Protein AF-A0A257A9Y4-F1 (afdb_monomer)

Sequence (519 aa):
MKVNYHLNQLGEILQVSLAGEITKARTGQHLLKYIKSSSADGNYHNGIIPESCFPYEANDAVPCSWKCEDWEEMLVPIADYGTWIPESSADRDRIKTEIMEEGPLVTYMDATDDFMQWGIYHHDPSDYYPYPGRAGNINHCVVLVGWKDDPSITNGGYWIVKNSWGAGWGYEGFFNIEYGSLHIDDYAITWVDYDPSDFDWPPVADAGGPYYAHVGEEIIFNGESCDAEGSITYTWDFGDGNTSHEKNPSHAYSKKGMYTVKLTVRDEEGKESTDEASVFIDVWNEGEKWTYDMDKIEINMEDDWGSISFDGTLNDLSLEVGGTDGAYTLNFKGTIKGDFTASLTQPPLDISGKFLLTRANGEIKCKKSNFGIENIDVNLRGIAAARIDPIPIPLPIPFTASITLTFDPAFAPIDFPLKVGKEWNIPPSHVSMDASASLLFGIIRKSFQNELSLGAITTACNGRKNVTVEAGTYDAYEISSMDIVDFYYSPEVSNVIELSAEYEDMFSIHGELKSTNYK

Solvent-accessible surface area (backbone atoms only — not comparable to full-atom values): 27047 Å² total; per-residue (Å²): 130,66,70,68,79,88,39,55,67,60,48,47,56,50,51,60,61,45,60,71,30,62,86,68,77,54,59,66,66,59,56,51,52,31,30,50,24,57,42,79,83,20,74,53,38,50,26,46,68,48,53,95,38,44,68,88,75,95,51,93,81,66,58,87,80,69,44,44,95,62,43,84,82,49,34,44,51,52,76,46,71,50,71,50,62,43,90,47,83,76,42,52,63,53,54,56,47,44,41,72,74,59,29,52,28,40,26,35,22,35,75,40,74,67,55,58,55,45,32,41,73,42,56,52,91,84,48,62,48,69,66,86,53,88,61,89,58,78,79,40,75,38,34,39,53,37,55,45,83,34,85,89,39,95,69,39,22,30,39,32,30,44,53,88,76,47,51,45,32,17,33,74,13,24,46,33,35,25,49,72,24,30,38,55,65,56,36,58,42,30,47,55,39,54,59,66,80,76,34,92,68,60,28,46,41,37,37,50,67,75,42,76,46,52,63,64,39,76,44,75,45,74,39,52,69,53,56,91,80,66,64,74,46,39,38,38,37,54,62,81,86,51,72,46,63,52,75,63,42,75,53,55,45,90,57,64,33,61,31,48,30,34,30,37,28,30,39,83,92,66,41,64,26,67,24,68,16,29,36,42,17,69,60,88,42,74,73,38,34,42,26,27,36,23,81,38,38,37,39,40,48,75,58,97,59,29,39,38,37,36,45,29,32,36,42,62,33,32,39,28,32,40,74,71,98,81,46,44,28,37,38,33,38,29,38,36,33,30,42,37,39,35,40,35,59,81,70,75,42,46,35,39,34,33,37,71,58,22,38,40,34,39,39,35,38,23,42,69,91,52,60,15,36,36,34,39,40,42,38,38,43,32,38,29,40,36,27,47,66,88,48,91,60,67,39,82,38,40,38,38,34,40,39,37,40,37,35,50,60,51,52,41,79,60,71,77,54,84,47,71,73,42,72,40,55,34,51,40,25,40,35,42,35,46,35,38,41,28,35,64,86,56,77,44,73,49,73,50,75,50,78,44,78,45,66,68,42,52,23,34,25,78,36,75,45,80,45,78,44,79,56,45,74,42,63,20,38,36,33,40,31,76,89,32,36,41,36,29,39,18,47,89,68,71,40,72,42,34,40,40,36,44,47,88,82,39,31,39,36,35,34,34,27,46,42,63,72,67,122

Mean predicted aligned error: 11.65 Å

Radius of gyration: 28.23 Å; Cα contacts (8 Å, |Δi|>4): 1288; chains: 1; bounding box: 65×51×84 Å

Foldseek 3Di:
DDFDPLCVQVQVVLQLQVVVCLVVPDDSVVVQCLQQDCDVSVVNDHADAHCVQPPDDVDPPDDPVSGHPCRRLRGFGFPDKDKDFDPDPVCVVVVQVCCVVQNKKKFWFDCDPVNQVVQLQAADPPDEAAAPDDDDDTRDMWIFRHWDQDCVHPQRTWTKIAADPALNGHHGRIHIYRPPHGRRRRGMIMGIHGDLQVGFDAKDKFQDDPAEDEAFDKDWGQIDIDGPHADKWKWKDFQPRDIDGDNTDIDGHNDFFKGKIKIWIAGPVGHIDIDIHIYGYPPLDAFWKFWKKWQWKWAWDQDPFWIKIKTWIWGGWMFGWDDDPWKTKTKTKTWIWTKMWIAGVVVGKTKIWIFDTKMKIWIWIAGPVQRFTFKTKIKIWGWIQMDIPPRVGGDTKTKIKIKMKGKRVGHRQDGDDDDAFDKDWTRKIKIKMWMKMAIPNRPDIDIDIDIDIDHTKIKGFHDWDFDQFLAGTAIWTWMDIPVFKTWTAGRQSRGTAWIWGDDDSRITITMGTNHIPRD

pLDDT: mean 83.94, std 12.83, range [31.3, 98.12]

Nearest PDB structures (foldseek):
  4u6t-assembly1_A  TM=9.687E-01  e=7.794E-06  Hathewaya histolytica
  4tn9-assembly1_A  TM=9.311E-01  e=9.019E-06  Hathewaya histolytica
  4aqo-assembly1_A  TM=9.348E-01  e=7.683E-05  Hathewaya histolytica
  2y72-assembly2_B  TM=9.223E-01  e=8.066E-05  Hathewaya histolytica
  6aem-assembly2_B  TM=8.783E-01  e=5.655E-04  Vibrio anguillarum

Secondary structure (DSSP, 8-state):
----GGGHHHHHHHHHHHHHHHTTT--HHHHHHHHH--SGGGTT--SB--TTTS---S-TT--GGGS-TTTTTT-B--SEEEEE---SGGGHHHHHHHHHHT--EEEEE---HHHHHHTTT--STT--B---S------EEEEEEEEEE-TTSTTSEEEEEE-SS-TTTTBTTEEEEETTGGGTTTS-EEEEE--GGGS-PPPEEE----EEE-TTPEEE---EEE-SSSPPEEEEE-SSS-EE-SSS-EEE-SS-EEEEEEEEEE-SS--EEEEEEEEEES-S-TT-EEEEEEEEEEEEEEETTEEEEEEEEEEEEEEEEE-SSS-EEEEEEEEEEEEEEEEEETTEEEEEEEEEEEEEEEEEEE-TTT--EEEEEEEEEEEEEEEETT--S-EEEEEEEEEEEEEEEEE----SS--TT-EEEEPPEEEEEEEEEEEGGGTEEEEEEEEEEE--EEEEEEEEEEEEETTEEEEEEEEEETTTEEEEEETTTTEEEEEEEEETTTEEEEEEEEEE---

Structure (mmCIF, N/CA/C/O backbone):
data_AF-A0A257A9Y4-F1
#
_entry.id   AF-A0A257A9Y4-F1
#
loop_
_atom_site.group_PDB
_atom_site.id
_atom_site.type_symbol
_atom_site.label_atom_id
_atom_site.label_alt_id
_atom_site.label_comp_id
_atom_site.label_asym_id
_atom_site.label_entity_id
_atom_site.label_seq_id
_atom_site.pdbx_PDB_ins_code
_atom_site.Cartn_x
_atom_site.Cartn_y
_atom_site.Cartn_z
_atom_site.occupancy
_atom_site.B_iso_or_equiv
_atom_site.auth_seq_id
_atom_site.auth_comp_id
_atom_site.auth_asym_id
_atom_site.auth_atom_id
_atom_site.pdbx_PDB_model_num
ATOM 1 N N . MET A 1 1 ? 14.114 16.480 -12.584 1.00 31.30 1 MET A N 1
ATOM 2 C CA . MET A 1 1 ? 14.449 15.047 -12.617 1.00 31.30 1 MET A CA 1
ATOM 3 C C . MET A 1 1 ? 14.597 14.673 -14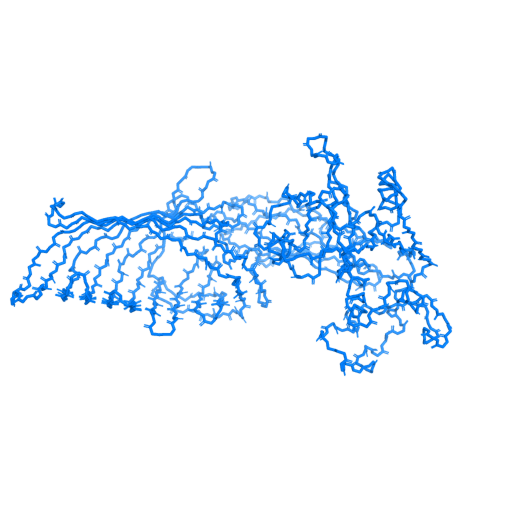.081 1.00 31.30 1 MET A C 1
ATOM 5 O O . MET A 1 1 ? 13.700 14.995 -14.848 1.00 31.30 1 MET A O 1
ATOM 9 N N . LYS A 1 2 ? 15.748 14.147 -14.500 1.00 31.84 2 LYS A N 1
ATOM 10 C CA . LYS A 1 2 ? 15.915 13.542 -15.826 1.00 31.84 2 LYS A CA 1
ATOM 11 C C . LYS A 1 2 ? 16.130 12.057 -15.558 1.00 31.84 2 LYS A C 1
ATOM 13 O O . LYS A 1 2 ? 17.236 11.684 -15.197 1.00 31.84 2 LYS A O 1
ATOM 18 N N . VAL A 1 3 ? 15.059 11.273 -15.599 1.00 32.75 3 VAL A N 1
ATOM 19 C CA . VAL A 1 3 ? 15.114 9.810 -15.495 1.00 32.75 3 VAL A CA 1
ATOM 20 C C . VAL A 1 3 ? 14.735 9.293 -16.874 1.00 32.75 3 VAL A C 1
ATOM 22 O O . VAL A 1 3 ? 13.728 9.729 -17.431 1.00 32.75 3 VAL A O 1
ATOM 25 N N . ASN A 1 4 ? 15.587 8.465 -17.469 1.00 37.06 4 ASN A N 1
ATOM 26 C CA . ASN A 1 4 ? 15.356 7.907 -18.794 1.00 37.06 4 ASN A CA 1
ATOM 27 C C . ASN A 1 4 ? 14.684 6.533 -18.630 1.00 37.06 4 ASN A C 1
ATOM 29 O O . ASN A 1 4 ? 15.316 5.588 -18.164 1.00 37.06 4 ASN A O 1
ATOM 33 N N . TYR A 1 5 ? 13.389 6.451 -18.952 1.00 34.06 5 TYR A N 1
ATOM 34 C CA . TYR A 1 5 ? 12.533 5.282 -18.694 1.00 34.06 5 TYR A CA 1
ATOM 35 C C . TYR A 1 5 ? 12.997 3.994 -19.397 1.00 34.06 5 TYR A C 1
ATOM 37 O O . TYR A 1 5 ? 12.788 2.908 -18.866 1.00 34.06 5 TYR A O 1
ATOM 45 N N . HIS A 1 6 ? 13.678 4.101 -20.545 1.00 35.19 6 HIS A N 1
ATOM 46 C CA . HIS A 1 6 ? 14.100 2.948 -21.356 1.00 35.19 6 HIS A CA 1
ATOM 47 C C . HIS A 1 6 ? 15.153 2.044 -20.697 1.00 35.19 6 HIS A C 1
ATOM 49 O O . HIS A 1 6 ? 15.386 0.935 -21.163 1.00 35.19 6 HIS A O 1
ATOM 55 N N . LEU A 1 7 ? 15.792 2.493 -19.616 1.00 41.44 7 LEU A N 1
ATOM 56 C CA . LEU A 1 7 ? 16.997 1.852 -19.095 1.00 41.44 7 LEU A CA 1
ATOM 57 C C . LEU A 1 7 ? 16.809 1.114 -17.758 1.00 41.44 7 LEU A C 1
ATOM 59 O O . LEU A 1 7 ? 17.758 0.551 -17.208 1.00 41.44 7 LEU A O 1
ATOM 63 N N . ASN A 1 8 ? 15.587 1.105 -17.219 1.00 43.91 8 ASN A N 1
ATOM 64 C CA . ASN A 1 8 ? 15.298 0.504 -15.916 1.00 43.91 8 ASN A CA 1
ATOM 65 C C . ASN A 1 8 ? 15.393 -1.038 -15.954 1.00 43.91 8 ASN A C 1
ATOM 67 O O . ASN A 1 8 ? 15.840 -1.637 -14.981 1.00 43.91 8 ASN A O 1
ATOM 71 N N . GLN A 1 9 ? 15.069 -1.670 -17.091 1.00 45.56 9 GLN A N 1
ATOM 72 C CA . GLN A 1 9 ? 15.031 -3.135 -17.236 1.00 45.56 9 GLN A CA 1
ATOM 73 C C . GLN A 1 9 ? 16.430 -3.779 -17.278 1.00 45.56 9 GLN A C 1
ATOM 75 O O . GLN A 1 9 ? 16.679 -4.779 -16.608 1.00 45.56 9 GLN A O 1
ATOM 80 N N . LEU A 1 10 ? 17.391 -3.184 -17.995 1.00 48.84 10 LEU A N 1
ATOM 81 C CA . LEU A 1 10 ? 18.772 -3.688 -18.025 1.00 48.84 10 LEU A CA 1
ATOM 82 C C . LEU A 1 10 ? 19.537 -3.319 -16.746 1.00 48.84 10 LEU A C 1
ATOM 84 O O . LEU A 1 10 ? 20.347 -4.106 -16.260 1.00 48.84 10 LEU A O 1
ATOM 88 N N . GLY A 1 11 ? 19.210 -2.168 -16.144 1.00 47.53 11 GLY A N 1
ATOM 89 C CA . GLY A 1 11 ? 19.654 -1.805 -14.800 1.00 47.53 11 GLY A CA 1
ATOM 90 C C . GLY A 1 11 ? 19.238 -2.835 -13.745 1.00 47.53 11 GLY A C 1
ATOM 91 O O . GLY A 1 11 ? 20.061 -3.191 -12.908 1.00 47.53 11 GLY A O 1
ATOM 92 N N . GLU A 1 12 ? 18.017 -3.376 -13.821 1.00 47.78 12 GLU A N 1
ATOM 93 C CA . GLU A 1 12 ? 17.548 -4.478 -12.961 1.00 47.78 12 GLU A CA 1
ATOM 94 C C . GLU A 1 12 ? 18.313 -5.779 -13.215 1.00 47.78 12 GLU A C 1
ATOM 96 O O . GLU A 1 12 ? 18.829 -6.376 -12.270 1.00 47.78 12 GLU A O 1
ATOM 101 N N . ILE A 1 13 ? 18.484 -6.174 -14.482 1.00 48.59 13 ILE A N 1
ATOM 102 C CA . ILE A 1 13 ? 19.242 -7.379 -14.862 1.00 48.59 13 ILE A CA 1
ATOM 103 C C . ILE A 1 13 ? 20.698 -7.300 -14.371 1.00 48.59 13 ILE A C 1
ATOM 105 O O . ILE A 1 13 ? 21.241 -8.274 -13.835 1.00 48.59 13 ILE A O 1
ATOM 109 N N . LEU A 1 14 ? 21.339 -6.136 -14.509 1.00 49.34 14 LEU A N 1
ATOM 110 C CA . LEU A 1 14 ? 22.696 -5.895 -14.019 1.00 49.34 14 LEU A CA 1
ATOM 111 C C . LEU A 1 14 ? 22.743 -5.890 -12.489 1.00 49.34 14 LEU A C 1
ATOM 113 O O . LEU A 1 14 ? 23.639 -6.499 -11.908 1.00 49.34 14 LEU A O 1
ATOM 117 N N . GLN A 1 15 ? 21.776 -5.265 -11.820 1.00 46.38 15 GLN A N 1
ATOM 118 C CA . GLN A 1 15 ? 21.733 -5.163 -10.362 1.00 46.38 15 GLN A CA 1
ATOM 119 C C . GLN A 1 15 ? 21.550 -6.529 -9.677 1.00 46.38 15 GLN A C 1
ATOM 121 O O . GLN A 1 15 ? 22.257 -6.826 -8.710 1.00 46.38 15 GLN A O 1
ATOM 126 N N . VAL A 1 16 ? 20.674 -7.388 -10.207 1.00 43.75 16 VAL A N 1
ATOM 127 C CA . VAL A 1 16 ? 20.430 -8.754 -9.702 1.00 43.75 16 VAL A CA 1
ATOM 128 C C . VAL A 1 16 ? 21.661 -9.641 -9.904 1.00 43.75 16 VAL A C 1
ATOM 130 O O . VAL A 1 16 ? 22.079 -10.373 -9.004 1.00 43.75 16 VAL A O 1
ATOM 133 N N . SER A 1 17 ? 22.313 -9.519 -11.059 1.00 44.78 17 SER A N 1
ATOM 134 C CA . SER A 1 17 ? 23.489 -10.324 -11.402 1.00 44.78 17 SER A CA 1
ATOM 135 C C . SER A 1 17 ? 24.744 -9.915 -10.622 1.00 44.78 17 SER A C 1
ATOM 137 O O . SER A 1 17 ? 25.596 -10.753 -10.323 1.00 44.78 17 SER A O 1
ATOM 139 N N . LEU A 1 18 ? 24.854 -8.637 -10.243 1.00 46.28 18 LEU A N 1
ATOM 140 C CA . LEU A 1 18 ? 25.957 -8.104 -9.438 1.00 46.28 18 LEU A CA 1
ATOM 141 C C . LEU A 1 18 ? 25.810 -8.411 -7.940 1.00 46.28 18 LEU A C 1
ATOM 143 O O . LEU A 1 18 ? 26.822 -8.574 -7.253 1.00 46.28 18 LEU A O 1
ATOM 147 N N . ALA A 1 19 ? 24.581 -8.565 -7.433 1.00 38.94 19 ALA A N 1
ATOM 148 C CA . ALA A 1 19 ? 24.324 -8.946 -6.042 1.00 38.94 19 ALA A CA 1
ATOM 149 C C . ALA A 1 19 ? 24.898 -10.338 -5.696 1.00 38.94 19 ALA A C 1
ATOM 151 O O . ALA A 1 19 ? 25.416 -10.542 -4.595 1.00 38.94 19 ALA A O 1
ATOM 152 N N . GLY A 1 20 ? 24.904 -11.271 -6.657 1.00 37.38 20 GLY A N 1
ATOM 153 C CA . GLY A 1 20 ? 25.511 -12.602 -6.511 1.00 37.38 20 GLY A CA 1
ATOM 154 C C . GLY A 1 20 ? 27.050 -12.625 -6.497 1.00 37.38 20 GLY A C 1
ATOM 155 O O . GLY A 1 20 ? 27.644 -13.622 -6.086 1.00 37.38 20 GLY A O 1
ATOM 156 N N . GLU A 1 21 ? 27.729 -11.548 -6.913 1.00 43.69 21 GLU A N 1
ATOM 157 C CA . GLU A 1 21 ? 29.201 -11.487 -6.960 1.00 43.69 21 GLU A CA 1
ATOM 158 C C . GLU A 1 21 ? 29.842 -10.854 -5.707 1.00 43.69 21 GLU A C 1
ATOM 160 O O . GLU A 1 21 ? 31.029 -11.092 -5.437 1.00 43.69 21 GLU A O 1
ATOM 165 N N . ILE A 1 22 ? 29.070 -10.136 -4.878 1.00 42.03 22 ILE A N 1
ATOM 166 C CA . ILE A 1 22 ? 29.561 -9.530 -3.623 1.00 42.03 22 ILE A CA 1
ATOM 167 C C . ILE A 1 22 ? 29.879 -10.606 -2.572 1.00 42.03 22 ILE A C 1
ATOM 169 O O . ILE A 1 22 ? 30.863 -10.480 -1.841 1.00 42.03 22 ILE A O 1
ATOM 173 N N . THR A 1 23 ? 29.163 -11.736 -2.562 1.00 38.19 23 THR A N 1
ATOM 174 C CA . THR A 1 23 ? 29.485 -12.889 -1.695 1.00 38.19 23 THR A CA 1
ATOM 175 C C . THR A 1 23 ? 30.830 -13.546 -2.040 1.00 38.19 23 THR A C 1
ATOM 177 O O . THR A 1 23 ? 31.374 -14.294 -1.223 1.00 38.19 23 THR A O 1
ATOM 180 N N . LYS A 1 24 ? 31.414 -13.252 -3.216 1.00 41.44 24 LYS A N 1
ATOM 181 C CA . LYS A 1 24 ? 32.697 -13.811 -3.695 1.00 41.44 24 LYS A CA 1
ATOM 182 C C . LYS A 1 24 ? 33.770 -12.761 -4.015 1.00 41.44 24 LYS A C 1
ATOM 184 O O . LYS A 1 24 ? 34.809 -13.135 -4.565 1.00 41.44 24 LYS A O 1
ATOM 189 N N . ALA A 1 25 ? 33.566 -11.493 -3.642 1.00 38.84 25 ALA A N 1
ATOM 190 C CA . ALA A 1 25 ? 34.522 -10.398 -3.843 1.00 38.84 25 ALA A CA 1
ATOM 191 C C . ALA A 1 25 ? 35.013 -10.258 -5.302 1.00 38.84 25 ALA A C 1
ATOM 193 O O . ALA A 1 25 ? 36.217 -10.159 -5.562 1.00 38.84 25 ALA A O 1
ATOM 194 N N . ARG A 1 26 ? 34.090 -10.281 -6.271 1.00 52.41 26 ARG A N 1
ATOM 195 C CA . ARG A 1 26 ? 34.389 -9.975 -7.680 1.00 52.41 26 ARG A CA 1
ATOM 196 C C . ARG A 1 26 ? 33.773 -8.629 -8.058 1.00 52.41 26 ARG A C 1
ATOM 198 O O . ARG A 1 26 ? 32.713 -8.267 -7.565 1.00 52.41 26 ARG A O 1
ATOM 205 N N . THR A 1 27 ? 34.497 -7.854 -8.861 1.00 56.84 27 THR A N 1
ATOM 206 C CA . THR A 1 27 ? 34.021 -6.569 -9.383 1.00 56.84 27 THR A CA 1
ATOM 207 C C . THR A 1 27 ? 33.057 -6.824 -10.535 1.00 56.84 27 THR A C 1
ATOM 209 O O . THR A 1 27 ? 33.262 -7.765 -11.298 1.00 56.84 27 THR A O 1
ATOM 212 N N . GLY A 1 28 ? 32.074 -5.947 -10.746 1.00 61.16 28 GLY A N 1
ATOM 213 C CA . GLY A 1 28 ? 31.124 -6.063 -11.859 1.00 61.16 28 GLY A CA 1
ATOM 214 C C . GLY A 1 28 ? 31.758 -6.143 -13.250 1.00 61.16 28 GLY A C 1
ATOM 215 O O . GLY A 1 28 ? 31.168 -6.688 -14.176 1.00 61.16 28 GLY A O 1
ATOM 216 N N . GLN A 1 29 ? 33.016 -5.718 -13.390 1.00 66.75 29 GLN A N 1
ATOM 217 C CA . GLN A 1 29 ? 33.817 -5.960 -14.591 1.00 66.75 29 GLN A CA 1
ATOM 218 C C . GLN A 1 29 ? 34.022 -7.439 -14.928 1.00 66.75 29 GLN A C 1
ATOM 220 O O . GLN A 1 29 ? 34.134 -7.790 -16.103 1.00 66.75 29 GLN A O 1
ATOM 225 N N . HIS A 1 30 ? 34.151 -8.308 -13.924 1.00 70.38 30 HIS A N 1
ATOM 226 C CA . HIS A 1 30 ? 34.333 -9.737 -14.150 1.00 70.38 30 HIS A CA 1
ATOM 227 C C . HIS A 1 30 ? 33.052 -10.369 -14.680 1.00 70.38 30 HIS A C 1
ATOM 229 O O . HIS A 1 30 ? 33.125 -11.097 -15.667 1.00 70.38 30 HIS A O 1
ATOM 235 N N . LEU A 1 31 ? 31.903 -10.032 -14.096 1.00 73.38 31 LEU A N 1
ATOM 236 C CA . LEU A 1 31 ? 30.599 -10.428 -14.613 1.00 73.38 31 LEU A CA 1
ATOM 237 C C . LEU A 1 31 ? 30.410 -9.988 -16.072 1.00 73.38 31 LEU A C 1
ATOM 239 O O . LEU A 1 31 ? 30.151 -10.824 -16.931 1.00 73.38 31 LEU A O 1
ATOM 243 N N . LEU A 1 32 ? 30.616 -8.703 -16.377 1.00 79.50 32 LEU A N 1
ATOM 244 C CA . LEU A 1 32 ? 30.428 -8.165 -17.731 1.00 79.50 32 LEU A CA 1
ATOM 245 C C . LEU A 1 32 ? 31.364 -8.811 -18.758 1.00 79.50 32 LEU A C 1
ATOM 247 O O . LEU A 1 32 ? 30.975 -9.054 -19.900 1.00 79.50 32 LEU A O 1
ATOM 251 N N . LYS A 1 33 ? 32.578 -9.188 -18.339 1.00 81.94 33 LYS A N 1
ATOM 252 C CA . LYS A 1 33 ? 33.485 -9.987 -19.168 1.00 81.94 33 LYS A CA 1
ATOM 253 C C . LYS A 1 33 ? 32.892 -11.353 -19.520 1.00 81.94 33 LYS A C 1
ATOM 255 O O . LYS A 1 33 ? 33.079 -11.806 -20.649 1.00 81.94 33 LYS A O 1
ATOM 260 N N . TYR A 1 34 ? 32.239 -12.023 -18.570 1.00 79.38 34 TYR A N 1
ATOM 261 C CA . TYR A 1 34 ? 31.581 -13.305 -18.822 1.00 79.38 34 TYR A CA 1
ATOM 262 C C . TYR A 1 34 ? 30.365 -13.135 -19.730 1.00 79.38 34 TYR A C 1
ATOM 264 O O . TYR A 1 34 ? 30.272 -13.865 -20.711 1.00 79.38 34 TYR A O 1
ATOM 272 N N . ILE A 1 35 ? 29.523 -12.130 -19.468 1.00 83.06 35 ILE A N 1
ATOM 273 C CA . ILE A 1 35 ? 28.339 -11.811 -20.281 1.00 83.06 35 ILE A CA 1
ATOM 274 C C . ILE A 1 35 ? 28.740 -11.535 -21.737 1.00 83.06 35 ILE A C 1
ATOM 276 O O . ILE A 1 35 ? 28.180 -12.135 -22.645 1.00 83.06 35 ILE A O 1
ATOM 280 N N . LYS A 1 36 ? 29.761 -10.703 -21.986 1.00 85.31 36 LYS A N 1
ATOM 281 C CA . LYS A 1 36 ? 30.206 -10.376 -23.357 1.00 85.31 36 LYS A CA 1
ATOM 282 C C . LYS A 1 36 ? 30.900 -11.542 -24.081 1.00 85.31 36 LYS A C 1
ATOM 284 O O . LYS A 1 36 ? 31.055 -11.532 -25.304 1.00 85.31 36 LYS A O 1
ATOM 289 N N . SER A 1 37 ? 31.436 -12.517 -23.348 1.00 83.19 37 SER A N 1
ATOM 290 C CA . SER A 1 37 ? 32.375 -13.496 -23.899 1.00 83.19 37 SER A CA 1
ATOM 291 C C . SER A 1 37 ? 31.677 -14.611 -24.684 1.00 83.19 37 SER A C 1
ATOM 293 O O . SER A 1 37 ? 31.226 -15.593 -24.115 1.00 83.19 37 SER A O 1
ATOM 295 N N . SER A 1 38 ? 31.835 -14.622 -26.006 1.00 85.06 38 SER A N 1
ATOM 296 C CA . SER A 1 38 ? 31.477 -15.771 -26.861 1.00 85.06 38 SER A CA 1
ATOM 297 C C . SER A 1 38 ? 32.469 -16.951 -26.804 1.00 85.06 38 SER A C 1
ATOM 299 O O . SER A 1 38 ? 32.463 -17.842 -27.655 1.00 85.06 38 SER A O 1
ATOM 301 N N . SER A 1 39 ? 33.364 -16.969 -25.813 1.00 84.75 39 SER A N 1
ATOM 302 C CA . SER A 1 39 ? 34.275 -18.087 -25.543 1.00 84.75 39 SER A CA 1
ATOM 303 C C . SER A 1 39 ? 33.687 -19.068 -24.524 1.00 84.75 39 SER A C 1
ATOM 305 O O . SER A 1 39 ? 32.630 -18.815 -23.954 1.00 84.75 39 SER A O 1
ATOM 307 N N . ALA A 1 40 ? 34.403 -20.161 -24.238 1.00 77.38 40 ALA A N 1
ATOM 308 C CA . ALA A 1 40 ? 34.008 -21.137 -23.217 1.00 77.38 40 ALA A CA 1
ATOM 309 C C . ALA A 1 40 ? 33.721 -20.503 -21.842 1.00 77.38 40 ALA A C 1
ATOM 311 O O . ALA A 1 40 ? 32.876 -21.005 -21.106 1.00 77.38 40 ALA A O 1
ATOM 312 N N . ASP A 1 41 ? 34.395 -19.393 -21.518 1.00 71.81 41 ASP A N 1
ATOM 313 C CA . ASP A 1 41 ? 34.198 -18.664 -20.264 1.00 71.81 41 ASP A CA 1
ATOM 314 C C . ASP A 1 41 ? 32.798 -18.030 -20.172 1.00 71.81 41 ASP A C 1
ATOM 316 O O . ASP A 1 41 ? 32.230 -17.997 -19.088 1.00 71.81 41 ASP A O 1
ATOM 320 N N . GLY A 1 42 ? 32.220 -17.577 -21.291 1.00 67.69 42 GLY A N 1
ATOM 321 C CA . GLY A 1 42 ? 30.835 -17.078 -21.362 1.00 67.69 42 GLY A CA 1
ATOM 322 C C . GLY A 1 42 ? 29.890 -18.097 -21.996 1.00 67.69 42 GLY A C 1
ATOM 323 O O . GLY A 1 42 ? 28.948 -17.754 -22.696 1.00 67.69 42 GLY A O 1
ATOM 324 N N . ASN A 1 43 ? 30.182 -19.389 -21.811 1.00 73.75 43 ASN A N 1
ATOM 325 C CA . ASN A 1 43 ? 29.370 -20.489 -22.332 1.00 73.75 43 ASN A CA 1
ATOM 326 C C . ASN A 1 43 ? 29.145 -20.448 -23.859 1.00 73.75 43 ASN A C 1
ATOM 328 O O . ASN A 1 43 ? 28.188 -21.025 -24.349 1.00 73.75 43 ASN A O 1
ATOM 332 N N . TYR A 1 44 ? 30.044 -19.817 -24.619 1.00 84.00 44 TYR A N 1
ATOM 333 C CA . TYR A 1 44 ? 29.963 -19.632 -26.074 1.00 84.00 44 TYR A CA 1
ATOM 334 C C . TYR A 1 44 ? 28.861 -18.688 -26.578 1.00 84.00 44 TYR A C 1
ATOM 336 O O . TYR A 1 44 ? 28.666 -18.598 -27.791 1.00 84.00 44 TYR A O 1
ATOM 344 N N . HIS A 1 45 ? 28.207 -17.932 -25.696 1.00 83.94 45 HIS A N 1
ATOM 345 C CA . HIS A 1 45 ? 27.163 -16.979 -26.066 1.00 83.94 45 HIS A CA 1
ATOM 346 C C . HIS A 1 45 ? 27.464 -15.590 -25.491 1.00 83.94 45 HIS A C 1
ATOM 348 O O . HIS A 1 45 ? 28.006 -15.471 -24.399 1.00 83.94 45 HIS A O 1
ATOM 354 N N . ASN A 1 46 ? 27.137 -14.536 -26.244 1.00 84.19 46 ASN A N 1
ATOM 355 C CA . ASN A 1 46 ? 27.084 -13.183 -25.693 1.00 84.19 46 ASN A CA 1
ATOM 356 C C . ASN A 1 46 ? 25.692 -12.977 -25.098 1.00 84.19 46 ASN A C 1
ATOM 358 O O . ASN A 1 46 ? 24.702 -13.229 -25.784 1.00 84.19 46 ASN A O 1
ATOM 362 N N . GLY A 1 47 ? 25.640 -12.495 -23.867 1.00 81.62 47 GLY A N 1
ATOM 363 C CA . GLY A 1 47 ? 24.433 -11.995 -23.246 1.00 81.62 47 GLY A CA 1
ATOM 364 C C . GLY A 1 47 ? 24.077 -12.684 -21.943 1.00 81.62 47 GLY A C 1
ATOM 365 O O . GLY A 1 47 ? 24.768 -13.580 -21.451 1.00 81.62 47 GLY A O 1
ATOM 366 N N . ILE A 1 48 ? 22.985 -12.209 -21.368 1.00 81.31 48 ILE A N 1
ATOM 367 C CA . ILE A 1 48 ? 22.432 -12.684 -20.109 1.00 81.31 48 ILE A CA 1
ATOM 368 C C . ILE A 1 48 ? 20.945 -12.983 -20.275 1.00 81.31 48 ILE A C 1
ATOM 370 O O . ILE A 1 48 ? 20.270 -12.368 -21.091 1.00 81.31 48 ILE A O 1
ATOM 374 N N . ILE A 1 49 ? 20.445 -13.956 -19.524 1.00 80.31 49 ILE A N 1
ATOM 375 C CA . ILE A 1 49 ? 19.034 -14.348 -19.555 1.00 80.31 49 ILE A CA 1
ATOM 376 C C . ILE A 1 49 ? 18.215 -13.482 -18.582 1.00 80.31 49 ILE A C 1
ATOM 378 O O . ILE A 1 49 ? 18.722 -13.157 -17.506 1.00 80.31 49 ILE A O 1
ATOM 382 N N . PRO A 1 50 ? 16.965 -13.122 -18.918 1.00 76.38 50 PRO A N 1
ATOM 383 C CA . PRO A 1 50 ? 16.087 -12.360 -18.035 1.00 76.38 50 PRO A CA 1
ATOM 384 C C . PRO A 1 50 ? 15.588 -13.209 -16.859 1.00 76.38 50 PRO A C 1
ATOM 386 O O . PRO A 1 50 ? 15.559 -14.442 -16.929 1.00 76.38 50 PRO A O 1
ATOM 389 N N . GLU A 1 51 ? 15.109 -12.554 -15.797 1.00 71.00 51 GLU A N 1
ATOM 390 C CA . GLU A 1 51 ? 14.543 -13.245 -14.626 1.00 71.00 51 GLU A CA 1
ATOM 391 C C . GLU A 1 51 ? 13.346 -14.139 -14.972 1.00 71.00 51 GLU A C 1
ATOM 393 O O . GLU A 1 51 ? 13.163 -15.188 -14.360 1.00 71.00 51 GLU A O 1
ATOM 398 N N . SER A 1 52 ? 12.564 -13.785 -15.996 1.00 73.56 52 SER A N 1
ATOM 399 C CA . SER A 1 52 ? 11.464 -14.623 -16.494 1.00 73.56 52 SER A CA 1
ATOM 400 C C . SER A 1 52 ? 11.931 -16.008 -16.962 1.00 73.56 52 SER A C 1
ATOM 402 O O . SER A 1 52 ? 11.166 -16.970 -16.895 1.00 73.56 52 SER A O 1
ATOM 404 N N . CYS A 1 53 ? 13.188 -16.125 -17.401 1.00 81.25 53 CYS A N 1
ATOM 405 C CA . CYS A 1 53 ? 13.819 -17.382 -17.788 1.00 81.25 53 CYS A CA 1
ATOM 406 C C . CYS A 1 53 ? 14.574 -18.049 -16.630 1.00 81.25 53 CYS A C 1
ATOM 408 O O . CYS A 1 53 ? 14.713 -19.275 -16.610 1.00 81.25 53 CYS A O 1
ATOM 410 N N . PHE A 1 54 ? 15.090 -17.269 -15.678 1.00 79.31 54 PHE A N 1
ATOM 411 C CA . PHE A 1 54 ? 15.823 -17.776 -14.520 1.00 79.31 54 PHE A CA 1
ATOM 412 C C . PHE A 1 54 ? 15.551 -16.915 -13.277 1.00 79.31 54 PHE A C 1
ATOM 414 O O . PHE A 1 54 ? 16.304 -15.975 -13.011 1.00 79.31 54 PHE A O 1
ATOM 421 N N . PRO A 1 55 ? 14.476 -17.225 -12.527 1.00 76.75 55 PRO A N 1
ATOM 422 C CA . PRO A 1 55 ? 14.056 -16.426 -11.382 1.00 76.75 55 PRO A CA 1
ATOM 423 C C . PRO A 1 55 ? 15.122 -16.356 -10.288 1.00 76.75 55 PRO A C 1
ATOM 425 O O . PRO A 1 55 ? 15.831 -17.331 -10.022 1.00 76.75 55 PRO A O 1
ATOM 428 N N . TYR A 1 56 ? 15.225 -15.198 -9.636 1.00 74.25 56 TYR A N 1
ATOM 429 C CA . TYR A 1 56 ? 16.136 -15.005 -8.516 1.00 74.25 56 TYR A CA 1
ATOM 430 C C . TYR A 1 56 ? 15.632 -15.721 -7.253 1.00 74.25 56 TYR A C 1
ATOM 432 O O . TYR A 1 56 ? 14.507 -15.520 -6.810 1.00 74.25 56 TYR A O 1
ATOM 440 N N . GLU A 1 57 ? 16.499 -16.523 -6.634 1.00 73.12 57 GLU A N 1
ATOM 441 C CA . GLU A 1 57 ? 16.163 -17.369 -5.471 1.00 73.12 57 GLU A CA 1
ATOM 442 C C . GLU A 1 57 ? 16.986 -17.023 -4.216 1.00 73.12 57 GLU A C 1
ATOM 444 O O . GLU A 1 57 ? 16.912 -17.721 -3.205 1.00 73.12 57 GLU A O 1
ATOM 449 N N . ALA A 1 58 ? 17.854 -16.004 -4.291 1.00 69.69 58 ALA A N 1
ATOM 450 C CA . ALA A 1 58 ? 18.815 -15.658 -3.235 1.00 69.69 58 ALA A CA 1
ATOM 451 C C . ALA A 1 58 ? 19.653 -16.855 -2.722 1.00 69.69 58 ALA A C 1
ATOM 453 O O . ALA A 1 58 ? 20.041 -16.912 -1.552 1.00 69.69 58 ALA A O 1
ATOM 454 N N . ASN A 1 59 ? 19.922 -17.837 -3.589 1.00 69.25 59 ASN A N 1
ATOM 455 C CA . ASN A 1 59 ? 20.515 -19.112 -3.203 1.00 69.25 59 ASN A CA 1
ATOM 456 C C . ASN A 1 59 ? 21.546 -19.607 -4.230 1.00 69.25 59 ASN A C 1
ATOM 458 O O . ASN A 1 59 ? 21.207 -20.016 -5.338 1.00 69.25 59 ASN A O 1
ATOM 462 N N . ASP A 1 60 ? 22.812 -19.671 -3.813 1.00 69.94 60 ASP A N 1
ATOM 463 C CA . ASP A 1 60 ? 23.936 -20.172 -4.620 1.00 69.94 60 ASP A CA 1
ATOM 464 C C . ASP A 1 60 ? 23.803 -21.653 -5.035 1.00 69.94 60 ASP A C 1
ATOM 466 O O . ASP A 1 60 ? 24.554 -22.125 -5.891 1.00 69.94 60 ASP A O 1
ATOM 470 N N . ALA A 1 61 ? 22.898 -22.418 -4.415 1.00 77.44 61 ALA A N 1
ATOM 471 C CA . ALA A 1 61 ? 22.681 -23.831 -4.722 1.00 77.44 61 ALA A CA 1
ATOM 472 C C . ALA A 1 61 ? 21.742 -24.068 -5.916 1.00 77.44 61 ALA A C 1
ATOM 474 O O . ALA A 1 61 ? 21.548 -25.226 -6.300 1.00 77.44 61 ALA A O 1
ATOM 475 N N . VAL A 1 62 ? 21.161 -23.014 -6.498 1.00 72.19 62 VAL A N 1
ATOM 476 C CA . VAL A 1 62 ? 20.290 -23.145 -7.670 1.00 72.19 62 VAL A CA 1
ATOM 477 C C . VAL A 1 62 ? 21.105 -23.650 -8.862 1.00 72.19 62 VAL A C 1
ATOM 479 O O . VAL A 1 62 ? 22.082 -23.018 -9.271 1.00 72.19 62 VAL A O 1
ATOM 482 N N . PRO A 1 63 ? 20.745 -24.805 -9.445 1.00 81.00 63 PRO A N 1
ATOM 483 C CA . PRO A 1 63 ? 21.500 -25.354 -10.554 1.00 81.00 63 PRO A CA 1
ATOM 484 C C . PRO A 1 63 ? 21.224 -24.568 -11.840 1.00 81.00 63 PRO A C 1
ATOM 486 O O . PRO A 1 63 ? 20.078 -24.285 -12.181 1.00 81.00 63 PRO A O 1
ATOM 489 N N . CYS A 1 64 ? 22.265 -24.343 -12.648 1.00 78.00 64 CYS A N 1
ATOM 490 C CA . CYS A 1 64 ? 22.161 -23.693 -13.965 1.00 78.00 64 CYS A CA 1
ATOM 491 C C . CYS A 1 64 ? 21.215 -24.404 -14.957 1.00 78.00 64 CYS A C 1
ATOM 493 O O . CYS A 1 64 ? 20.970 -23.903 -16.054 1.00 78.00 64 CYS A O 1
ATOM 495 N N . SER A 1 65 ? 20.734 -25.607 -14.634 1.00 81.81 65 SER A N 1
ATOM 496 C CA . SER A 1 65 ? 19.736 -26.339 -15.417 1.00 81.81 65 SER A CA 1
ATOM 497 C C . SER A 1 65 ? 18.300 -25.862 -15.193 1.00 81.81 65 SER A C 1
ATOM 499 O O . SER A 1 65 ? 17.429 -26.335 -15.906 1.00 81.81 65 SER A O 1
ATOM 501 N N . TRP A 1 66 ? 18.035 -24.999 -14.207 1.00 84.56 66 TRP A N 1
ATOM 502 C CA . TRP A 1 66 ? 16.691 -24.462 -13.938 1.00 84.56 66 TRP A CA 1
ATOM 503 C C . TRP A 1 66 ? 16.297 -23.283 -14.831 1.00 84.56 66 TRP A C 1
ATOM 505 O O . TRP A 1 66 ? 15.155 -22.845 -14.769 1.00 84.56 66 TRP A O 1
ATOM 515 N N . LYS A 1 67 ? 17.212 -22.792 -15.673 1.00 84.00 67 LYS A N 1
ATOM 516 C CA . LYS A 1 67 ? 16.865 -21.833 -16.727 1.00 84.00 67 LYS A CA 1
ATOM 517 C C . LYS A 1 67 ? 15.851 -22.432 -17.710 1.00 84.00 67 LYS A C 1
ATOM 519 O O . LYS A 1 67 ? 15.844 -23.650 -17.910 1.00 84.00 67 LYS A O 1
ATOM 524 N N . CYS A 1 68 ? 15.049 -21.575 -18.331 1.00 83.81 68 CYS A N 1
ATOM 525 C CA . CYS A 1 68 ? 14.054 -21.939 -19.337 1.00 83.81 68 CYS A CA 1
ATOM 526 C C . CYS A 1 68 ? 14.647 -22.744 -20.517 1.00 83.81 68 CYS A C 1
ATOM 528 O O . CYS A 1 68 ? 15.854 -22.715 -20.776 1.00 83.81 68 CYS A O 1
ATOM 530 N N . GLU A 1 69 ? 13.809 -23.513 -21.222 1.00 87.50 69 GLU A N 1
ATOM 531 C CA . GLU A 1 69 ? 14.263 -24.391 -22.317 1.00 87.50 69 GLU A CA 1
ATOM 532 C C . GLU A 1 69 ? 14.791 -23.598 -23.526 1.00 87.50 69 GLU A C 1
ATOM 534 O O . GLU A 1 69 ? 15.752 -24.020 -24.167 1.00 87.50 69 GLU A O 1
ATOM 539 N N . ASP A 1 70 ? 14.207 -22.433 -23.785 1.00 86.44 70 ASP A N 1
ATOM 540 C CA . ASP A 1 70 ? 14.460 -21.489 -24.879 1.00 86.44 70 ASP A CA 1
ATOM 541 C C . ASP A 1 70 ? 15.411 -20.340 -24.489 1.00 86.44 70 ASP A C 1
ATOM 543 O O . ASP A 1 70 ? 15.481 -19.313 -25.157 1.00 86.44 70 ASP A O 1
ATOM 547 N N . TRP A 1 71 ? 16.203 -20.526 -23.428 1.00 84.44 71 TRP A N 1
ATOM 548 C CA . TRP A 1 71 ? 17.089 -19.496 -22.870 1.00 84.44 71 TRP A CA 1
ATOM 549 C C . TRP A 1 71 ? 18.063 -18.862 -23.878 1.00 84.44 71 TRP A C 1
ATOM 551 O O . TRP A 1 71 ? 18.436 -17.707 -23.702 1.00 84.44 71 TRP A O 1
ATOM 561 N N . GLU A 1 72 ? 18.482 -19.594 -24.920 1.00 85.88 72 GLU A N 1
ATOM 562 C CA . GLU A 1 72 ? 19.380 -19.081 -25.969 1.00 85.88 72 GLU A CA 1
ATOM 563 C C . GLU A 1 72 ? 18.716 -17.989 -26.819 1.00 85.88 72 GLU A C 1
ATOM 565 O O . GLU A 1 72 ? 19.398 -17.082 -27.290 1.00 85.88 72 GLU A O 1
ATOM 570 N N . GLU A 1 73 ? 17.396 -18.063 -26.995 1.00 82.31 73 GLU A N 1
ATOM 571 C CA . GLU A 1 73 ? 16.595 -17.075 -27.727 1.00 82.31 73 GLU A CA 1
ATOM 572 C C . GLU A 1 73 ? 16.242 -15.867 -26.844 1.00 82.31 73 GLU A C 1
ATOM 574 O O . GLU A 1 73 ? 15.870 -14.815 -27.355 1.00 82.31 73 GLU A O 1
ATOM 579 N N . MET A 1 74 ? 16.402 -16.001 -25.522 1.00 78.81 74 MET A N 1
ATOM 580 C CA . MET A 1 74 ? 16.149 -14.947 -24.537 1.00 78.81 74 MET A CA 1
ATOM 581 C C . MET A 1 74 ? 17.415 -14.204 -24.089 1.00 78.81 74 MET A C 1
ATOM 583 O O . MET A 1 74 ? 17.368 -13.445 -23.124 1.00 78.81 74 MET A O 1
ATOM 587 N N . LEU A 1 75 ? 18.560 -14.431 -24.731 1.00 81.81 75 LEU A N 1
ATOM 588 C CA . LEU A 1 75 ? 19.792 -13.742 -24.361 1.00 81.81 75 LEU A CA 1
ATOM 589 C C . LEU A 1 75 ? 19.712 -12.260 -24.717 1.00 81.81 75 LEU A C 1
ATOM 591 O O . LEU A 1 75 ? 19.557 -11.911 -25.881 1.00 81.81 75 LEU A O 1
ATOM 595 N N . VAL A 1 76 ? 19.911 -11.410 -23.715 1.00 80.25 76 VAL A N 1
ATOM 596 C CA . VAL A 1 76 ? 20.125 -9.973 -23.871 1.00 80.25 76 VAL A CA 1
ATOM 597 C C . VAL A 1 76 ? 21.625 -9.739 -24.073 1.00 80.25 76 VAL A C 1
ATOM 599 O O . VAL A 1 76 ? 22.386 -9.864 -23.105 1.00 80.25 76 VAL A O 1
ATOM 602 N N . PRO A 1 77 ? 22.097 -9.459 -25.300 1.00 83.56 77 PRO A N 1
ATOM 603 C CA . PRO A 1 77 ? 23.511 -9.229 -25.555 1.00 83.56 77 PRO A CA 1
ATOM 604 C C . PRO A 1 77 ? 23.949 -7.861 -25.027 1.00 83.56 77 PRO A C 1
ATOM 606 O O . PRO A 1 77 ? 23.164 -6.921 -24.955 1.00 83.56 77 PRO A O 1
ATOM 609 N N . ILE A 1 78 ? 25.240 -7.734 -24.714 1.00 83.00 78 ILE A N 1
ATOM 610 C CA . ILE A 1 78 ? 25.866 -6.424 -24.489 1.00 83.00 78 ILE A CA 1
ATOM 611 C C . ILE A 1 78 ? 26.845 -6.121 -25.623 1.00 83.00 78 ILE A C 1
ATOM 613 O O . ILE A 1 78 ? 27.592 -7.002 -26.073 1.00 83.00 78 ILE A O 1
ATOM 617 N N . ALA A 1 79 ? 26.835 -4.878 -26.097 1.00 84.69 79 ALA A N 1
ATOM 618 C CA . ALA A 1 79 ? 27.677 -4.400 -27.187 1.00 84.69 79 ALA A CA 1
ATOM 619 C C . ALA A 1 79 ? 29.077 -4.050 -26.669 1.00 84.69 79 ALA A C 1
ATOM 621 O O . ALA A 1 79 ? 30.098 -4.536 -27.184 1.00 84.69 79 ALA A O 1
ATOM 622 N N . ASP A 1 80 ? 29.141 -3.278 -25.587 1.00 87.12 80 ASP A N 1
ATOM 623 C CA . ASP A 1 80 ? 30.384 -2.955 -24.908 1.00 87.12 80 ASP A CA 1
ATOM 624 C C . ASP A 1 80 ? 30.195 -2.690 -23.415 1.00 87.12 80 ASP A C 1
ATOM 626 O O . ASP A 1 80 ? 29.089 -2.666 -22.889 1.00 87.12 80 ASP A O 1
ATOM 630 N N . TYR A 1 81 ? 31.302 -2.583 -22.696 1.00 87.31 81 TYR A N 1
ATOM 631 C CA . TYR A 1 81 ? 31.284 -2.156 -21.309 1.00 87.31 81 TYR A CA 1
ATOM 632 C C . TYR A 1 81 ? 32.621 -1.533 -20.938 1.00 87.31 81 TYR A C 1
ATOM 634 O O . TYR A 1 81 ? 33.677 -1.866 -21.489 1.00 87.31 81 TYR A O 1
ATOM 642 N N . GLY A 1 82 ? 32.604 -0.690 -19.916 1.00 86.38 82 GLY A N 1
ATOM 643 C CA . GLY A 1 82 ? 33.820 -0.101 -19.390 1.00 86.38 82 GLY A CA 1
ATOM 644 C C . GLY A 1 82 ? 33.680 0.288 -17.937 1.00 86.38 82 GLY A C 1
ATOM 645 O O . GLY A 1 82 ? 32.588 0.488 -17.421 1.00 86.38 82 GLY A O 1
ATOM 646 N N . THR A 1 83 ? 34.823 0.409 -17.270 1.00 87.75 83 THR A N 1
ATOM 647 C CA . THR A 1 83 ? 34.882 0.983 -15.927 1.00 87.75 83 THR A CA 1
ATOM 648 C C . THR A 1 83 ? 36.044 1.934 -15.847 1.00 87.75 83 THR A C 1
ATOM 650 O O . THR A 1 83 ? 37.123 1.681 -16.390 1.00 87.75 83 THR A O 1
ATOM 653 N N . TRP A 1 84 ? 35.835 3.005 -15.110 1.00 92.38 84 TRP A N 1
ATOM 654 C CA . TRP A 1 84 ? 36.855 3.979 -14.791 1.00 92.38 84 TRP A CA 1
ATOM 655 C C . TRP A 1 84 ? 36.655 4.465 -13.356 1.00 92.38 84 TRP A C 1
ATOM 657 O O . TRP A 1 84 ? 35.623 4.211 -12.740 1.00 92.38 84 TRP A O 1
ATOM 667 N N . ILE A 1 85 ? 37.681 5.104 -12.803 1.00 92.19 85 ILE A N 1
ATOM 668 C CA . ILE A 1 85 ? 37.642 5.668 -11.453 1.00 92.19 85 ILE A CA 1
ATOM 669 C C . ILE A 1 85 ? 37.749 7.188 -11.608 1.00 92.19 85 ILE A C 1
ATOM 671 O O . ILE A 1 85 ? 38.712 7.636 -12.240 1.00 92.19 85 ILE A O 1
ATOM 675 N N . PRO A 1 86 ? 36.794 7.973 -11.083 1.00 94.00 86 PRO A N 1
ATOM 676 C CA . PRO A 1 86 ? 36.889 9.422 -11.014 1.00 94.00 86 PRO A CA 1
ATOM 677 C C . PRO A 1 86 ? 38.157 9.863 -10.286 1.00 94.00 86 PRO A C 1
ATOM 679 O O . PRO A 1 86 ? 38.507 9.347 -9.227 1.00 94.00 86 PRO A O 1
ATOM 682 N N . GLU A 1 87 ? 38.865 10.832 -10.856 1.00 91.06 87 GLU A N 1
ATOM 683 C CA . GLU A 1 87 ? 40.082 11.390 -10.267 1.00 91.06 87 GLU A CA 1
ATOM 684 C C . GLU A 1 87 ? 39.765 12.600 -9.379 1.00 91.06 87 GLU A C 1
ATOM 686 O O . GLU A 1 87 ? 40.547 12.957 -8.491 1.00 91.06 87 GLU A O 1
ATOM 691 N N . SER A 1 88 ? 38.625 13.258 -9.613 1.00 90.56 88 SER A N 1
ATOM 692 C CA . SER A 1 88 ? 38.176 14.410 -8.833 1.00 90.56 88 SER A CA 1
ATOM 693 C C . SER A 1 88 ? 36.671 14.662 -8.949 1.00 90.56 88 SER A C 1
ATOM 695 O O . SER A 1 88 ? 35.992 14.133 -9.821 1.00 90.56 88 SER A O 1
ATOM 697 N N . SER A 1 89 ? 36.151 15.588 -8.139 1.00 88.44 89 SER A N 1
ATOM 698 C CA . SER A 1 89 ? 34.759 16.045 -8.251 1.00 88.44 89 SER A 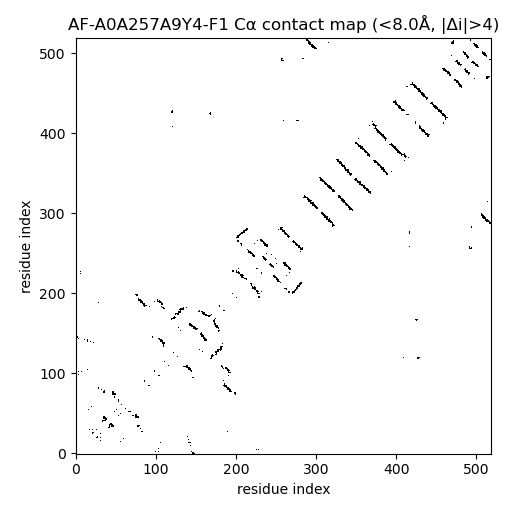CA 1
ATOM 699 C C . SER A 1 89 ? 34.416 16.715 -9.590 1.00 88.44 89 SER A C 1
ATOM 701 O O . SER A 1 89 ? 33.234 16.877 -9.887 1.00 88.44 89 SER A O 1
ATOM 703 N N . ALA A 1 90 ? 35.406 17.097 -10.408 1.00 90.56 90 ALA A N 1
ATOM 704 C CA . ALA A 1 90 ? 35.167 17.602 -11.762 1.00 90.56 90 ALA A CA 1
ATOM 705 C C . ALA A 1 90 ? 34.646 16.505 -12.708 1.00 90.56 90 ALA A C 1
ATOM 707 O O . ALA A 1 90 ? 33.946 16.807 -13.671 1.00 90.56 90 ALA A O 1
ATOM 708 N N . ASP A 1 91 ? 34.926 15.235 -12.408 1.00 95.19 91 ASP A N 1
ATOM 709 C CA . ASP A 1 91 ? 34.481 14.098 -13.216 1.00 95.19 91 ASP A CA 1
ATOM 710 C C . ASP A 1 91 ? 32.983 13.800 -13.061 1.00 95.19 91 ASP A C 1
ATOM 712 O O . ASP A 1 91 ? 32.423 13.024 -13.833 1.00 95.19 91 ASP A O 1
ATOM 716 N N . ARG A 1 92 ? 32.289 14.463 -12.128 1.00 95.44 92 ARG A N 1
ATOM 717 C CA . ARG A 1 92 ? 30.828 14.357 -11.997 1.00 95.44 92 ARG A CA 1
ATOM 718 C C . ARG A 1 92 ? 30.111 14.754 -13.281 1.00 95.44 92 ARG A C 1
ATOM 720 O O . ARG A 1 92 ? 29.110 14.138 -13.617 1.00 95.44 92 ARG A O 1
ATOM 727 N N . ASP A 1 93 ? 30.628 15.728 -14.031 1.00 94.69 93 ASP A N 1
ATOM 728 C CA . ASP A 1 93 ? 30.040 16.114 -15.320 1.00 94.69 93 ASP A CA 1
ATOM 729 C C . ASP A 1 93 ? 30.169 15.000 -16.366 1.00 94.69 93 ASP A C 1
ATOM 731 O O . ASP A 1 93 ? 29.275 14.820 -17.195 1.00 94.69 93 ASP A O 1
ATOM 735 N N . ARG A 1 94 ? 31.236 14.198 -16.287 1.00 95.12 94 ARG A N 1
ATOM 736 C CA . ARG A 1 94 ? 31.385 12.998 -17.108 1.00 95.12 94 ARG A CA 1
ATOM 737 C C . ARG A 1 94 ? 30.397 11.914 -16.686 1.00 95.12 94 ARG A C 1
ATOM 739 O O . ARG A 1 94 ? 29.717 11.396 -17.558 1.00 95.12 94 ARG A O 1
ATOM 746 N N . ILE A 1 95 ? 30.251 11.634 -15.387 1.00 94.62 95 ILE A N 1
ATOM 747 C CA . ILE A 1 95 ? 29.244 10.680 -14.877 1.00 94.62 95 ILE A CA 1
ATOM 748 C C . ILE A 1 95 ? 27.841 11.084 -15.356 1.00 94.62 95 ILE A C 1
ATOM 750 O O . ILE A 1 95 ? 27.107 10.264 -15.890 1.00 94.62 95 ILE A O 1
ATOM 754 N N . LYS A 1 96 ? 27.479 12.369 -15.243 1.00 94.75 96 LYS A N 1
ATOM 755 C CA . LYS A 1 96 ? 26.196 12.899 -15.743 1.00 94.75 96 LYS A CA 1
ATOM 756 C C . LYS A 1 96 ? 26.027 12.713 -17.250 1.00 94.75 96 LYS A C 1
ATOM 758 O O . LYS A 1 96 ? 24.919 12.455 -17.705 1.00 94.75 96 LYS A O 1
ATOM 763 N N . THR A 1 97 ? 27.101 12.892 -18.016 1.00 92.38 97 THR A N 1
ATOM 764 C CA . THR A 1 97 ? 27.090 12.694 -19.471 1.00 92.38 97 THR A CA 1
ATOM 765 C C . THR A 1 97 ? 26.885 11.220 -19.805 1.00 92.38 97 THR A C 1
ATOM 767 O O . THR A 1 97 ? 25.983 10.909 -20.570 1.00 92.38 97 THR A O 1
ATOM 770 N N . GLU A 1 98 ? 27.617 10.319 -19.149 1.00 89.94 98 GLU A N 1
ATOM 771 C CA . GLU A 1 98 ? 27.459 8.870 -19.317 1.00 89.94 98 GLU A CA 1
ATOM 772 C C . GLU A 1 98 ? 26.043 8.411 -18.913 1.00 89.94 98 GLU A C 1
ATOM 774 O O . GLU A 1 98 ? 25.438 7.646 -19.649 1.00 89.94 98 GLU A O 1
ATOM 779 N N . ILE A 1 99 ? 25.428 8.969 -17.858 1.00 86.44 99 ILE A N 1
ATOM 780 C CA . ILE A 1 99 ? 24.014 8.682 -17.526 1.00 86.44 99 ILE A CA 1
ATOM 781 C C . ILE A 1 99 ? 23.055 9.065 -18.664 1.00 86.44 99 ILE A C 1
ATOM 783 O O . ILE A 1 99 ? 22.028 8.423 -18.871 1.00 86.44 99 ILE A O 1
ATOM 787 N N . MET A 1 100 ? 23.351 10.142 -19.390 1.00 82.38 100 MET A N 1
ATOM 788 C CA . MET A 1 100 ? 22.505 10.610 -20.490 1.00 82.38 100 MET A CA 1
ATOM 789 C C . MET A 1 100 ? 22.733 9.836 -21.789 1.00 82.38 100 MET A C 1
ATOM 791 O O . MET A 1 100 ? 21.792 9.717 -22.570 1.00 82.38 100 MET A O 1
ATOM 795 N N . GLU A 1 101 ? 23.968 9.404 -22.038 1.00 83.31 101 GLU A N 1
ATOM 796 C CA . GLU A 1 101 ? 24.391 8.764 -23.288 1.00 83.31 101 GLU A CA 1
ATOM 797 C C . GLU A 1 101 ? 24.249 7.240 -23.225 1.00 83.31 101 GLU A C 1
ATOM 799 O O . GLU A 1 101 ? 23.660 6.659 -24.128 1.00 83.31 101 GLU A O 1
ATOM 804 N N . GLU A 1 102 ? 24.715 6.630 -22.136 1.00 79.75 102 GLU A N 1
ATOM 805 C CA . GLU A 1 102 ? 24.767 5.175 -21.921 1.00 79.75 102 GLU A CA 1
ATOM 806 C C . GLU A 1 102 ? 23.656 4.685 -20.975 1.00 79.75 102 GLU A C 1
ATOM 808 O O . GLU A 1 102 ? 23.327 3.503 -20.929 1.00 79.75 102 GLU A O 1
ATOM 813 N N . GLY A 1 103 ? 23.062 5.593 -20.193 1.00 80.25 103 GLY A N 1
ATOM 814 C CA . GLY A 1 103 ? 22.044 5.255 -19.204 1.00 80.25 103 GLY A CA 1
ATOM 815 C C . GLY A 1 103 ? 22.602 4.913 -17.817 1.00 80.25 103 GLY A C 1
ATOM 816 O O . GLY A 1 103 ? 23.657 5.409 -17.433 1.00 80.25 103 GLY A O 1
ATOM 817 N N . PRO A 1 104 ? 21.876 4.136 -16.993 1.00 85.00 104 PRO A N 1
ATOM 818 C CA . PRO A 1 104 ? 22.221 3.878 -15.613 1.00 85.00 104 PRO A CA 1
ATOM 819 C C . PRO A 1 104 ? 23.615 3.290 -15.465 1.00 85.00 104 PRO A C 1
ATOM 821 O O . PRO A 1 104 ? 24.008 2.365 -16.173 1.00 85.00 104 PRO A O 1
ATOM 824 N N . LEU A 1 105 ? 24.346 3.816 -14.491 1.00 87.69 105 LEU A N 1
ATOM 825 C CA . LEU A 1 105 ? 25.729 3.439 -14.243 1.00 87.69 105 LEU A CA 1
ATOM 826 C C . LEU A 1 105 ? 25.819 2.637 -12.958 1.00 87.69 105 LEU A C 1
ATOM 828 O O . LEU A 1 105 ? 25.248 3.006 -11.933 1.00 87.69 105 LEU A O 1
ATOM 832 N N . VAL A 1 106 ? 26.592 1.562 -12.984 1.00 87.81 106 VAL A N 1
ATOM 833 C CA . VAL A 1 106 ? 26.886 0.784 -11.785 1.00 87.81 106 VAL A CA 1
ATOM 834 C C . VAL A 1 106 ? 28.004 1.479 -11.014 1.00 87.81 106 VAL A C 1
ATOM 836 O O . VAL A 1 106 ? 29.074 1.750 -11.563 1.00 87.81 106 VAL A O 1
ATOM 839 N N . THR A 1 107 ? 27.769 1.732 -9.729 1.00 89.94 107 THR A N 1
ATOM 840 C CA . THR A 1 107 ? 28.763 2.276 -8.799 1.00 89.94 107 THR A CA 1
ATOM 841 C C . THR A 1 107 ? 28.786 1.472 -7.502 1.00 89.94 107 THR A C 1
ATOM 843 O O . THR A 1 107 ? 27.966 0.580 -7.275 1.00 89.94 107 THR A O 1
ATOM 846 N N . TYR A 1 108 ? 29.740 1.787 -6.636 1.00 88.81 108 TYR A N 1
ATOM 847 C CA . TYR A 1 108 ? 29.915 1.132 -5.353 1.00 88.81 108 TYR A CA 1
ATOM 848 C C . TYR A 1 108 ? 29.956 2.155 -4.240 1.00 88.81 108 TYR A C 1
ATOM 850 O O . TYR A 1 108 ? 30.345 3.303 -4.442 1.00 88.81 108 TYR A O 1
ATOM 858 N N . MET A 1 109 ? 29.584 1.710 -3.050 1.00 91.81 109 MET A N 1
ATOM 859 C CA . MET A 1 109 ? 29.572 2.570 -1.887 1.00 91.81 109 MET A CA 1
ATOM 860 C C . MET A 1 109 ? 29.916 1.837 -0.592 1.00 91.81 109 MET A C 1
ATOM 862 O O . MET A 1 109 ? 29.928 0.603 -0.522 1.00 91.81 109 MET A O 1
ATOM 866 N N . ASP A 1 110 ? 30.196 2.636 0.433 1.00 92.94 110 ASP A N 1
ATOM 867 C CA . ASP A 1 110 ? 30.275 2.219 1.831 1.00 92.94 110 ASP A CA 1
ATOM 868 C C . ASP A 1 110 ? 28.874 2.297 2.450 1.00 92.94 110 ASP A C 1
ATOM 870 O O . ASP A 1 110 ? 28.465 3.337 2.965 1.00 92.94 110 ASP A O 1
ATOM 874 N N . ALA A 1 111 ? 28.097 1.221 2.364 1.00 91.25 111 ALA A N 1
ATOM 875 C CA . ALA A 1 111 ? 26.856 1.088 3.114 1.00 91.25 111 ALA A CA 1
ATOM 876 C C . ALA A 1 111 ? 27.184 0.937 4.607 1.00 91.25 111 ALA A C 1
ATOM 878 O O . ALA A 1 111 ? 27.425 -0.165 5.106 1.00 91.25 111 ALA A O 1
ATOM 879 N N . THR A 1 112 ? 27.240 2.067 5.307 1.00 91.94 112 THR A N 1
ATOM 880 C CA . THR A 1 112 ? 27.454 2.127 6.756 1.00 91.94 112 THR A CA 1
ATOM 881 C C . THR A 1 112 ? 26.176 1.767 7.513 1.00 91.94 112 THR A C 1
ATOM 883 O O . THR A 1 112 ? 25.076 1.866 6.971 1.00 91.94 112 THR A O 1
ATOM 886 N N . ASP A 1 113 ? 26.302 1.408 8.794 1.00 87.62 113 ASP A N 1
ATOM 887 C CA . ASP A 1 113 ? 25.137 1.180 9.664 1.00 87.62 113 ASP A CA 1
ATOM 888 C C . ASP A 1 113 ? 24.215 2.409 9.719 1.00 87.62 113 ASP A C 1
ATOM 890 O O . ASP A 1 113 ? 22.996 2.276 9.677 1.00 87.62 113 ASP A O 1
ATOM 894 N N . ASP A 1 114 ? 24.806 3.608 9.736 1.00 92.00 114 ASP A N 1
ATOM 895 C CA . ASP A 1 114 ? 24.080 4.881 9.712 1.00 92.00 114 ASP A CA 1
ATOM 896 C C . ASP A 1 114 ? 23.308 5.082 8.400 1.00 92.00 114 ASP A C 1
ATOM 898 O O . ASP A 1 114 ? 22.139 5.449 8.424 1.00 92.00 114 ASP A O 1
ATOM 902 N N . PHE A 1 115 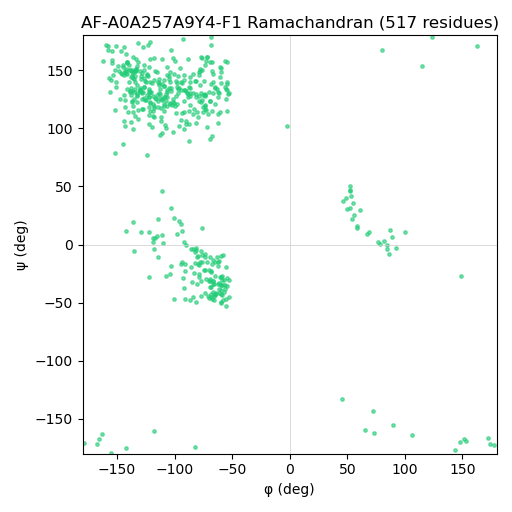? 23.916 4.768 7.253 1.00 93.69 115 PHE A N 1
ATOM 903 C CA . PHE A 1 115 ? 23.245 4.833 5.954 1.00 93.69 115 PHE A CA 1
ATOM 904 C C . PHE A 1 115 ? 22.113 3.807 5.830 1.00 93.69 115 PHE A C 1
ATOM 906 O O . PHE A 1 115 ? 21.015 4.136 5.377 1.00 93.69 115 PHE A O 1
ATOM 913 N N . MET A 1 116 ? 22.362 2.566 6.261 1.00 89.69 116 MET A N 1
ATOM 914 C CA . MET A 1 116 ? 21.345 1.513 6.271 1.00 89.69 116 MET A CA 1
ATOM 915 C C . MET A 1 116 ? 20.152 1.920 7.133 1.00 89.69 116 MET A C 1
ATOM 917 O O . MET A 1 116 ? 19.012 1.766 6.699 1.00 89.69 116 MET A O 1
ATOM 921 N N . GLN A 1 117 ? 20.414 2.494 8.310 1.00 84.88 117 GLN A N 1
ATOM 922 C CA . GLN A 1 117 ? 19.386 3.019 9.199 1.00 84.88 117 GLN A CA 1
ATOM 923 C C . GLN A 1 117 ? 18.691 4.254 8.616 1.00 84.88 117 GLN A C 1
ATOM 925 O O . GLN A 1 117 ? 17.488 4.401 8.781 1.00 84.88 117 GLN A O 1
ATOM 930 N N . TRP A 1 118 ? 19.401 5.132 7.911 1.00 91.38 118 TRP A N 1
ATOM 931 C CA . TRP A 1 118 ? 18.808 6.322 7.306 1.00 91.38 118 TRP A CA 1
ATOM 932 C C . TRP A 1 118 ? 17.702 5.966 6.308 1.00 91.38 118 TRP A C 1
ATOM 934 O O . TRP A 1 118 ? 16.590 6.477 6.436 1.00 91.38 118 TRP A O 1
ATOM 944 N N . GLY A 1 119 ? 17.951 5.045 5.372 1.00 84.56 119 GLY A N 1
ATOM 945 C CA . GLY A 1 119 ? 16.955 4.691 4.350 1.00 84.56 119 GLY A CA 1
ATOM 946 C C . GLY A 1 119 ? 15.737 3.934 4.888 1.00 84.56 119 GLY A C 1
ATOM 947 O O . GLY A 1 119 ? 14.741 3.805 4.191 1.00 84.56 119 GLY A O 1
ATOM 948 N N . ILE A 1 120 ? 15.778 3.479 6.141 1.00 76.94 120 ILE A N 1
ATOM 949 C CA . ILE A 1 120 ? 14.621 2.907 6.841 1.00 76.94 120 ILE A CA 1
ATOM 950 C C . ILE A 1 120 ? 13.607 3.988 7.257 1.00 76.94 120 ILE A C 1
ATOM 952 O O . ILE A 1 120 ? 12.450 3.665 7.497 1.00 76.94 120 ILE A O 1
ATOM 956 N N . TYR A 1 121 ? 14.034 5.250 7.373 1.00 78.00 121 TYR A N 1
ATOM 957 C CA . TYR A 1 121 ? 13.198 6.351 7.868 1.00 78.00 121 TYR A CA 1
ATOM 958 C C . TYR A 1 121 ? 12.970 7.471 6.841 1.00 78.00 121 TYR A C 1
ATOM 960 O O . TYR A 1 121 ? 12.241 8.414 7.135 1.00 78.00 121 TYR A O 1
ATOM 968 N N . HIS A 1 122 ? 13.583 7.394 5.656 1.00 80.25 122 HIS A N 1
ATOM 969 C CA . HIS A 1 122 ? 13.517 8.439 4.629 1.00 80.25 122 HIS A CA 1
ATOM 970 C C . HIS A 1 122 ? 12.901 7.876 3.348 1.00 80.25 122 HIS A C 1
ATOM 972 O O . HIS A 1 122 ? 13.559 7.175 2.579 1.00 80.25 122 HIS A O 1
ATOM 978 N N . HIS A 1 123 ? 11.620 8.187 3.143 1.00 76.62 123 HIS A N 1
ATOM 979 C CA . HIS A 1 123 ? 10.791 7.669 2.048 1.00 76.62 123 HIS A CA 1
ATOM 980 C C . HIS A 1 123 ? 10.267 8.775 1.124 1.00 76.62 123 HIS A C 1
ATOM 982 O O . HIS A 1 123 ? 9.460 8.498 0.238 1.00 76.62 123 HIS A O 1
ATOM 988 N N . ASP A 1 124 ? 10.689 10.028 1.316 1.00 79.56 124 ASP A N 1
ATOM 989 C CA . ASP A 1 124 ? 10.313 11.119 0.423 1.00 79.56 124 ASP A CA 1
ATOM 990 C C . ASP A 1 124 ? 11.346 11.251 -0.718 1.00 79.56 124 ASP A C 1
ATOM 992 O O . ASP A 1 124 ? 12.549 11.320 -0.452 1.00 79.56 124 ASP A O 1
ATOM 996 N N . PRO A 1 125 ? 10.928 11.352 -1.995 1.00 82.38 125 PRO A N 1
ATOM 997 C CA . PRO A 1 125 ? 11.845 11.565 -3.120 1.00 82.38 125 PRO A CA 1
ATOM 998 C C . PRO A 1 125 ? 12.678 12.858 -3.049 1.00 82.38 125 PRO A C 1
ATOM 1000 O O . PRO A 1 125 ? 13.575 13.061 -3.877 1.00 82.38 125 PRO A O 1
ATOM 1003 N N . SER A 1 126 ? 12.375 13.766 -2.118 1.00 85.31 126 SER A N 1
ATOM 1004 C CA . SER A 1 126 ? 13.152 14.974 -1.831 1.00 85.31 126 SER A CA 1
ATOM 1005 C C . SER A 1 126 ? 14.183 14.816 -0.708 1.00 85.31 126 SER A C 1
ATOM 1007 O O . SER A 1 126 ? 15.093 15.649 -0.629 1.00 85.31 126 SER A O 1
ATOM 1009 N N . ASP A 1 127 ? 14.098 13.755 0.099 1.00 91.06 127 ASP A N 1
ATOM 1010 C CA . ASP A 1 127 ? 15.095 13.431 1.120 1.00 91.06 127 ASP A CA 1
ATOM 1011 C C . ASP A 1 127 ? 16.419 13.045 0.461 1.00 91.06 127 ASP A C 1
ATOM 1013 O O . ASP A 1 127 ? 16.434 12.448 -0.614 1.00 91.06 127 ASP A O 1
ATOM 1017 N N . TYR A 1 128 ? 17.548 13.359 1.100 1.00 95.62 128 TYR A N 1
ATOM 1018 C CA . TYR A 1 128 ? 18.866 12.902 0.660 1.00 95.62 128 TYR A CA 1
ATOM 1019 C C . TYR A 1 128 ? 19.781 12.603 1.844 1.00 95.62 128 TYR A C 1
ATOM 1021 O O . TYR A 1 128 ? 19.739 13.286 2.868 1.00 95.62 128 TYR A O 1
ATOM 1029 N N . TYR A 1 129 ? 20.637 11.596 1.685 1.00 96.44 129 TYR A N 1
ATOM 1030 C CA . TYR A 1 129 ? 21.661 11.268 2.665 1.00 96.44 129 TYR A CA 1
ATOM 1031 C C . TYR A 1 129 ? 22.809 12.289 2.569 1.00 96.44 129 TYR A C 1
ATOM 1033 O O . TYR A 1 129 ? 23.425 12.402 1.499 1.00 96.44 129 TYR A O 1
ATOM 1041 N N . PRO A 1 130 ? 23.092 13.063 3.634 1.00 95.00 130 PRO A N 1
ATOM 1042 C CA . PRO A 1 130 ? 24.102 14.114 3.606 1.00 95.00 130 PRO A CA 1
ATOM 1043 C C . PRO A 1 130 ? 25.519 13.539 3.668 1.00 95.00 130 PRO A C 1
ATOM 1045 O O . PRO A 1 130 ? 25.738 12.426 4.139 1.00 95.00 130 PRO A O 1
ATOM 1048 N N . TYR A 1 131 ? 26.508 14.329 3.254 1.00 92.62 131 TYR A N 1
ATOM 1049 C CA . TYR A 1 131 ? 27.912 13.925 3.268 1.00 92.62 131 TYR A CA 1
ATOM 1050 C C . TYR A 1 131 ? 28.425 13.646 4.696 1.00 92.62 131 TYR A C 1
ATOM 1052 O O . TYR A 1 131 ? 28.596 14.587 5.479 1.00 92.62 131 TYR A O 1
ATOM 1060 N N . PRO A 1 132 ? 28.757 12.384 5.045 1.00 89.25 132 PRO A N 1
ATOM 1061 C CA . PRO A 1 132 ? 29.139 12.020 6.411 1.00 89.25 132 PRO A CA 1
ATOM 1062 C C . PRO A 1 132 ? 30.636 12.242 6.694 1.00 89.25 132 PRO A C 1
ATOM 1064 O O . PRO A 1 132 ? 31.105 12.028 7.812 1.00 89.25 132 PRO A O 1
ATOM 1067 N N . GLY A 1 133 ? 31.419 12.652 5.689 1.00 81.62 133 GLY A N 1
ATOM 1068 C CA . GLY A 1 133 ? 32.880 12.632 5.727 1.00 81.62 133 GLY A CA 1
ATOM 1069 C C . GLY A 1 133 ? 33.469 11.518 4.860 1.00 81.62 133 GLY A C 1
ATOM 1070 O O . GLY A 1 133 ? 32.801 10.967 3.990 1.00 81.62 133 GLY A O 1
ATOM 1071 N N . ARG A 1 134 ? 34.753 11.197 5.081 1.00 67.31 134 ARG A N 1
ATOM 1072 C CA . ARG A 1 134 ? 35.419 10.115 4.342 1.00 67.31 134 ARG A CA 1
ATOM 1073 C C . ARG A 1 134 ? 34.936 8.755 4.835 1.00 67.31 134 ARG A C 1
ATOM 1075 O O . ARG A 1 134 ? 35.170 8.412 5.993 1.00 67.31 134 ARG A O 1
ATOM 1082 N N . ALA A 1 135 ? 34.338 8.000 3.924 1.00 72.25 135 ALA A N 1
ATOM 1083 C CA . ALA A 1 135 ? 34.121 6.568 4.048 1.00 72.25 135 ALA A CA 1
ATOM 1084 C C . ALA A 1 135 ? 35.442 5.795 3.908 1.00 72.25 135 ALA A C 1
ATOM 1086 O O . ALA A 1 135 ? 36.459 6.351 3.475 1.00 72.25 135 ALA A O 1
ATOM 1087 N N . GLY A 1 136 ? 35.455 4.547 4.375 1.00 75.62 136 GLY A N 1
ATOM 1088 C CA . GLY A 1 136 ? 36.673 3.739 4.443 1.00 75.62 136 GLY A CA 1
ATOM 1089 C C . GLY A 1 136 ? 36.599 2.427 3.674 1.00 75.62 136 GLY A C 1
ATOM 1090 O O . GLY A 1 136 ? 37.642 1.940 3.236 1.00 75.62 136 GLY A O 1
ATOM 1091 N N . ASN A 1 137 ? 35.405 1.854 3.520 1.00 83.50 137 ASN A N 1
ATOM 1092 C CA . ASN A 1 137 ? 35.209 0.546 2.907 1.00 83.50 137 ASN A CA 1
ATOM 1093 C C . ASN A 1 137 ? 34.356 0.643 1.640 1.00 83.50 137 ASN A C 1
ATOM 1095 O O . ASN A 1 137 ? 33.629 1.599 1.429 1.00 83.50 137 ASN A O 1
ATOM 1099 N N . ILE A 1 138 ? 34.440 -0.382 0.798 1.00 86.81 138 ILE A N 1
ATOM 1100 C CA . ILE A 1 138 ? 33.487 -0.614 -0.287 1.00 86.81 138 ILE A CA 1
ATOM 1101 C C . ILE A 1 138 ? 32.840 -1.960 0.007 1.00 86.81 138 ILE A C 1
ATOM 1103 O O . ILE A 1 138 ? 33.538 -2.976 0.046 1.00 86.81 138 ILE A O 1
ATOM 1107 N N . ASN A 1 139 ? 31.538 -1.964 0.276 1.00 86.31 139 ASN A N 1
ATOM 1108 C CA . ASN A 1 139 ? 30.805 -3.164 0.690 1.00 86.31 139 ASN A CA 1
ATOM 1109 C C . ASN A 1 139 ? 29.459 -3.339 -0.028 1.00 86.31 139 ASN A C 1
ATOM 1111 O O . ASN A 1 139 ? 28.828 -4.379 0.147 1.00 86.31 139 ASN A O 1
ATOM 1115 N N . HIS A 1 140 ? 29.036 -2.362 -0.836 1.00 88.44 14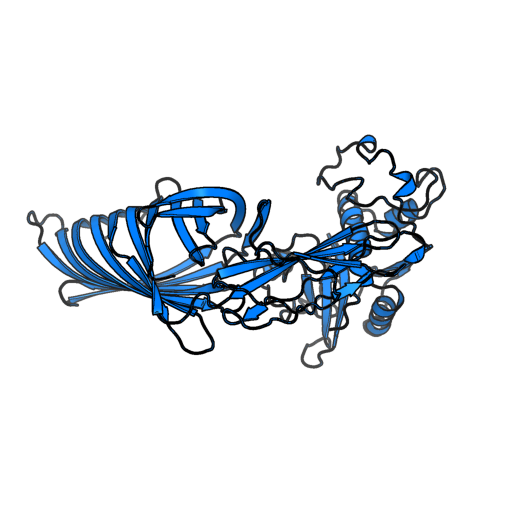0 HIS A N 1
ATOM 1116 C CA . HIS A 1 140 ? 27.742 -2.380 -1.507 1.00 88.44 140 HIS A CA 1
ATOM 1117 C C . HIS A 1 140 ? 27.838 -1.869 -2.945 1.00 88.44 140 HIS A C 1
ATOM 1119 O O . HIS A 1 140 ? 28.688 -1.037 -3.262 1.00 88.44 140 HIS A O 1
ATOM 1125 N N . CYS A 1 141 ? 26.969 -2.381 -3.814 1.00 85.75 141 CYS A N 1
ATOM 1126 C CA . CYS A 1 141 ? 26.884 -2.033 -5.231 1.00 85.75 141 CYS A CA 1
ATOM 1127 C C . CYS A 1 141 ? 25.480 -1.510 -5.529 1.00 85.75 141 CYS A C 1
ATOM 1129 O O . CYS A 1 141 ? 24.491 -2.113 -5.114 1.00 85.75 141 CYS A O 1
ATOM 1131 N N . VAL A 1 142 ? 25.396 -0.403 -6.259 1.00 88.94 142 VAL A N 1
ATOM 1132 C CA . VAL A 1 142 ? 24.146 0.316 -6.529 1.00 88.94 142 VAL A CA 1
ATOM 1133 C C . VAL A 1 142 ? 24.151 0.892 -7.943 1.00 88.94 142 VAL A C 1
ATOM 1135 O O . VAL A 1 142 ? 25.180 0.884 -8.623 1.00 88.94 142 VAL A O 1
ATOM 1138 N N . VAL A 1 143 ? 23.000 1.389 -8.396 1.00 88.44 143 VAL A N 1
ATOM 1139 C CA . VAL A 1 143 ? 22.834 1.897 -9.762 1.00 88.44 143 VAL A CA 1
ATOM 1140 C C . VAL A 1 143 ? 22.489 3.385 -9.737 1.00 88.44 143 VAL A C 1
ATOM 1142 O O . VAL A 1 143 ? 21.444 3.781 -9.224 1.00 88.44 143 VAL A O 1
ATOM 1145 N N . LEU A 1 144 ? 23.356 4.222 -10.306 1.00 91.25 144 LEU A N 1
ATOM 1146 C CA . LEU A 1 144 ? 23.089 5.638 -10.554 1.00 91.25 144 LEU A CA 1
ATOM 1147 C C . LEU A 1 144 ? 22.112 5.769 -11.720 1.00 91.25 144 LEU A C 1
ATOM 1149 O O . LEU A 1 144 ? 22.434 5.365 -12.832 1.00 91.25 144 LEU A O 1
ATOM 1153 N N . VAL A 1 145 ? 20.949 6.374 -11.487 1.00 90.06 145 VAL A N 1
ATOM 1154 C CA . VAL A 1 145 ? 19.909 6.559 -12.521 1.00 90.06 145 VAL A CA 1
ATOM 1155 C C . VAL A 1 145 ? 19.670 8.026 -12.875 1.00 90.06 145 VAL A C 1
ATOM 1157 O O . VAL A 1 145 ? 18.970 8.339 -13.836 1.00 90.06 145 VAL A O 1
ATOM 1160 N N . GLY A 1 146 ? 20.229 8.952 -12.097 1.00 92.50 146 GLY A N 1
ATOM 1161 C CA . GLY A 1 146 ? 20.038 10.378 -12.312 1.00 92.50 146 GLY A CA 1
ATOM 1162 C C . GLY A 1 146 ? 20.724 11.233 -11.257 1.00 92.50 146 GLY A C 1
ATOM 1163 O O . GLY A 1 146 ? 21.472 10.746 -10.411 1.00 92.50 146 GLY A O 1
ATOM 1164 N N . TRP A 1 147 ? 20.464 12.536 -11.309 1.00 96.62 147 TRP A N 1
ATOM 1165 C CA . TRP A 1 147 ? 21.016 13.504 -10.366 1.00 96.62 147 TRP A CA 1
ATOM 1166 C C . TRP A 1 147 ? 20.127 14.741 -10.233 1.00 96.62 147 TRP A C 1
ATOM 1168 O O . TRP A 1 147 ? 19.253 15.012 -11.070 1.00 96.62 147 TRP A O 1
ATOM 1178 N N . LYS A 1 148 ? 20.397 15.535 -9.197 1.00 95.44 148 LYS A N 1
ATOM 1179 C CA . LYS A 1 148 ? 19.875 16.891 -9.039 1.00 95.44 148 LYS A CA 1
ATOM 1180 C C . LYS A 1 148 ? 20.991 17.814 -8.572 1.00 95.44 148 LYS A C 1
ATOM 1182 O O . LYS A 1 148 ? 21.530 17.652 -7.482 1.00 95.44 148 LYS A O 1
ATOM 1187 N N . ASP A 1 149 ? 21.280 18.823 -9.386 1.00 96.12 149 ASP A N 1
ATOM 1188 C CA . ASP A 1 149 ? 22.137 19.931 -8.978 1.00 96.12 149 ASP A CA 1
ATOM 1189 C C . ASP A 1 149 ? 21.335 20.902 -8.104 1.00 96.12 149 ASP A C 1
ATOM 1191 O O . ASP A 1 149 ? 20.284 21.406 -8.510 1.00 96.12 149 ASP A O 1
ATOM 1195 N N . ASP A 1 150 ? 21.832 21.151 -6.896 1.00 94.50 150 ASP A N 1
ATOM 1196 C CA . ASP A 1 150 ? 21.205 22.023 -5.909 1.00 94.50 150 ASP A CA 1
ATOM 1197 C C . ASP A 1 150 ? 22.296 22.796 -5.147 1.00 94.50 150 ASP A C 1
ATOM 1199 O O . ASP A 1 150 ? 22.946 22.246 -4.256 1.00 94.50 150 ASP A O 1
ATOM 1203 N N . PRO A 1 151 ? 22.526 24.081 -5.480 1.00 93.75 151 PRO A N 1
ATOM 1204 C CA . PRO A 1 151 ? 23.566 24.891 -4.847 1.00 93.75 151 PRO A CA 1
ATOM 1205 C C . PRO A 1 151 ? 23.365 25.135 -3.346 1.00 93.75 151 PRO A C 1
ATOM 1207 O O . PRO A 1 151 ? 24.260 25.689 -2.709 1.00 93.75 151 PRO A O 1
ATOM 1210 N N . SER A 1 152 ? 22.191 24.803 -2.792 1.00 94.25 152 SER A N 1
ATOM 1211 C CA . SER A 1 152 ? 21.936 24.902 -1.351 1.00 94.25 152 SER A CA 1
ATOM 1212 C C . SER A 1 152 ? 22.527 23.732 -0.557 1.00 94.25 152 SER A C 1
ATOM 1214 O O . SER A 1 152 ? 22.729 23.861 0.650 1.00 94.25 152 SER A O 1
ATOM 1216 N N . ILE A 1 153 ? 22.854 22.629 -1.235 1.00 94.38 153 ILE A N 1
ATOM 1217 C CA . ILE A 1 153 ? 23.501 21.444 -0.668 1.00 94.38 153 ILE A CA 1
ATOM 1218 C C . ILE A 1 153 ? 25.019 21.644 -0.695 1.00 94.38 153 ILE A C 1
ATOM 1220 O O . ILE A 1 153 ? 25.568 22.159 -1.671 1.00 94.38 153 ILE A O 1
ATOM 1224 N N . THR A 1 154 ? 25.710 21.229 0.371 1.00 91.69 154 THR A N 1
ATOM 1225 C CA . THR A 1 154 ? 27.136 21.525 0.605 1.00 91.69 154 THR A CA 1
ATOM 1226 C C . THR A 1 154 ? 28.024 21.145 -0.581 1.00 91.69 154 THR A C 1
ATOM 1228 O O . THR A 1 154 ? 28.853 21.950 -1.010 1.00 91.69 154 THR A O 1
ATOM 1231 N N . ASN A 1 155 ?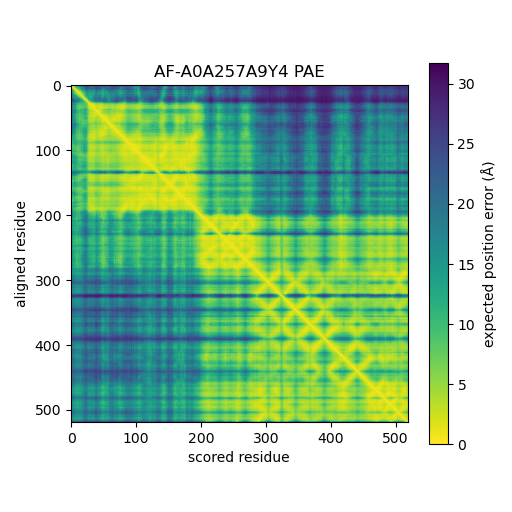 27.825 19.958 -1.155 1.00 92.81 155 ASN A N 1
ATOM 1232 C CA . ASN A 1 155 ? 28.597 19.461 -2.294 1.00 92.81 155 ASN A CA 1
ATOM 1233 C C . ASN A 1 155 ? 27.954 19.743 -3.663 1.00 92.81 155 ASN A C 1
ATOM 1235 O O . ASN A 1 155 ? 28.436 19.229 -4.674 1.00 92.81 155 ASN A O 1
ATOM 1239 N N . GLY A 1 156 ? 26.923 20.593 -3.714 1.00 94.12 156 GLY A N 1
ATOM 1240 C CA . GLY A 1 156 ? 26.321 21.116 -4.944 1.00 94.12 156 GLY A CA 1
ATOM 1241 C C . GLY A 1 156 ? 25.190 20.277 -5.542 1.00 94.12 156 GLY A C 1
ATOM 1242 O O . GLY A 1 156 ? 24.732 20.592 -6.641 1.00 94.12 156 GLY A O 1
ATOM 1243 N N . GLY A 1 157 ? 24.740 19.227 -4.854 1.00 95.94 157 GLY A N 1
ATOM 1244 C CA . GLY A 1 157 ? 23.638 18.379 -5.299 1.00 95.94 157 GLY A CA 1
ATOM 1245 C C . GLY A 1 157 ? 23.715 16.954 -4.761 1.00 95.94 157 GLY A C 1
ATOM 1246 O O . GLY A 1 157 ? 24.524 16.649 -3.880 1.00 95.94 157 GLY A O 1
ATOM 1247 N N . TYR A 1 158 ? 22.870 16.087 -5.314 1.00 97.38 158 TYR A N 1
ATOM 1248 C CA . TYR A 1 158 ? 22.809 14.667 -4.980 1.00 97.38 158 TYR A CA 1
ATOM 1249 C C . TYR A 1 158 ? 22.599 13.780 -6.210 1.00 97.38 158 TYR A C 1
ATOM 1251 O O . TYR A 1 158 ? 22.028 14.197 -7.224 1.00 97.38 158 TYR A O 1
ATOM 1259 N N . TRP A 1 159 ? 23.049 12.534 -6.096 1.00 97.75 159 TRP A N 1
ATOM 1260 C CA . TRP A 1 159 ? 22.748 11.452 -7.026 1.00 97.75 159 TRP A CA 1
ATOM 1261 C C . TRP A 1 159 ? 21.409 10.809 -6.683 1.00 97.75 159 TRP A C 1
ATOM 1263 O O . TRP A 1 159 ? 21.061 10.721 -5.510 1.00 97.75 159 TRP A O 1
ATOM 1273 N N . ILE A 1 160 ? 20.690 10.359 -7.709 1.00 96.38 160 ILE A N 1
ATOM 1274 C CA . ILE A 1 160 ? 19.485 9.534 -7.601 1.00 96.38 160 ILE A CA 1
ATOM 1275 C C . ILE A 1 160 ? 19.914 8.098 -7.881 1.00 96.38 160 ILE A C 1
ATOM 1277 O O . ILE A 1 160 ? 20.482 7.820 -8.944 1.00 96.38 160 ILE A O 1
ATOM 1281 N N . VAL A 1 161 ? 19.674 7.205 -6.927 1.00 94.50 161 VAL A N 1
ATOM 1282 C CA . VAL A 1 161 ? 20.287 5.879 -6.910 1.00 94.50 161 VAL A CA 1
ATOM 1283 C C . VAL A 1 161 ? 19.236 4.813 -6.640 1.00 94.50 161 VAL A C 1
ATOM 1285 O O . VAL A 1 161 ? 18.463 4.924 -5.692 1.00 94.50 161 VAL A O 1
ATOM 1288 N N . LYS A 1 162 ? 19.221 3.763 -7.460 1.00 88.38 162 LYS A N 1
ATOM 1289 C CA . LYS A 1 162 ? 18.402 2.570 -7.243 1.00 88.38 162 LYS A CA 1
ATOM 1290 C C . LYS A 1 162 ? 19.153 1.588 -6.347 1.00 88.38 162 LYS A C 1
ATOM 1292 O O . LYS A 1 162 ? 20.308 1.248 -6.625 1.00 88.38 162 LYS A O 1
ATOM 1297 N N . ASN A 1 163 ? 18.502 1.138 -5.278 1.00 88.12 163 ASN A N 1
ATOM 1298 C CA . ASN A 1 163 ? 19.019 0.132 -4.354 1.00 88.12 163 ASN A CA 1
ATOM 1299 C C . ASN A 1 163 ? 18.373 -1.243 -4.606 1.00 88.12 163 ASN A C 1
ATOM 1301 O O . ASN A 1 163 ? 17.419 -1.362 -5.368 1.00 88.12 163 ASN A O 1
ATOM 1305 N N . SER A 1 164 ? 18.937 -2.296 -4.015 1.00 82.00 164 SER A N 1
ATOM 1306 C CA . SER A 1 164 ? 18.514 -3.697 -4.165 1.00 82.00 164 SER A CA 1
ATOM 1307 C C . SER A 1 164 ? 17.965 -4.297 -2.865 1.00 82.00 164 SER A C 1
ATOM 1309 O O . SER A 1 164 ? 17.947 -5.513 -2.696 1.00 82.00 164 SER A O 1
ATOM 1311 N N . TRP A 1 165 ? 17.513 -3.458 -1.928 1.00 81.19 165 TRP A N 1
ATOM 1312 C CA . TRP A 1 165 ? 16.955 -3.881 -0.632 1.00 81.19 165 TRP A CA 1
ATOM 1313 C C . TRP A 1 165 ? 15.420 -3.853 -0.594 1.00 81.19 165 TRP A C 1
ATOM 1315 O O . TRP A 1 165 ? 14.816 -3.789 0.474 1.00 81.19 165 TRP A O 1
ATOM 1325 N N . GLY A 1 166 ? 14.792 -3.931 -1.770 1.00 70.06 166 GLY A N 1
ATOM 1326 C CA . GLY A 1 166 ? 13.341 -3.913 -1.935 1.00 70.06 166 GLY A CA 1
ATOM 1327 C C . GLY A 1 166 ? 12.731 -2.511 -1.871 1.00 70.06 166 GLY A C 1
ATOM 1328 O O . GLY A 1 166 ? 13.369 -1.546 -1.457 1.00 70.06 166 GLY A O 1
ATOM 1329 N N . ALA A 1 167 ? 11.464 -2.410 -2.280 1.00 71.44 167 ALA A N 1
ATOM 1330 C CA . ALA A 1 167 ? 10.752 -1.135 -2.393 1.00 71.44 167 ALA A CA 1
ATOM 1331 C C . ALA A 1 167 ? 10.472 -0.444 -1.040 1.00 71.44 167 ALA A C 1
ATOM 1333 O O . ALA A 1 167 ? 10.174 0.745 -1.009 1.00 71.44 167 ALA A O 1
ATOM 1334 N N . GLY A 1 168 ? 10.569 -1.184 0.072 1.00 61.75 168 GLY A N 1
ATOM 1335 C CA . GLY A 1 168 ? 10.331 -0.669 1.426 1.00 61.75 168 GLY A CA 1
ATOM 1336 C C . GLY A 1 168 ? 11.520 0.058 2.059 1.00 61.75 168 GLY A C 1
ATOM 1337 O O . GLY A 1 168 ? 11.375 0.601 3.149 1.00 61.75 168 GLY A O 1
ATOM 1338 N N . TRP A 1 169 ? 12.692 0.058 1.420 1.00 82.75 169 TRP A N 1
ATOM 1339 C CA . TRP A 1 169 ? 13.859 0.818 1.869 1.00 82.75 169 TRP A CA 1
ATOM 1340 C C . TRP A 1 169 ? 14.072 2.021 0.943 1.00 82.75 169 TRP A C 1
ATOM 1342 O O . TRP A 1 169 ? 14.047 1.874 -0.279 1.00 82.75 169 TRP A O 1
ATOM 1352 N N . GLY A 1 170 ? 14.293 3.207 1.508 1.00 83.75 170 GLY A N 1
ATOM 1353 C CA . GLY A 1 170 ? 14.298 4.459 0.753 1.00 83.75 170 GLY A CA 1
ATOM 1354 C C . GLY A 1 170 ? 12.914 4.778 0.170 1.00 83.75 170 GLY A C 1
ATOM 1355 O O . GLY A 1 170 ? 11.903 4.245 0.620 1.00 83.75 170 GLY A O 1
ATOM 1356 N N . TYR A 1 171 ? 12.826 5.616 -0.858 1.00 76.38 171 TYR A N 1
ATOM 1357 C CA . TYR A 1 171 ? 11.561 5.873 -1.552 1.00 76.38 171 TYR A CA 1
ATOM 1358 C C . TYR A 1 171 ? 11.391 4.878 -2.707 1.00 76.38 171 TYR A C 1
ATOM 1360 O O . TYR A 1 171 ? 12.097 4.953 -3.706 1.00 76.38 171 TYR A O 1
ATOM 1368 N N . GLU A 1 172 ? 10.497 3.898 -2.556 1.00 75.69 172 GLU A N 1
ATOM 1369 C CA . GLU A 1 172 ? 10.243 2.856 -3.571 1.00 75.69 172 GLU A CA 1
ATOM 1370 C C . GLU A 1 172 ? 11.516 2.093 -4.004 1.00 75.69 172 GLU A C 1
ATOM 1372 O O . GLU A 1 172 ? 11.685 1.717 -5.163 1.00 75.69 172 GLU A O 1
ATOM 1377 N N . GLY A 1 173 ? 12.449 1.865 -3.071 1.00 79.12 173 GLY A N 1
ATOM 1378 C CA . GLY A 1 173 ? 13.729 1.202 -3.354 1.00 79.12 173 GLY A CA 1
ATOM 1379 C C . GLY A 1 173 ? 14.822 2.138 -3.880 1.00 79.12 173 GLY A C 1
ATOM 1380 O O . GLY A 1 173 ? 15.949 1.694 -4.118 1.00 79.12 173 GLY A O 1
ATOM 1381 N N . PHE A 1 174 ? 14.530 3.428 -4.046 1.00 90.00 174 PHE A N 1
ATOM 1382 C CA . PHE A 1 174 ? 15.496 4.457 -4.415 1.00 90.00 174 PHE A CA 1
ATOM 1383 C C . PHE A 1 174 ? 15.971 5.249 -3.199 1.00 90.00 174 PHE A C 1
ATOM 1385 O O . PHE A 1 174 ? 15.303 5.356 -2.176 1.00 90.00 174 PHE A O 1
ATOM 1392 N N . PHE A 1 175 ? 17.135 5.870 -3.327 1.00 94.94 175 PHE A N 1
ATOM 1393 C CA . PHE A 1 175 ? 17.616 6.867 -2.385 1.00 94.94 175 PHE A CA 1
ATOM 1394 C C . PHE A 1 175 ? 18.329 7.990 -3.119 1.00 94.94 175 PHE A C 1
ATOM 1396 O O . PHE A 1 175 ? 18.856 7.814 -4.221 1.00 94.94 175 PHE A O 1
ATOM 1403 N N . ASN A 1 176 ? 18.379 9.152 -2.475 1.00 97.31 176 ASN A N 1
ATOM 1404 C CA . ASN A 1 176 ? 19.243 10.230 -2.914 1.00 97.31 176 ASN A CA 1
ATOM 1405 C C . ASN A 1 176 ? 20.439 10.332 -1.980 1.00 97.31 176 ASN A C 1
ATOM 1407 O O . ASN A 1 176 ? 20.304 10.192 -0.765 1.00 97.31 176 ASN A O 1
ATOM 1411 N N . ILE A 1 177 ? 21.608 10.621 -2.532 1.00 96.81 177 ILE A N 1
ATOM 1412 C CA . ILE A 1 177 ? 22.834 10.748 -1.749 1.00 96.81 177 ILE A CA 1
ATOM 1413 C C . ILE A 1 177 ? 23.649 11.938 -2.230 1.00 96.81 177 ILE A C 1
ATOM 1415 O O . ILE A 1 177 ? 23.900 12.099 -3.426 1.00 96.81 177 ILE A O 1
ATOM 1419 N N . GLU A 1 178 ? 24.035 12.803 -1.295 1.00 97.00 178 GLU A N 1
ATOM 1420 C CA . GLU A 1 178 ? 24.825 13.994 -1.585 1.00 97.00 178 GLU A CA 1
ATOM 1421 C C . GLU A 1 178 ? 26.110 13.616 -2.334 1.00 97.00 178 GLU A C 1
ATOM 1423 O O . GLU A 1 178 ? 26.771 12.624 -2.011 1.00 97.00 178 GLU A O 1
ATOM 1428 N N . TYR A 1 179 ? 26.489 14.416 -3.331 1.00 96.12 179 TYR A N 1
ATOM 1429 C CA . TYR A 1 179 ? 27.685 14.151 -4.125 1.00 96.12 179 TYR A CA 1
ATOM 1430 C C . TYR A 1 179 ? 28.941 13.983 -3.247 1.00 96.12 179 TYR A C 1
ATOM 1432 O O . TYR A 1 179 ? 29.182 14.783 -2.341 1.00 96.12 179 TYR A O 1
ATOM 1440 N N . GLY A 1 180 ? 29.805 13.007 -3.547 1.00 92.81 180 GLY A N 1
ATOM 1441 C CA . GLY A 1 180 ? 31.029 12.722 -2.780 1.00 92.81 180 GLY A CA 1
ATOM 1442 C C . GLY A 1 180 ? 30.839 11.789 -1.589 1.00 92.81 180 GLY A C 1
ATOM 1443 O O . GLY A 1 180 ? 31.821 11.414 -0.953 1.00 92.81 180 GLY A O 1
ATOM 1444 N N . SER A 1 181 ? 29.604 11.442 -1.236 1.00 94.25 181 SER A N 1
ATOM 1445 C CA . SER A 1 181 ? 29.330 10.672 -0.022 1.00 94.25 181 SER A CA 1
ATOM 1446 C C . SER A 1 181 ? 29.556 9.185 -0.245 1.00 94.25 181 SER A C 1
ATOM 1448 O O . SER A 1 181 ? 29.183 8.642 -1.280 1.00 94.25 181 SER A O 1
ATOM 1450 N N . LEU A 1 182 ? 30.124 8.514 0.759 1.00 94.50 182 LEU A N 1
ATOM 1451 C CA . LEU A 1 182 ? 30.205 7.050 0.820 1.00 94.50 182 LEU A CA 1
ATOM 1452 C C . LEU A 1 182 ? 30.814 6.387 -0.424 1.00 94.50 182 LEU A C 1
ATOM 1454 O O . LEU A 1 182 ? 30.442 5.271 -0.750 1.00 94.50 182 LEU A O 1
ATOM 1458 N N . HIS A 1 183 ? 31.744 7.053 -1.106 1.00 92.38 183 HIS A N 1
ATOM 1459 C CA . HIS A 1 183 ? 32.374 6.589 -2.345 1.00 92.38 183 HIS A CA 1
ATOM 1460 C C . HIS A 1 183 ? 31.487 6.493 -3.597 1.00 92.38 183 HIS A C 1
ATOM 1462 O O . HIS A 1 183 ? 31.947 6.021 -4.638 1.00 92.38 183 HIS A O 1
ATOM 1468 N N . ILE A 1 184 ? 30.254 7.011 -3.536 1.00 93.12 184 ILE A N 1
ATOM 1469 C CA . ILE A 1 184 ? 29.252 6.852 -4.598 1.00 93.12 184 ILE A CA 1
ATOM 1470 C C . ILE A 1 184 ? 29.720 7.356 -5.976 1.00 93.12 184 ILE A C 1
ATOM 1472 O O . ILE A 1 184 ? 29.298 6.833 -7.006 1.00 93.12 184 ILE A O 1
ATOM 1476 N N . ASP A 1 185 ? 30.590 8.369 -6.007 1.00 93.88 185 ASP A N 1
ATOM 1477 C CA . ASP A 1 185 ? 31.071 9.033 -7.223 1.00 93.88 185 ASP A CA 1
ATOM 1478 C C . ASP A 1 185 ? 32.587 9.293 -7.231 1.00 93.88 185 ASP A C 1
ATOM 1480 O O . ASP A 1 185 ? 33.061 10.135 -7.996 1.00 93.88 185 ASP A O 1
ATOM 1484 N N . ASP A 1 186 ? 33.353 8.582 -6.397 1.00 91.06 186 ASP A N 1
ATOM 1485 C CA . ASP A 1 186 ? 34.825 8.636 -6.381 1.00 91.06 186 ASP A CA 1
ATOM 1486 C C . ASP A 1 186 ? 35.503 7.249 -6.431 1.00 91.06 186 ASP A C 1
ATOM 1488 O O . ASP A 1 186 ? 36.723 7.131 -6.286 1.00 91.06 186 ASP A O 1
ATOM 1492 N N . TYR A 1 187 ? 34.717 6.200 -6.696 1.00 90.50 187 TYR A N 1
ATOM 1493 C CA . TYR A 1 187 ? 35.181 4.832 -6.920 1.00 90.50 187 TYR A CA 1
ATOM 1494 C C . TYR A 1 187 ? 34.835 4.341 -8.339 1.00 90.50 187 TYR A C 1
ATOM 1496 O O . TYR A 1 187 ? 34.650 5.127 -9.257 1.00 90.50 187 TYR A O 1
ATOM 1504 N N . ALA A 1 188 ? 34.821 3.031 -8.571 1.00 88.94 188 ALA A N 1
ATOM 1505 C CA . ALA A 1 188 ? 34.555 2.435 -9.872 1.00 88.94 188 ALA A CA 1
ATOM 1506 C C . ALA A 1 188 ? 33.157 2.793 -10.414 1.00 88.94 188 ALA A C 1
ATOM 1508 O O . ALA A 1 188 ? 32.153 2.310 -9.898 1.00 88.94 188 ALA A O 1
ATOM 1509 N N . ILE A 1 189 ? 33.124 3.556 -11.507 1.00 90.00 189 ILE A N 1
ATOM 1510 C CA . ILE A 1 189 ? 31.937 3.835 -12.321 1.00 90.00 189 ILE A CA 1
ATOM 1511 C C . ILE A 1 189 ? 31.970 2.915 -13.531 1.00 90.00 189 ILE A C 1
ATOM 1513 O O . ILE A 1 189 ? 32.929 2.946 -14.306 1.00 90.00 189 ILE A O 1
ATOM 1517 N N . THR A 1 190 ? 30.956 2.064 -13.664 1.00 88.31 190 THR A N 1
ATOM 1518 C CA . THR A 1 190 ? 30.845 1.075 -14.739 1.00 88.31 190 THR A CA 1
ATOM 1519 C C . THR A 1 190 ? 29.640 1.382 -15.616 1.00 88.31 190 THR A C 1
ATOM 1521 O O . THR A 1 190 ? 28.520 1.462 -15.116 1.00 88.31 190 THR A O 1
ATOM 1524 N N . TRP A 1 191 ? 29.884 1.519 -16.914 1.00 85.88 191 TRP A N 1
ATOM 1525 C CA . TRP A 1 191 ? 28.861 1.657 -17.946 1.00 85.88 191 TRP A CA 1
ATOM 1526 C C . TRP A 1 191 ? 28.761 0.360 -18.750 1.00 85.88 191 TRP A C 1
ATOM 1528 O O . TRP A 1 191 ? 29.731 -0.404 -18.858 1.00 85.88 191 TRP A O 1
ATOM 1538 N N . VAL A 1 192 ? 27.577 0.116 -19.301 1.00 82.38 192 VAL A N 1
ATOM 1539 C CA . VAL A 1 192 ? 27.278 -1.020 -20.170 1.00 82.38 192 VAL A CA 1
ATOM 1540 C C . VAL A 1 192 ? 26.542 -0.470 -21.377 1.00 82.38 192 VAL A C 1
ATOM 1542 O O . VAL A 1 192 ? 25.506 0.161 -21.221 1.00 82.38 192 VAL A O 1
ATOM 1545 N N . ASP A 1 193 ? 27.102 -0.719 -22.550 1.00 82.62 193 ASP A N 1
ATOM 1546 C CA . ASP A 1 193 ? 26.500 -0.391 -23.831 1.00 82.62 193 ASP A CA 1
ATOM 1547 C C . ASP A 1 193 ? 25.791 -1.636 -24.369 1.00 82.62 193 ASP A C 1
ATOM 1549 O O . ASP A 1 193 ? 26.325 -2.755 -24.344 1.00 82.62 193 ASP A O 1
ATOM 1553 N N . TYR A 1 194 ? 24.579 -1.441 -24.854 1.00 75.94 194 TYR A N 1
ATOM 1554 C CA . TYR A 1 194 ? 23.775 -2.450 -25.519 1.00 75.94 194 TYR A CA 1
ATOM 1555 C C . TYR A 1 194 ? 22.958 -1.764 -26.606 1.00 75.94 194 TYR A C 1
ATOM 1557 O O . TYR A 1 194 ? 22.535 -0.621 -26.444 1.00 75.94 194 TYR A O 1
ATOM 1565 N N . ASP A 1 195 ? 22.715 -2.470 -27.704 1.00 72.94 195 ASP A N 1
ATOM 1566 C CA . ASP A 1 195 ? 21.747 -2.013 -28.690 1.00 72.94 195 ASP A CA 1
ATOM 1567 C C . ASP A 1 195 ? 20.357 -2.449 -28.204 1.00 72.94 195 ASP A C 1
ATOM 1569 O O . ASP A 1 195 ? 20.121 -3.656 -28.087 1.00 72.94 195 ASP A O 1
ATOM 1573 N N . PRO A 1 196 ? 19.433 -1.519 -27.894 1.00 64.88 196 PRO A N 1
ATOM 1574 C CA . PRO A 1 196 ? 18.077 -1.887 -27.513 1.00 64.88 196 PRO A CA 1
ATOM 1575 C C . PRO A 1 196 ? 17.425 -2.786 -28.563 1.00 64.88 196 PRO A C 1
ATOM 1577 O O . PRO A 1 196 ? 16.801 -3.760 -28.183 1.00 64.88 196 PRO A O 1
ATOM 1580 N N . SER A 1 197 ? 17.715 -2.563 -29.852 1.00 67.25 197 SER A N 1
ATOM 1581 C CA . SER A 1 197 ? 17.137 -3.327 -30.960 1.00 67.25 197 SER A CA 1
ATOM 1582 C C . SER A 1 197 ? 17.728 -4.728 -31.166 1.00 67.25 197 SER A C 1
ATOM 1584 O O . SER A 1 197 ? 17.185 -5.509 -31.951 1.00 67.25 197 SER A O 1
ATOM 1586 N N . ASP A 1 198 ? 18.823 -5.076 -30.474 1.00 72.06 198 ASP A N 1
ATOM 1587 C CA . ASP A 1 198 ? 19.405 -6.427 -30.521 1.00 72.06 198 ASP A CA 1
ATOM 1588 C C . ASP A 1 198 ? 18.602 -7.438 -29.684 1.00 72.06 198 ASP A C 1
ATOM 1590 O O . ASP A 1 198 ? 18.785 -8.652 -29.831 1.00 72.06 198 ASP A O 1
ATOM 1594 N N . PHE A 1 199 ? 17.716 -6.958 -28.810 1.00 72.19 199 PHE A N 1
ATOM 1595 C CA . PHE A 1 199 ? 16.799 -7.778 -28.038 1.00 72.19 199 PHE A CA 1
ATOM 1596 C C . PHE A 1 199 ? 15.401 -7.181 -28.112 1.00 72.19 199 PHE A C 1
ATOM 1598 O O . PHE A 1 199 ? 15.197 -6.020 -27.813 1.00 72.19 199 PHE A O 1
ATOM 1605 N N . ASP A 1 200 ? 14.424 -7.992 -28.476 1.00 74.25 200 ASP A N 1
ATOM 1606 C CA . ASP A 1 200 ? 13.030 -7.563 -28.508 1.00 74.25 200 ASP A CA 1
ATOM 1607 C C . ASP A 1 200 ? 12.526 -7.411 -27.052 1.00 74.25 200 ASP A C 1
ATOM 1609 O O . ASP A 1 200 ? 12.316 -8.403 -26.345 1.00 74.25 200 ASP A O 1
ATOM 1613 N N . TRP A 1 201 ? 12.458 -6.188 -26.527 1.00 73.50 201 TRP A N 1
ATOM 1614 C CA . TRP A 1 201 ? 12.042 -5.951 -25.144 1.00 73.50 201 TRP A CA 1
ATOM 1615 C C . TRP A 1 201 ? 10.519 -5.945 -25.058 1.00 73.50 201 TRP A C 1
ATOM 1617 O O . TRP A 1 201 ? 9.866 -5.367 -25.917 1.00 73.50 201 TRP A O 1
ATOM 1627 N N . PRO A 1 202 ? 9.909 -6.521 -24.005 1.00 77.50 202 PRO A N 1
ATOM 1628 C CA . PRO A 1 202 ? 8.491 -6.290 -23.798 1.00 77.50 202 PRO A CA 1
ATOM 1629 C C . PRO A 1 202 ? 8.249 -4.778 -23.630 1.00 77.50 202 PRO A C 1
ATOM 1631 O O . PRO A 1 202 ? 9.011 -4.120 -22.906 1.00 77.50 202 PRO A O 1
ATOM 1634 N N . PRO A 1 203 ? 7.178 -4.227 -24.225 1.00 84.19 203 PRO A N 1
ATOM 1635 C CA . PRO A 1 203 ? 6.829 -2.822 -24.052 1.00 84.19 203 PRO A CA 1
ATOM 1636 C C . PRO A 1 203 ? 6.655 -2.491 -22.564 1.00 84.19 203 PRO A C 1
ATOM 1638 O O . PRO A 1 203 ? 6.367 -3.360 -21.748 1.00 84.19 203 PRO A O 1
ATOM 1641 N N . VAL A 1 204 ? 6.786 -1.228 -22.174 1.00 83.06 204 VAL A N 1
ATOM 1642 C CA . VAL A 1 204 ? 6.499 -0.767 -20.807 1.00 83.06 204 VAL A CA 1
ATOM 1643 C C . VAL A 1 204 ? 5.102 -0.162 -20.775 1.00 83.06 204 VAL A C 1
ATOM 1645 O O . VAL A 1 204 ? 4.793 0.712 -21.585 1.00 83.06 204 VAL A O 1
ATOM 1648 N N . ALA A 1 205 ? 4.265 -0.619 -19.842 1.00 87.19 205 ALA A N 1
ATOM 1649 C CA . ALA A 1 205 ? 2.988 0.007 -19.516 1.00 87.19 205 ALA A CA 1
ATOM 1650 C C . ALA A 1 205 ? 3.164 0.979 -18.343 1.00 87.19 205 ALA A C 1
ATOM 1652 O O . ALA A 1 205 ? 3.820 0.633 -17.365 1.00 87.19 205 ALA A O 1
ATOM 1653 N N . ASP A 1 206 ? 2.525 2.142 -18.420 1.00 87.31 206 ASP A N 1
ATOM 1654 C CA . ASP A 1 206 ? 2.253 3.018 -17.280 1.00 87.31 206 ASP A CA 1
ATOM 1655 C C . ASP A 1 206 ? 0.774 3.413 -17.357 1.00 87.31 206 ASP A C 1
ATOM 1657 O O . ASP A 1 206 ? 0.345 4.143 -18.255 1.00 87.31 206 ASP A O 1
ATOM 1661 N N . ALA A 1 207 ? -0.041 2.872 -16.458 1.00 89.94 207 ALA A N 1
ATOM 1662 C CA . ALA A 1 207 ? -1.476 3.116 -16.418 1.00 89.94 207 ALA A CA 1
ATOM 1663 C C . ALA A 1 207 ? -1.813 4.527 -15.903 1.00 89.94 207 ALA A C 1
ATOM 1665 O O . ALA A 1 207 ? -2.968 4.946 -16.020 1.00 89.94 207 ALA A O 1
ATOM 1666 N N . GLY A 1 208 ? -0.834 5.262 -15.366 1.00 88.38 208 GLY A N 1
ATOM 1667 C CA . GLY A 1 208 ? -0.970 6.598 -14.808 1.00 88.38 208 GLY A CA 1
ATOM 1668 C C . GLY A 1 208 ? -1.715 6.626 -13.471 1.00 88.38 208 GLY A C 1
ATOM 1669 O O . GLY A 1 208 ? -1.604 5.740 -12.628 1.00 88.38 208 GLY A O 1
ATOM 1670 N N . GLY A 1 209 ? -2.510 7.678 -13.268 1.00 85.75 209 GLY A N 1
ATOM 1671 C CA . GLY A 1 209 ? -3.323 7.850 -12.065 1.00 85.75 209 GLY A CA 1
ATOM 1672 C C . GLY A 1 209 ? -2.525 8.227 -10.800 1.00 85.75 209 GLY A C 1
ATOM 1673 O O . GLY A 1 209 ? -1.412 8.743 -10.900 1.00 85.75 209 GLY A O 1
ATOM 1674 N N . PRO A 1 210 ? -3.111 8.049 -9.597 1.00 88.62 210 PRO A N 1
ATOM 1675 C CA . PRO A 1 210 ? -4.504 7.663 -9.368 1.00 88.62 210 PRO A CA 1
ATOM 1676 C C . PRO A 1 210 ? -5.498 8.668 -9.967 1.00 88.62 210 PRO A C 1
ATOM 1678 O O . PRO A 1 210 ? -5.219 9.864 -10.068 1.00 88.62 210 PRO A O 1
ATOM 1681 N N . TYR A 1 211 ? -6.680 8.185 -10.338 1.00 90.56 211 TYR A N 1
ATOM 1682 C CA . TYR A 1 211 ? -7.747 8.982 -10.942 1.00 90.56 211 TYR A CA 1
ATOM 1683 C C . TYR A 1 211 ? -8.875 9.255 -9.945 1.00 90.56 211 TYR A C 1
ATOM 1685 O O . TYR A 1 211 ? -9.217 8.398 -9.132 1.00 90.56 211 TYR A O 1
ATOM 1693 N N . TYR A 1 212 ? -9.489 10.434 -10.040 1.00 89.25 212 TYR A N 1
ATOM 1694 C CA . TYR A 1 212 ? -10.605 10.858 -9.191 1.00 89.25 212 TYR A CA 1
ATOM 1695 C C . TYR A 1 212 ? -11.695 11.481 -10.059 1.00 89.25 212 TYR A C 1
ATOM 1697 O O . TYR A 1 212 ? -11.379 12.318 -10.905 1.00 89.25 212 TYR A O 1
ATOM 1705 N N . ALA A 1 213 ? -12.955 11.103 -9.846 1.00 92.31 213 ALA A N 1
ATOM 1706 C CA . ALA A 1 213 ? -14.094 11.703 -10.541 1.00 92.31 213 ALA A CA 1
ATOM 1707 C C . ALA A 1 213 ? -15.410 11.505 -9.779 1.00 92.31 213 ALA A C 1
ATOM 1709 O O . ALA A 1 213 ? -15.487 10.736 -8.817 1.00 92.31 213 ALA A O 1
ATOM 1710 N N . HIS A 1 214 ? -16.459 12.180 -10.240 1.00 92.06 214 HIS A N 1
ATOM 1711 C CA . HIS A 1 214 ? -17.830 11.926 -9.813 1.00 92.06 214 HIS A CA 1
ATOM 1712 C C . HIS A 1 214 ? -18.509 10.844 -10.667 1.00 92.06 214 HIS A C 1
ATOM 1714 O O . HIS A 1 214 ? -18.120 10.570 -11.804 1.00 92.06 214 HIS A O 1
ATOM 1720 N N . VAL A 1 215 ? -19.576 10.235 -10.146 1.00 93.69 215 VAL A N 1
ATOM 1721 C CA . VAL A 1 215 ? -20.390 9.277 -10.907 1.00 93.69 215 VAL A CA 1
ATOM 1722 C C . VAL A 1 215 ? -20.896 9.912 -12.206 1.00 93.69 215 VAL A C 1
ATOM 1724 O O . VAL A 1 215 ? -21.570 10.943 -12.201 1.00 93.69 215 VAL A O 1
ATOM 1727 N N . GLY A 1 216 ? -20.616 9.247 -13.327 1.00 95.62 216 GLY A N 1
ATOM 1728 C CA . GLY A 1 216 ? -20.990 9.686 -14.671 1.00 95.62 216 GLY A CA 1
ATOM 1729 C C . GLY A 1 216 ? -20.107 10.787 -15.266 1.00 95.62 216 GLY A C 1
ATOM 1730 O O . GLY A 1 216 ? -20.374 11.206 -16.392 1.00 95.62 216 GLY A O 1
ATOM 1731 N N . GLU A 1 217 ? -19.081 11.252 -14.553 1.00 97.19 217 GLU A N 1
ATOM 1732 C CA . GLU A 1 217 ? -18.061 12.146 -15.100 1.00 97.19 217 GLU A CA 1
ATOM 1733 C C . GLU A 1 217 ? -17.063 11.353 -15.957 1.00 97.19 217 GLU A C 1
ATOM 1735 O O . GLU A 1 217 ? -16.652 10.250 -15.595 1.00 97.19 217 GLU A O 1
ATOM 1740 N N . GLU A 1 218 ? -16.696 11.902 -17.118 1.00 96.56 218 GLU A N 1
ATOM 1741 C CA . GLU A 1 218 ? -15.689 11.296 -17.990 1.00 96.56 218 GLU A CA 1
ATOM 1742 C C . GLU A 1 218 ? -14.282 11.541 -17.440 1.00 96.56 218 GLU A C 1
ATOM 1744 O O . GLU A 1 218 ? -13.852 12.683 -17.277 1.00 96.56 218 GLU A O 1
ATOM 1749 N N . ILE A 1 219 ? -13.539 10.457 -17.234 1.00 97.06 219 ILE A N 1
ATOM 1750 C CA . ILE A 1 219 ? -12.101 10.474 -16.978 1.00 97.06 219 ILE A CA 1
ATOM 1751 C C . ILE A 1 219 ? -11.387 10.260 -18.309 1.00 97.06 219 ILE A C 1
ATOM 1753 O O . ILE A 1 219 ? -11.731 9.347 -19.059 1.00 97.06 219 ILE A O 1
ATOM 1757 N N . ILE A 1 220 ? -10.376 11.082 -18.589 1.00 96.44 220 ILE A N 1
ATOM 1758 C CA . ILE A 1 220 ? -9.434 10.839 -19.685 1.00 96.44 220 ILE A CA 1
ATOM 1759 C C . ILE A 1 220 ? -8.261 10.049 -19.113 1.00 96.44 220 ILE A C 1
ATOM 1761 O O . ILE A 1 220 ? -7.510 10.571 -18.290 1.00 96.44 220 ILE A O 1
ATOM 1765 N N . PHE A 1 221 ? -8.102 8.809 -19.564 1.00 95.69 221 PHE A N 1
ATOM 1766 C CA . PHE A 1 221 ? -6.990 7.955 -19.166 1.00 95.69 221 PHE A CA 1
ATOM 1767 C C . PHE A 1 221 ? -5.789 8.280 -20.046 1.00 95.69 221 PHE A C 1
ATOM 1769 O O . PHE A 1 221 ? -5.811 8.075 -21.257 1.00 95.69 221 PHE A O 1
ATOM 1776 N N . ASN A 1 222 ? -4.763 8.855 -19.434 1.00 88.19 222 ASN A N 1
ATOM 1777 C CA . ASN A 1 222 ? -3.552 9.353 -20.079 1.00 88.19 222 ASN A CA 1
ATOM 1778 C C . ASN A 1 222 ? -2.333 8.495 -19.715 1.00 88.19 222 ASN A C 1
ATOM 1780 O O . ASN A 1 222 ? -1.298 9.043 -19.340 1.00 88.19 222 ASN A O 1
ATOM 1784 N N . GLY A 1 223 ? -2.490 7.171 -19.790 1.00 84.50 223 GLY A N 1
ATOM 1785 C CA . GLY A 1 223 ? -1.388 6.241 -19.573 1.00 84.50 223 GLY A CA 1
ATOM 1786 C C . GLY A 1 223 ? -0.248 6.468 -20.566 1.00 84.50 223 GLY A C 1
ATOM 1787 O O . GLY A 1 223 ? -0.459 6.889 -21.712 1.00 84.50 223 GLY A O 1
ATOM 1788 N N . GLU A 1 224 ? 0.968 6.193 -20.120 1.00 88.19 224 GLU A N 1
ATOM 1789 C CA . GLU A 1 224 ? 2.156 6.221 -20.957 1.00 88.19 224 GLU A CA 1
ATOM 1790 C C . GLU A 1 224 ? 2.566 4.803 -21.355 1.00 88.19 224 GLU A C 1
ATOM 1792 O O . GLU A 1 224 ? 2.128 3.790 -20.810 1.00 88.19 224 GLU A O 1
ATOM 1797 N N . SER A 1 225 ? 3.364 4.727 -22.411 1.00 84.25 225 SER A N 1
ATOM 1798 C CA . SER A 1 225 ? 3.917 3.464 -22.868 1.00 84.25 225 SER A CA 1
ATOM 1799 C C . SER A 1 225 ? 5.170 3.727 -23.673 1.00 84.25 225 SER A C 1
ATOM 1801 O O . SER A 1 225 ? 5.178 4.666 -24.483 1.00 84.25 225 SER A O 1
ATOM 1803 N N . CYS A 1 226 ? 6.167 2.867 -23.544 1.00 78.19 226 CYS A N 1
ATOM 1804 C CA . CYS A 1 226 ? 7.333 2.899 -24.411 1.00 78.19 226 CYS A CA 1
ATOM 1805 C C . CYS A 1 226 ? 7.692 1.502 -24.910 1.00 78.19 226 CYS A C 1
ATOM 1807 O O . CYS A 1 226 ? 7.403 0.501 -24.268 1.00 78.19 226 CYS A O 1
ATOM 1809 N N . ASP A 1 227 ? 8.277 1.473 -26.094 1.00 77.31 227 ASP A N 1
ATOM 1810 C CA . ASP A 1 227 ? 8.782 0.302 -26.797 1.00 77.31 227 ASP A CA 1
ATOM 1811 C C . ASP A 1 227 ? 9.937 0.835 -27.654 1.00 77.31 227 ASP A C 1
ATOM 1813 O O . ASP A 1 227 ? 9.841 1.956 -28.178 1.00 77.31 227 ASP A O 1
ATOM 1817 N N . ALA A 1 228 ? 11.063 0.129 -27.685 1.00 69.19 228 ALA A N 1
ATOM 1818 C CA . ALA A 1 228 ? 12.233 0.556 -28.438 1.00 69.19 228 ALA A CA 1
ATOM 1819 C C . ALA A 1 228 ? 12.159 0.105 -29.910 1.00 69.19 228 ALA A C 1
ATOM 1821 O O . ALA A 1 228 ? 12.785 0.737 -30.769 1.00 69.19 228 ALA A O 1
ATOM 1822 N N . GLU A 1 229 ? 11.333 -0.897 -30.224 1.00 69.12 229 GLU A N 1
ATOM 1823 C CA . GLU A 1 229 ? 11.360 -1.621 -31.492 1.00 69.12 229 GLU A CA 1
ATOM 1824 C C . GLU A 1 229 ? 10.180 -1.288 -32.421 1.00 69.12 229 GLU A C 1
ATOM 1826 O O . GLU A 1 229 ? 10.339 -1.365 -33.646 1.00 69.12 229 GLU A O 1
ATOM 1831 N N . GLY A 1 230 ? 9.016 -0.870 -31.901 1.00 70.25 230 GLY A N 1
ATOM 1832 C CA . GLY A 1 230 ? 7.815 -0.885 -32.740 1.00 70.25 230 GLY A CA 1
ATOM 1833 C C . GLY A 1 230 ? 6.598 -0.065 -32.319 1.00 70.25 230 GLY A C 1
ATOM 1834 O O . GLY A 1 230 ? 6.655 0.936 -31.596 1.00 70.25 230 GLY A O 1
ATOM 1835 N N . SER A 1 231 ? 5.467 -0.430 -32.934 1.00 84.12 231 SER A N 1
ATOM 1836 C CA . SER A 1 231 ? 4.166 0.174 -32.671 1.00 84.12 231 SER A CA 1
ATOM 1837 C C . SER A 1 231 ? 3.415 -0.601 -31.591 1.00 84.12 231 SER A C 1
ATOM 1839 O O . SER A 1 231 ? 3.302 -1.820 -31.632 1.00 84.12 231 SER A O 1
ATOM 1841 N N . ILE A 1 232 ? 2.866 0.134 -30.625 1.00 91.44 232 ILE A N 1
ATOM 1842 C CA . ILE A 1 232 ? 2.195 -0.448 -29.463 1.00 91.44 232 ILE A CA 1
ATOM 1843 C C . ILE A 1 232 ? 0.684 -0.482 -29.690 1.00 91.44 232 ILE A C 1
ATOM 1845 O O . ILE A 1 232 ? 0.065 0.519 -30.073 1.00 91.44 232 ILE A O 1
ATOM 1849 N N . THR A 1 233 ? 0.071 -1.618 -29.378 1.00 94.38 233 THR A N 1
ATOM 1850 C CA . THR A 1 233 ? -1.377 -1.747 -29.213 1.00 94.38 233 THR A CA 1
ATOM 1851 C C . THR A 1 233 ? -1.765 -1.664 -27.740 1.00 94.38 233 THR A C 1
ATOM 1853 O O . THR A 1 233 ? -1.031 -2.111 -26.862 1.00 94.38 233 THR A O 1
ATOM 1856 N N . TYR A 1 234 ? -2.927 -1.067 -27.474 1.00 96.06 234 TYR A N 1
ATOM 1857 C CA . TYR A 1 234 ? -3.403 -0.762 -26.127 1.00 96.06 234 TYR A CA 1
ATOM 1858 C C . TYR A 1 234 ? -4.654 -1.581 -25.826 1.00 96.06 234 TYR A C 1
ATOM 1860 O O . TYR A 1 234 ? -5.528 -1.739 -26.682 1.00 96.06 234 TYR A O 1
ATOM 1868 N N . THR A 1 235 ? -4.759 -2.085 -24.604 1.00 97.75 235 THR A N 1
ATOM 1869 C CA . THR A 1 235 ? -5.989 -2.656 -24.059 1.00 97.75 235 THR A CA 1
ATOM 1870 C C . THR A 1 235 ? -6.173 -2.153 -22.639 1.00 97.75 235 THR A C 1
ATOM 1872 O O . THR A 1 235 ? -5.399 -2.482 -21.747 1.00 97.75 235 THR A O 1
ATOM 1875 N N . TRP A 1 236 ? -7.214 -1.357 -22.445 1.00 97.94 236 TRP A N 1
ATOM 1876 C CA . TRP A 1 236 ? -7.661 -0.882 -21.146 1.00 97.94 236 TRP A CA 1
ATOM 1877 C C . TRP A 1 236 ? -8.795 -1.773 -20.643 1.00 97.94 236 TRP A C 1
ATOM 1879 O O . TRP A 1 236 ? -9.759 -1.998 -21.376 1.00 97.94 236 TRP A O 1
ATOM 1889 N N . ASP A 1 237 ? -8.704 -2.237 -19.401 1.00 97.81 237 ASP A N 1
ATOM 1890 C CA . ASP A 1 237 ? -9.817 -2.786 -18.622 1.00 97.81 237 ASP A CA 1
ATOM 1891 C C . ASP A 1 237 ? -10.102 -1.821 -17.472 1.00 97.81 237 ASP A C 1
ATOM 1893 O O . ASP A 1 237 ? -9.235 -1.561 -16.639 1.00 97.81 237 ASP A O 1
ATOM 1897 N N . PHE A 1 238 ? -11.304 -1.247 -17.445 1.00 96.62 238 PHE A N 1
ATOM 1898 C CA . PHE A 1 238 ? -11.671 -0.223 -16.467 1.00 96.62 238 PHE A CA 1
ATOM 1899 C C . PHE A 1 238 ? -12.080 -0.803 -15.106 1.00 96.62 238 PHE A C 1
ATOM 1901 O O . PHE A 1 238 ? -12.390 -0.039 -14.190 1.00 96.62 238 PHE A O 1
ATOM 1908 N N . GLY A 1 239 ? -12.122 -2.130 -14.953 1.00 92.94 239 GLY A N 1
ATOM 1909 C CA . GLY A 1 239 ? -12.484 -2.798 -13.701 1.00 92.94 239 GLY A CA 1
ATOM 1910 C C . GLY A 1 239 ? -13.987 -2.805 -13.401 1.00 92.94 239 GLY A C 1
ATOM 1911 O O . GLY A 1 239 ? -14.408 -3.315 -12.364 1.00 92.94 239 GLY A O 1
ATOM 1912 N N . ASP A 1 240 ? -14.816 -2.268 -14.301 1.00 93.94 240 ASP A N 1
ATOM 1913 C CA . ASP A 1 240 ? -16.284 -2.291 -14.224 1.00 93.94 240 ASP A CA 1
ATOM 1914 C C . ASP A 1 240 ? -16.934 -3.195 -15.293 1.00 93.94 240 ASP A C 1
ATOM 1916 O O . ASP A 1 240 ? -18.159 -3.221 -15.440 1.00 93.94 240 ASP A O 1
ATOM 1920 N N . GLY A 1 241 ? -16.107 -3.956 -16.019 1.00 95.12 241 GLY A N 1
ATOM 1921 C CA . GLY A 1 241 ? -16.504 -4.839 -17.114 1.00 95.12 241 GLY A CA 1
ATOM 1922 C C . GLY A 1 241 ? -16.466 -4.194 -18.503 1.00 95.12 241 GLY A C 1
ATOM 1923 O O . GLY A 1 241 ? -16.736 -4.891 -19.483 1.00 95.12 241 GLY A O 1
ATOM 1924 N N . ASN A 1 242 ? -16.140 -2.902 -18.612 1.00 97.38 242 ASN A N 1
ATOM 1925 C CA . ASN A 1 242 ? -15.897 -2.235 -19.890 1.00 97.38 242 ASN A CA 1
ATOM 1926 C C . ASN A 1 242 ? -14.402 -2.202 -20.232 1.00 97.38 242 ASN A C 1
ATOM 1928 O O . ASN A 1 242 ? -13.543 -2.155 -19.352 1.00 97.38 242 ASN A O 1
ATOM 1932 N N . THR A 1 243 ? -14.103 -2.172 -21.532 1.00 98.12 243 THR A N 1
ATOM 1933 C CA . THR A 1 243 ? -12.732 -2.147 -22.057 1.00 98.12 243 THR A CA 1
ATOM 1934 C C . THR A 1 243 ? -12.585 -1.145 -23.200 1.00 98.12 243 THR A C 1
ATOM 1936 O O . THR A 1 243 ? -13.572 -0.791 -23.851 1.00 98.12 243 THR A O 1
ATOM 1939 N N . SER A 1 244 ? -11.354 -0.736 -23.512 1.00 98.00 244 SER A N 1
ATOM 1940 C CA . SER A 1 244 ? -11.034 0.074 -24.697 1.00 98.00 244 SER A CA 1
ATOM 1941 C C . SER A 1 244 ? -9.717 -0.350 -25.348 1.00 98.00 244 SER A C 1
ATOM 1943 O O . SER A 1 244 ? -8.855 -0.923 -24.692 1.00 98.00 244 SER A O 1
ATOM 1945 N N . HIS A 1 245 ? -9.558 -0.042 -26.638 1.00 97.19 245 HIS A N 1
ATOM 1946 C CA . HIS A 1 245 ? -8.312 -0.241 -27.391 1.00 97.19 245 HIS A CA 1
ATOM 1947 C C . HIS A 1 245 ? -7.670 1.072 -27.864 1.00 97.19 245 HIS A C 1
ATOM 1949 O O . HIS A 1 245 ? -6.729 1.073 -28.658 1.00 97.19 245 HIS A O 1
ATOM 1955 N N . GLU A 1 246 ? -8.205 2.212 -27.429 1.00 96.50 246 GLU A N 1
ATOM 1956 C CA . GLU A 1 246 ? -7.607 3.514 -27.714 1.00 96.50 246 GLU A CA 1
ATOM 1957 C C . GLU A 1 246 ? -6.382 3.741 -26.821 1.00 96.50 246 GLU A C 1
ATOM 1959 O O . GLU A 1 246 ? -6.339 3.263 -25.690 1.00 96.50 246 GLU A O 1
ATOM 1964 N N . LYS A 1 247 ? -5.398 4.509 -27.307 1.00 93.12 247 LYS A N 1
ATOM 1965 C CA . LYS A 1 247 ? -4.230 4.893 -26.499 1.00 93.12 247 LYS A CA 1
ATOM 1966 C C . LYS A 1 247 ? -4.644 5.682 -25.254 1.00 93.12 247 LYS A C 1
ATOM 1968 O O . LYS A 1 247 ? -4.242 5.333 -24.154 1.00 93.12 247 LYS A O 1
ATOM 1973 N N . ASN A 1 248 ? -5.473 6.709 -25.457 1.00 94.44 248 ASN A N 1
ATOM 1974 C CA . ASN A 1 248 ? -5.972 7.590 -24.402 1.00 94.44 248 ASN A CA 1
ATOM 1975 C C . ASN A 1 248 ? -7.512 7.608 -24.412 1.00 94.44 248 ASN A C 1
ATOM 1977 O O . ASN A 1 248 ? -8.091 8.545 -24.973 1.00 94.44 248 ASN A O 1
ATOM 1981 N N . PRO A 1 249 ? -8.187 6.568 -23.896 1.00 97.62 249 PRO A N 1
ATOM 1982 C CA . PRO A 1 249 ? -9.642 6.503 -23.917 1.00 97.62 249 PRO A CA 1
ATOM 1983 C C . PRO A 1 249 ? -10.270 7.475 -22.912 1.00 97.62 249 PRO A C 1
ATOM 1985 O O . PRO A 1 249 ? -9.657 7.836 -21.903 1.00 97.62 249 PRO A O 1
ATOM 1988 N N . SER A 1 250 ? -11.532 7.838 -23.148 1.00 97.31 250 SER A N 1
ATOM 1989 C CA . SER A 1 250 ? -12.402 8.359 -22.094 1.00 97.31 250 SER A CA 1
ATOM 1990 C C . SER A 1 250 ? -13.319 7.260 -21.561 1.00 97.31 250 SER A C 1
ATOM 1992 O O . SER A 1 250 ? -13.824 6.431 -22.321 1.00 97.31 250 SER A O 1
ATOM 1994 N N . HIS A 1 251 ? -13.543 7.245 -20.248 1.00 98.06 251 HIS A N 1
ATOM 1995 C CA . HIS A 1 251 ? -14.508 6.346 -19.610 1.00 98.06 251 HIS A CA 1
ATOM 1996 C C . HIS A 1 251 ? -15.160 7.013 -18.400 1.00 98.06 251 HIS A C 1
ATOM 1998 O O . HIS A 1 251 ? -14.540 7.831 -17.723 1.00 98.06 251 HIS A O 1
ATOM 2004 N N . ALA A 1 252 ? -16.422 6.673 -18.141 1.00 97.56 252 ALA A N 1
ATOM 2005 C CA . ALA A 1 252 ? -17.208 7.207 -17.036 1.00 97.56 252 ALA A CA 1
ATOM 2006 C C . ALA A 1 252 ? -17.854 6.065 -16.250 1.00 97.56 252 ALA A C 1
ATOM 2008 O O . ALA A 1 252 ? -18.520 5.195 -16.817 1.00 97.56 252 ALA A O 1
ATOM 2009 N N . TYR A 1 253 ? -17.718 6.105 -14.928 1.00 96.25 253 TYR A N 1
ATOM 2010 C CA . TYR A 1 253 ? -18.250 5.065 -14.055 1.00 96.25 253 TYR A CA 1
ATOM 2011 C C . TYR A 1 253 ? -19.690 5.372 -13.652 1.00 96.25 253 TYR A C 1
ATOM 2013 O O . TYR A 1 253 ? -20.020 6.460 -13.182 1.00 96.25 253 TYR A O 1
ATOM 2021 N N . SER A 1 254 ? -20.569 4.385 -13.827 1.00 94.75 254 SER A N 1
ATOM 2022 C CA . SER A 1 254 ? -22.007 4.519 -13.536 1.00 94.75 254 SER A CA 1
ATOM 2023 C C . SER A 1 254 ? -22.367 4.372 -12.056 1.00 94.75 254 SER A C 1
ATOM 2025 O O . SER A 1 254 ? -23.508 4.634 -11.667 1.00 94.75 254 SER A O 1
ATOM 2027 N N . LYS A 1 255 ? -21.416 3.924 -11.235 1.00 90.88 255 LYS A N 1
ATOM 2028 C CA . LYS A 1 255 ? -21.574 3.720 -9.799 1.00 90.88 255 LYS A CA 1
ATOM 2029 C C . LYS A 1 255 ? -20.376 4.315 -9.082 1.00 90.88 255 LYS A C 1
ATOM 2031 O O . LYS A 1 255 ? -19.282 4.370 -9.635 1.00 90.88 255 LYS A O 1
ATOM 2036 N N . LYS A 1 256 ? -20.616 4.756 -7.852 1.00 89.56 256 LYS A N 1
ATOM 2037 C CA . LYS A 1 256 ? -19.540 5.126 -6.944 1.00 89.56 256 LYS A CA 1
ATOM 2038 C C . LYS A 1 256 ? -18.771 3.879 -6.515 1.00 89.56 256 LYS A C 1
ATOM 2040 O O . LYS A 1 256 ? -19.328 2.777 -6.537 1.00 89.56 256 LYS A O 1
ATOM 2045 N N . GLY A 1 257 ? -17.531 4.066 -6.096 1.00 87.38 257 GLY A N 1
ATOM 2046 C CA . GLY A 1 257 ? -16.674 2.989 -5.631 1.00 87.38 257 GLY A CA 1
ATOM 2047 C C . GLY A 1 257 ? -15.222 3.177 -6.029 1.00 87.38 257 GLY A C 1
ATOM 2048 O O . GLY A 1 257 ? -14.827 4.177 -6.633 1.00 87.38 257 GLY A O 1
ATOM 2049 N N . MET A 1 258 ? -14.435 2.173 -5.670 1.00 88.44 258 MET A N 1
ATOM 2050 C CA . MET A 1 258 ? -13.045 2.055 -6.071 1.00 88.44 258 MET A CA 1
ATOM 2051 C C . MET A 1 258 ? -12.901 1.029 -7.183 1.00 88.44 258 MET A C 1
ATOM 2053 O O . MET A 1 258 ? -13.407 -0.089 -7.061 1.00 88.44 258 MET A O 1
ATOM 2057 N N . TYR A 1 259 ? -12.172 1.396 -8.231 1.00 89.56 259 TYR A N 1
ATOM 2058 C CA . TYR A 1 259 ? -11.887 0.528 -9.367 1.00 89.56 259 TYR A CA 1
ATOM 2059 C C . TYR A 1 259 ? -10.381 0.404 -9.578 1.00 89.56 259 TYR A C 1
ATOM 2061 O O . TYR A 1 259 ? -9.627 1.351 -9.349 1.00 89.56 259 TYR A O 1
ATOM 2069 N N . THR A 1 260 ? -9.957 -0.768 -10.039 1.00 91.50 260 THR A N 1
ATOM 2070 C CA . THR A 1 260 ? -8.606 -0.992 -10.554 1.00 91.50 260 THR A CA 1
ATOM 2071 C C . THR A 1 260 ? -8.686 -0.926 -12.067 1.00 91.50 260 THR A C 1
ATOM 2073 O O . THR A 1 260 ? -9.326 -1.782 -12.678 1.00 91.50 260 THR A O 1
ATOM 2076 N N . VAL A 1 261 ? -8.072 0.097 -12.659 1.00 95.19 261 VAL A N 1
ATOM 2077 C CA . VAL A 1 261 ? -7.894 0.166 -14.108 1.00 95.19 261 VAL A CA 1
ATOM 2078 C C . VAL A 1 261 ? -6.602 -0.554 -14.469 1.00 95.19 261 VAL A C 1
ATOM 2080 O O . VAL A 1 261 ? -5.584 -0.371 -13.807 1.00 95.19 261 VAL A O 1
ATOM 2083 N N . LYS A 1 262 ? -6.644 -1.377 -15.511 1.00 95.75 262 LYS A N 1
ATOM 2084 C CA . LYS A 1 262 ? -5.507 -2.147 -16.006 1.00 95.75 262 LYS A CA 1
ATOM 2085 C C . LYS A 1 262 ? -5.198 -1.723 -17.434 1.00 95.75 262 LYS A C 1
ATOM 2087 O O . LYS A 1 262 ? -6.051 -1.860 -18.312 1.00 95.75 262 LYS A O 1
ATOM 2092 N N . LEU A 1 263 ? -3.981 -1.245 -17.669 1.00 96.12 263 LEU A N 1
ATOM 2093 C CA . LEU A 1 263 ? -3.444 -1.020 -19.004 1.00 96.12 263 LEU A CA 1
ATOM 2094 C C . LEU A 1 263 ? -2.582 -2.218 -19.388 1.00 96.12 263 LEU A C 1
ATOM 2096 O O . LEU A 1 263 ? -1.604 -2.519 -18.719 1.00 96.12 263 LEU A O 1
ATOM 2100 N N . THR A 1 264 ? -2.927 -2.894 -20.478 1.00 95.56 264 THR A N 1
ATOM 2101 C CA . THR A 1 264 ? -2.072 -3.881 -21.143 1.00 95.56 264 THR A CA 1
ATOM 2102 C C . THR A 1 264 ? -1.587 -3.302 -22.465 1.00 95.56 264 THR A C 1
ATOM 2104 O O . THR A 1 264 ? -2.395 -2.857 -23.284 1.00 95.56 264 THR A O 1
ATOM 2107 N N . VAL A 1 265 ? -0.275 -3.310 -22.674 1.00 92.75 265 VAL A N 1
ATOM 2108 C CA . VAL A 1 265 ? 0.368 -2.890 -23.923 1.00 92.75 265 VAL A CA 1
ATOM 2109 C C . VAL A 1 265 ? 1.028 -4.086 -24.586 1.00 92.75 265 VAL A C 1
ATOM 2111 O O . VAL A 1 265 ? 1.565 -4.953 -23.895 1.00 92.75 265 VAL A O 1
ATOM 2114 N N . ARG A 1 266 ? 0.961 -4.136 -25.915 1.00 92.81 266 ARG A N 1
ATOM 2115 C CA . ARG A 1 266 ? 1.523 -5.219 -26.724 1.00 92.81 266 ARG A CA 1
ATOM 2116 C C . ARG A 1 266 ? 2.227 -4.678 -27.960 1.00 92.81 266 ARG A C 1
ATOM 2118 O O . ARG A 1 266 ? 1.639 -3.833 -28.641 1.00 92.81 266 ARG A O 1
ATOM 2125 N N . ASP A 1 267 ? 3.416 -5.191 -28.247 1.00 90.12 267 ASP A N 1
ATOM 2126 C CA . ASP A 1 267 ? 4.185 -4.905 -29.467 1.00 90.12 267 ASP A CA 1
ATOM 2127 C C . ASP A 1 267 ? 3.730 -5.767 -30.671 1.00 90.12 267 ASP A C 1
ATOM 2129 O O . ASP A 1 267 ? 2.715 -6.477 -30.617 1.00 90.12 267 ASP A O 1
ATOM 2133 N N . GLU A 1 268 ? 4.436 -5.671 -31.802 1.00 87.50 268 GLU A N 1
ATOM 2134 C CA . GLU A 1 268 ? 4.100 -6.395 -33.038 1.00 87.50 268 GLU A CA 1
ATOM 2135 C C . GLU A 1 268 ? 4.540 -7.873 -33.000 1.00 87.50 268 GLU A C 1
ATOM 2137 O O . GLU A 1 268 ? 3.938 -8.730 -33.659 1.00 87.50 268 GLU A O 1
ATOM 2142 N N . GLU A 1 269 ? 5.550 -8.175 -32.192 1.00 84.38 269 GLU A N 1
ATOM 2143 C CA . GLU A 1 269 ? 6.180 -9.472 -31.950 1.00 84.38 269 GLU A CA 1
ATOM 2144 C C . GLU A 1 269 ? 5.362 -10.331 -30.973 1.00 84.38 269 GLU A C 1
ATOM 2146 O O . GLU A 1 269 ? 5.462 -11.563 -30.943 1.00 84.38 269 GLU A O 1
ATOM 2151 N N . GLY A 1 270 ? 4.456 -9.688 -30.244 1.00 84.56 270 GLY A N 1
ATOM 2152 C CA . GLY A 1 270 ? 3.449 -10.284 -29.398 1.00 84.56 270 GLY A CA 1
ATOM 2153 C C . GLY A 1 270 ? 3.795 -10.307 -27.913 1.00 84.56 270 GLY A C 1
ATOM 2154 O O . GLY A 1 270 ? 3.044 -10.977 -27.187 1.00 84.56 270 GLY A O 1
ATOM 2155 N N . LYS A 1 271 ? 4.845 -9.611 -27.457 1.00 84.75 271 LYS A N 1
ATOM 2156 C CA . LYS A 1 271 ? 5.178 -9.464 -26.034 1.00 84.75 271 LYS A CA 1
ATOM 2157 C C . LYS A 1 271 ? 4.280 -8.418 -25.397 1.00 84.75 271 LYS A C 1
ATOM 2159 O O . LYS A 1 271 ? 3.834 -7.462 -26.025 1.00 84.75 271 LYS A O 1
ATOM 2164 N N . GLU A 1 272 ? 3.955 -8.655 -24.134 1.00 89.25 272 GLU A N 1
ATOM 2165 C CA . GLU A 1 272 ? 2.969 -7.871 -23.403 1.00 89.25 272 GLU A CA 1
ATOM 2166 C C . GLU A 1 272 ? 3.537 -7.405 -22.071 1.00 89.25 272 GLU A C 1
ATOM 2168 O O . GLU A 1 272 ? 4.263 -8.134 -21.394 1.00 89.25 272 GLU A O 1
ATOM 2173 N N . SER A 1 273 ? 3.128 -6.209 -21.672 1.00 86.62 273 SER A N 1
ATOM 2174 C CA . SER A 1 273 ? 3.311 -5.699 -20.321 1.00 86.62 273 SER A CA 1
ATOM 2175 C C . SER A 1 273 ? 2.020 -5.093 -19.815 1.00 86.62 273 SER A C 1
ATOM 2177 O O . SER A 1 273 ? 1.094 -4.792 -20.572 1.00 86.62 273 SER A O 1
ATOM 2179 N N . THR A 1 274 ? 1.926 -4.977 -18.502 1.00 90.00 274 THR A N 1
ATOM 2180 C CA . THR A 1 274 ? 0.737 -4.505 -17.818 1.00 90.00 274 THR A CA 1
ATOM 2181 C C . THR A 1 274 ? 1.125 -3.594 -16.677 1.00 90.00 274 THR A C 1
ATOM 2183 O O . THR A 1 274 ? 2.024 -3.926 -15.909 1.00 90.00 274 THR A O 1
ATOM 2186 N N . ASP A 1 275 ? 0.351 -2.529 -16.517 1.00 88.62 275 ASP A N 1
ATOM 2187 C CA . ASP A 1 275 ? 0.342 -1.721 -15.310 1.00 88.62 275 ASP A CA 1
ATOM 2188 C C . ASP A 1 275 ? -1.095 -1.471 -14.825 1.00 88.62 275 ASP A C 1
ATOM 2190 O O . ASP A 1 275 ? -2.061 -1.596 -15.588 1.00 88.62 275 ASP A O 1
ATOM 2194 N N . GLU A 1 276 ? -1.248 -1.178 -13.537 1.00 91.00 276 GLU A N 1
ATOM 2195 C CA . GLU A 1 276 ? -2.540 -0.998 -12.877 1.00 91.00 276 GLU A CA 1
ATOM 2196 C C . GLU A 1 276 ? -2.579 0.304 -12.076 1.00 91.00 276 GLU A C 1
ATOM 2198 O O . GLU A 1 276 ? -1.718 0.560 -11.239 1.00 91.00 276 GLU A O 1
ATOM 2203 N N . ALA A 1 277 ? -3.654 1.072 -12.240 1.00 90.25 277 ALA A N 1
ATOM 2204 C CA . ALA A 1 277 ? -3.893 2.294 -11.484 1.00 90.25 277 ALA A CA 1
ATOM 2205 C C . ALA A 1 277 ? -5.213 2.234 -10.708 1.00 90.25 277 ALA A C 1
ATOM 2207 O O . ALA A 1 277 ? -6.126 1.459 -11.006 1.00 90.25 277 ALA A O 1
ATOM 2208 N N . SER A 1 278 ? -5.324 3.082 -9.687 1.00 90.00 278 SER A N 1
ATOM 2209 C CA . SER A 1 278 ? -6.556 3.220 -8.905 1.00 90.00 278 SER A CA 1
ATOM 2210 C C . SER A 1 278 ? -7.454 4.310 -9.466 1.00 90.00 278 SER A C 1
ATOM 2212 O O . SER A 1 278 ? -6.977 5.386 -9.831 1.00 90.00 278 SER A O 1
ATOM 2214 N N . VAL A 1 279 ? -8.761 4.064 -9.451 1.00 91.50 279 VAL A N 1
ATOM 2215 C CA . VAL A 1 279 ? -9.793 5.059 -9.743 1.00 91.50 279 VAL A CA 1
ATOM 2216 C C . VAL A 1 279 ? -10.744 5.178 -8.556 1.00 91.50 279 VAL A C 1
ATOM 2218 O O . VAL A 1 279 ? -11.313 4.186 -8.099 1.00 91.50 279 VAL A O 1
ATOM 2221 N N . PHE A 1 280 ? -10.939 6.403 -8.083 1.00 88.75 280 PHE A N 1
ATOM 2222 C CA . PHE A 1 280 ? -11.774 6.745 -6.939 1.00 88.75 280 PHE A CA 1
ATOM 2223 C C . PHE A 1 280 ? -13.000 7.539 -7.408 1.00 88.75 280 PHE A C 1
ATOM 2225 O O . PHE A 1 280 ? -12.877 8.694 -7.822 1.00 88.75 280 PHE A O 1
ATOM 2232 N N . ILE A 1 281 ? -14.185 6.926 -7.339 1.00 91.12 281 ILE A N 1
ATOM 2233 C CA . ILE A 1 281 ? -15.448 7.538 -7.771 1.00 91.12 281 ILE A CA 1
ATOM 2234 C C . ILE A 1 281 ? -16.327 7.806 -6.558 1.00 91.12 281 ILE A C 1
ATOM 2236 O O . ILE A 1 281 ? -16.906 6.872 -6.006 1.00 91.12 281 ILE A O 1
ATOM 2240 N N . ASP A 1 282 ? -16.452 9.072 -6.154 1.00 87.38 282 ASP A N 1
ATOM 2241 C CA . ASP A 1 282 ? -17.316 9.494 -5.038 1.00 87.38 282 ASP A CA 1
ATOM 2242 C C . ASP A 1 282 ? -17.144 8.668 -3.741 1.00 87.38 282 ASP A C 1
ATOM 2244 O O . ASP A 1 282 ? -18.119 8.336 -3.062 1.00 87.38 282 ASP A O 1
ATOM 2248 N N . VAL A 1 283 ? -15.901 8.321 -3.400 1.00 86.06 283 VAL A N 1
ATOM 2249 C CA . VAL A 1 283 ? -15.551 7.568 -2.185 1.00 86.06 283 VAL A CA 1
ATOM 2250 C C . VAL A 1 283 ? -15.028 8.482 -1.082 1.00 86.06 283 VAL A C 1
ATOM 2252 O O . VAL A 1 283 ? -14.346 9.471 -1.353 1.00 86.06 283 VAL A O 1
ATOM 2255 N N . TRP A 1 284 ? -15.314 8.118 0.169 1.00 81.44 284 TRP A N 1
ATOM 2256 C CA . TRP A 1 284 ? -14.935 8.874 1.365 1.00 81.44 284 TRP A CA 1
ATOM 2257 C C . TRP A 1 284 ? -15.378 10.337 1.287 1.00 81.44 284 TRP A C 1
ATOM 2259 O O . TRP A 1 284 ? -14.620 11.264 1.577 1.00 81.44 284 TRP A O 1
ATOM 2269 N N . ASN A 1 285 ? -16.624 10.534 0.868 1.00 82.56 285 ASN A N 1
ATOM 2270 C CA . ASN A 1 285 ? -17.252 11.845 0.824 1.00 82.56 285 ASN A CA 1
ATOM 2271 C C . ASN A 1 285 ? -17.698 12.283 2.227 1.00 82.56 285 ASN A C 1
ATOM 2273 O O . ASN A 1 285 ? -18.037 11.456 3.075 1.00 82.56 285 ASN A O 1
ATOM 2277 N N . GLU A 1 286 ? -17.733 13.596 2.471 1.00 83.69 286 GLU A N 1
ATOM 2278 C CA . GLU A 1 286 ? -18.179 14.154 3.753 1.00 83.69 286 GLU A CA 1
ATOM 2279 C C . GLU A 1 286 ? -19.571 13.615 4.142 1.00 83.69 286 GLU A C 1
ATOM 2281 O O . GLU A 1 286 ? -20.516 13.635 3.349 1.00 83.69 286 GLU A O 1
ATOM 2286 N N . GLY A 1 287 ? -19.697 13.123 5.378 1.00 84.00 287 GLY A N 1
ATOM 2287 C CA . GLY A 1 287 ? -20.928 12.529 5.909 1.00 84.00 287 GLY A CA 1
ATOM 2288 C C . GLY A 1 287 ? -21.137 11.042 5.584 1.00 84.00 287 GLY A C 1
ATOM 2289 O O . GLY A 1 287 ? -22.106 10.445 6.075 1.00 84.00 287 GLY A O 1
ATOM 2290 N N . GLU A 1 288 ? -20.254 10.410 4.803 1.00 88.62 288 GLU A N 1
ATOM 2291 C CA . GLU A 1 288 ? -20.205 8.948 4.721 1.00 88.62 288 GLU A CA 1
ATOM 2292 C C . GLU A 1 288 ? -19.802 8.360 6.072 1.00 88.62 288 GLU A C 1
ATOM 2294 O O . GLU A 1 288 ? -18.918 8.868 6.766 1.00 88.62 288 GLU A O 1
ATOM 2299 N N . LYS A 1 289 ? -20.513 7.306 6.470 1.00 91.19 289 LYS A N 1
ATOM 2300 C CA . LYS A 1 289 ? -20.472 6.761 7.816 1.00 91.19 289 LYS A CA 1
ATOM 2301 C C . LYS A 1 289 ? -20.587 5.246 7.824 1.00 91.19 289 LYS A C 1
ATOM 2303 O O . LYS A 1 289 ? -21.577 4.682 7.353 1.00 91.19 289 LYS A O 1
ATOM 2308 N N . TRP A 1 290 ? -19.646 4.623 8.519 1.00 93.94 290 TRP A N 1
ATOM 2309 C CA . TRP A 1 290 ? -19.619 3.200 8.841 1.00 93.94 290 TRP A CA 1
ATOM 2310 C C . TRP A 1 290 ? -19.784 3.035 10.346 1.00 93.94 290 TRP A C 1
ATOM 2312 O O . TRP A 1 290 ? -19.245 3.812 11.126 1.00 93.94 290 TRP A O 1
ATOM 2322 N N . THR A 1 291 ? -20.589 2.073 10.774 1.00 94.88 291 THR A N 1
ATOM 2323 C CA . THR A 1 291 ? -20.797 1.767 12.190 1.00 94.88 291 THR A CA 1
ATOM 2324 C C . THR A 1 291 ? -20.352 0.343 12.443 1.00 94.88 291 THR A C 1
ATOM 2326 O O . THR A 1 291 ? -20.819 -0.561 11.755 1.00 94.88 291 THR A O 1
ATOM 2329 N N . TYR A 1 292 ? -19.493 0.167 13.436 1.00 94.81 292 TYR A N 1
ATOM 2330 C CA . TYR A 1 292 ? -18.905 -1.105 13.828 1.00 94.81 292 TYR A CA 1
ATOM 2331 C C . TYR A 1 292 ? -19.331 -1.479 15.241 1.00 94.81 292 TYR A C 1
ATOM 2333 O O . TYR A 1 292 ? -19.510 -0.598 16.091 1.00 94.81 292 TYR A O 1
ATOM 2341 N N . ASP A 1 293 ? -19.428 -2.778 15.488 1.00 94.06 293 ASP A N 1
ATOM 2342 C CA . ASP A 1 293 ? -19.417 -3.338 16.833 1.00 94.06 293 ASP A CA 1
ATOM 2343 C C . ASP A 1 293 ? -18.128 -4.147 17.000 1.00 94.06 293 ASP A C 1
ATOM 2345 O O . ASP A 1 293 ? -17.730 -4.905 16.119 1.00 94.06 293 ASP A O 1
ATOM 2349 N N . MET A 1 294 ? -17.456 -3.944 18.129 1.00 92.50 294 MET A N 1
ATOM 2350 C CA . MET A 1 294 ? -16.333 -4.763 18.572 1.00 92.50 294 MET A CA 1
ATOM 2351 C C . MET A 1 294 ? -16.845 -5.597 19.736 1.00 92.50 294 MET A C 1
ATOM 2353 O O . MET A 1 294 ? -17.035 -5.093 20.852 1.00 92.50 294 MET A O 1
ATOM 2357 N N . ASP A 1 295 ? -17.164 -6.848 19.437 1.00 90.75 295 ASP A N 1
ATOM 2358 C CA . ASP A 1 295 ? -17.714 -7.830 20.369 1.00 90.75 295 ASP A CA 1
ATOM 2359 C C . ASP A 1 295 ? -16.642 -8.424 21.290 1.00 90.75 295 ASP A C 1
ATOM 2361 O O . ASP A 1 295 ? -16.987 -8.986 22.333 1.00 90.75 295 ASP A O 1
ATOM 2365 N N . LYS A 1 296 ? -15.361 -8.235 20.953 1.00 89.00 296 LYS A N 1
ATOM 2366 C CA . LYS A 1 296 ? -14.222 -8.619 21.779 1.00 89.00 296 LYS A CA 1
ATOM 2367 C C . LYS A 1 296 ? -13.146 -7.533 21.794 1.00 89.00 296 LYS A C 1
ATOM 2369 O O . LYS A 1 296 ? -12.614 -7.154 20.753 1.00 89.00 296 LYS A O 1
ATOM 2374 N N . ILE A 1 297 ? -12.813 -7.050 22.989 1.00 91.12 297 ILE A N 1
ATOM 2375 C CA . ILE A 1 297 ? -11.626 -6.237 23.269 1.00 91.12 297 ILE A CA 1
ATOM 2376 C C . ILE A 1 297 ? -11.012 -6.760 24.563 1.00 91.12 297 ILE A C 1
ATOM 2378 O O . ILE A 1 297 ? -11.458 -6.407 25.655 1.00 91.12 297 ILE A O 1
ATOM 2382 N N . GLU A 1 298 ? -9.982 -7.579 24.431 1.00 92.00 298 GLU A N 1
ATOM 2383 C CA . GLU A 1 298 ? -9.147 -8.048 25.528 1.00 92.00 298 GLU A CA 1
ATOM 2384 C C . GLU A 1 298 ? -7.788 -7.355 25.437 1.00 92.00 298 GLU A C 1
ATOM 2386 O O . GLU A 1 298 ? -7.172 -7.316 24.374 1.00 92.00 298 GLU A O 1
ATOM 2391 N N . ILE A 1 299 ? -7.333 -6.781 26.547 1.00 88.69 299 ILE A N 1
ATOM 2392 C CA . ILE A 1 299 ? -6.013 -6.168 26.688 1.00 88.69 299 ILE A CA 1
ATOM 2393 C C . ILE A 1 299 ? -5.451 -6.631 28.023 1.00 88.69 299 ILE A C 1
ATOM 2395 O O . ILE A 1 299 ? -6.078 -6.398 29.053 1.00 88.69 299 ILE A O 1
ATOM 2399 N N . ASN A 1 300 ? -4.264 -7.220 28.019 1.00 88.94 300 ASN A N 1
ATOM 2400 C CA . ASN A 1 300 ? -3.499 -7.571 29.202 1.00 88.94 300 ASN A CA 1
ATOM 2401 C C . ASN A 1 300 ? -2.087 -7.011 29.053 1.00 88.94 300 ASN A C 1
ATOM 2403 O O . ASN A 1 300 ? -1.390 -7.264 28.076 1.00 88.94 300 ASN A O 1
ATOM 2407 N N . MET A 1 301 ? -1.654 -6.237 30.035 1.00 84.69 301 MET A N 1
ATOM 2408 C CA . MET A 1 301 ? -0.302 -5.697 30.092 1.00 84.69 301 MET A CA 1
ATOM 2409 C C . MET A 1 301 ? 0.269 -6.013 31.463 1.00 84.69 301 MET A C 1
ATOM 2411 O O . MET A 1 301 ? -0.392 -5.772 32.472 1.00 84.69 301 MET A O 1
ATOM 2415 N N . GLU A 1 302 ? 1.485 -6.542 31.502 1.00 86.12 302 GLU A N 1
ATOM 2416 C CA . GLU A 1 302 ? 2.210 -6.812 32.738 1.00 86.12 302 GLU A CA 1
ATOM 2417 C C . GLU A 1 302 ? 3.658 -6.353 32.591 1.00 86.12 302 GLU A C 1
ATOM 2419 O O . GLU A 1 302 ? 4.328 -6.650 31.602 1.00 86.12 302 GLU A O 1
ATOM 2424 N N . ASP A 1 303 ? 4.127 -5.610 33.584 1.00 80.75 303 ASP A N 1
ATOM 2425 C CA . ASP A 1 303 ? 5.507 -5.172 33.715 1.00 80.75 303 ASP A CA 1
ATOM 2426 C C . ASP A 1 303 ? 5.941 -5.192 35.193 1.00 80.75 303 ASP A C 1
ATOM 2428 O O . ASP A 1 303 ? 5.204 -5.601 36.093 1.00 80.75 303 ASP A O 1
ATOM 2432 N N . ASP A 1 304 ? 7.158 -4.721 35.471 1.00 82.81 304 ASP A N 1
ATOM 2433 C CA . ASP A 1 304 ? 7.684 -4.647 36.841 1.00 82.81 304 ASP A CA 1
ATOM 2434 C C . ASP A 1 304 ? 6.864 -3.710 37.765 1.00 82.81 304 ASP A C 1
ATOM 2436 O O . ASP A 1 304 ? 6.970 -3.770 39.000 1.00 82.81 304 ASP A O 1
ATOM 2440 N N . TRP A 1 305 ? 6.052 -2.817 37.192 1.00 75.00 305 TRP A N 1
ATOM 2441 C CA . TRP A 1 305 ? 5.220 -1.850 37.908 1.00 75.00 305 TRP A CA 1
ATOM 2442 C C . TRP A 1 305 ? 3.827 -2.385 38.223 1.00 75.00 305 TRP A C 1
ATOM 2444 O O . TRP A 1 305 ? 3.167 -1.844 39.122 1.00 75.00 305 TRP A O 1
ATOM 2454 N N . GLY A 1 306 ? 3.393 -3.453 37.559 1.00 84.81 306 GLY A N 1
ATOM 2455 C CA . GLY A 1 306 ? 2.120 -4.092 37.830 1.00 84.81 306 GLY A CA 1
ATOM 2456 C C . GLY A 1 306 ? 1.501 -4.783 36.628 1.00 84.81 306 GLY A C 1
ATOM 2457 O O . GLY A 1 306 ? 2.122 -4.959 35.588 1.00 84.81 306 GLY A O 1
ATOM 2458 N N . SER A 1 307 ? 0.232 -5.142 36.778 1.00 88.06 307 SER A N 1
ATOM 2459 C CA . SER A 1 307 ? -0.583 -5.671 35.692 1.00 88.06 307 SER A CA 1
ATOM 2460 C C . SER A 1 307 ? -1.852 -4.853 35.506 1.00 88.06 307 SER A C 1
ATOM 2462 O O . SER A 1 307 ? -2.424 -4.323 36.462 1.00 88.06 307 SER A O 1
ATOM 2464 N N . ILE A 1 308 ? -2.292 -4.724 34.261 1.00 85.81 308 ILE A N 1
ATOM 2465 C CA . ILE A 1 308 ? -3.562 -4.118 33.874 1.00 85.81 308 ILE A CA 1
ATOM 2466 C C . ILE A 1 308 ? -4.250 -5.092 32.929 1.00 85.81 308 ILE A C 1
ATOM 2468 O O . ILE A 1 308 ? -3.635 -5.567 31.979 1.00 85.81 308 ILE A O 1
ATOM 2472 N N . SER A 1 309 ? -5.533 -5.351 33.168 1.00 91.00 309 SER A N 1
ATOM 2473 C CA . SER A 1 309 ? -6.378 -6.057 32.215 1.00 91.00 309 SER A CA 1
ATOM 2474 C C . SER A 1 309 ? -7.666 -5.304 31.924 1.00 91.00 309 SER A C 1
ATOM 2476 O O . SER A 1 309 ? -8.233 -4.625 32.788 1.00 91.00 309 SER A O 1
ATOM 2478 N N . PHE A 1 310 ? -8.143 -5.444 30.698 1.00 91.31 310 PHE A N 1
ATOM 2479 C CA . PHE A 1 310 ? -9.448 -4.998 30.250 1.00 91.31 310 PHE A CA 1
ATOM 2480 C C . PHE A 1 310 ? -10.061 -6.084 29.371 1.00 91.31 310 PHE A C 1
ATOM 2482 O O . PHE A 1 310 ? -9.402 -6.590 28.474 1.00 91.31 310 PHE A O 1
ATOM 2489 N N . ASP A 1 311 ? -11.317 -6.415 29.638 1.00 93.12 311 ASP A N 1
ATOM 2490 C CA . ASP A 1 311 ? -12.133 -7.320 28.831 1.00 93.12 311 ASP A CA 1
ATOM 2491 C C . ASP A 1 311 ? -13.479 -6.634 28.603 1.00 93.12 311 ASP A C 1
ATOM 2493 O O . ASP A 1 311 ? -14.215 -6.325 29.551 1.00 93.12 311 ASP A O 1
ATOM 2497 N N . GLY A 1 312 ? -13.791 -6.319 27.352 1.00 91.88 312 GLY A N 1
ATOM 2498 C CA . GLY A 1 312 ? -14.992 -5.578 27.041 1.00 91.88 312 GLY A CA 1
ATOM 2499 C C . GLY A 1 312 ? -15.408 -5.567 25.584 1.00 91.88 312 GLY A C 1
ATOM 2500 O O . GLY A 1 312 ? -14.944 -6.324 24.745 1.00 91.88 312 GLY A O 1
ATOM 2501 N N . THR A 1 313 ? -16.341 -4.661 25.316 1.00 91.50 313 THR A N 1
ATOM 2502 C CA . THR A 1 313 ? -16.964 -4.436 24.014 1.00 91.50 313 THR A CA 1
ATOM 2503 C C . THR A 1 313 ? -17.015 -2.945 23.718 1.00 91.50 313 THR A C 1
ATOM 2505 O O . THR A 1 313 ? -17.181 -2.113 24.625 1.00 91.50 313 THR A O 1
ATOM 2508 N N . LEU A 1 314 ? -16.936 -2.601 22.438 1.00 90.50 314 LEU A N 1
ATOM 2509 C CA . LEU A 1 314 ? -17.203 -1.261 21.933 1.00 90.50 314 LEU A CA 1
ATOM 2510 C C . LEU A 1 314 ? -18.374 -1.347 20.963 1.00 90.50 314 LEU A C 1
ATOM 2512 O O . LEU A 1 314 ? -18.251 -1.896 19.880 1.00 90.50 314 LEU A O 1
ATOM 2516 N N . ASN A 1 315 ? -19.512 -0.790 21.365 1.00 91.81 315 ASN A N 1
ATOM 2517 C CA . ASN A 1 315 ? -20.725 -0.833 20.556 1.00 91.81 315 ASN A CA 1
ATOM 2518 C C . ASN A 1 315 ? -20.981 0.515 19.883 1.00 91.81 315 ASN A C 1
ATOM 2520 O O . ASN A 1 315 ? -20.711 1.578 20.465 1.00 91.81 315 ASN A O 1
ATOM 2524 N N . ASP A 1 316 ? -21.582 0.450 18.702 1.00 90.00 316 ASP A N 1
ATOM 2525 C CA . ASP A 1 316 ? -21.975 1.562 17.852 1.00 90.00 316 ASP A CA 1
ATOM 2526 C C . ASP A 1 316 ? -20.802 2.518 17.569 1.00 90.00 316 ASP A C 1
ATOM 2528 O O . ASP A 1 316 ? -20.979 3.740 17.625 1.00 90.00 316 ASP A O 1
ATOM 2532 N N . LEU A 1 317 ? -19.602 1.978 17.301 1.00 92.38 317 LEU A N 1
ATOM 2533 C CA . LEU A 1 317 ? -18.448 2.755 16.847 1.00 92.38 317 LEU A CA 1
ATOM 2534 C C . LEU A 1 317 ? -18.733 3.288 15.443 1.00 92.38 317 LEU A C 1
ATOM 2536 O O . LEU A 1 317 ? -18.509 2.631 14.436 1.00 92.38 317 LEU A O 1
ATOM 2540 N N . SER A 1 318 ? -19.247 4.504 15.386 1.00 91.44 318 SER A N 1
ATOM 2541 C CA . SER A 1 318 ? -19.403 5.270 14.159 1.00 91.44 318 SER A CA 1
ATOM 2542 C C . SER A 1 318 ? -18.049 5.812 13.731 1.00 91.44 318 SER A C 1
ATOM 2544 O O . SER A 1 318 ? -17.441 6.488 14.547 1.00 91.44 318 SER A O 1
ATOM 2546 N N . LEU A 1 319 ? -17.647 5.608 12.480 1.00 89.38 319 LEU A N 1
ATOM 2547 C CA . LEU A 1 319 ? -16.599 6.337 11.763 1.00 89.38 319 LEU A CA 1
ATOM 2548 C C . LEU A 1 319 ? -17.284 7.195 10.698 1.00 89.38 319 LEU A C 1
ATOM 2550 O O . LEU A 1 319 ? -18.005 6.651 9.869 1.00 89.38 319 LEU A O 1
ATOM 2554 N N . GLU A 1 320 ? -17.109 8.509 10.741 1.00 89.38 320 GLU A N 1
ATOM 2555 C CA . GLU A 1 320 ? -17.743 9.467 9.831 1.00 89.38 320 GLU A CA 1
ATOM 2556 C C . GLU A 1 320 ? -16.682 10.355 9.185 1.00 89.38 320 GLU A C 1
ATOM 2558 O O . GLU A 1 320 ? -15.884 10.982 9.890 1.00 89.38 320 GLU A O 1
ATOM 2563 N N . VAL A 1 321 ? -16.678 10.423 7.854 1.00 85.50 321 VAL A N 1
ATOM 2564 C CA . VAL A 1 321 ? -15.752 11.298 7.132 1.00 85.50 321 VAL A CA 1
ATOM 2565 C C . VAL A 1 321 ? -16.139 12.753 7.373 1.00 85.50 321 VAL A C 1
ATOM 2567 O O . VAL A 1 321 ? -17.264 13.168 7.089 1.00 85.50 321 VAL A O 1
ATOM 2570 N N . GLY A 1 322 ? -15.191 13.531 7.880 1.00 80.06 322 GLY A N 1
ATOM 2571 C CA . GLY A 1 322 ? -15.261 14.978 7.999 1.00 80.06 322 GLY A CA 1
ATOM 2572 C C . GLY A 1 322 ? -14.046 15.666 7.376 1.00 80.06 322 GLY A C 1
ATOM 2573 O O . GLY A 1 322 ? -13.050 15.025 7.036 1.00 80.06 322 GLY A O 1
ATOM 2574 N N . GLY A 1 323 ? -14.140 16.992 7.268 1.00 63.56 323 GLY A N 1
ATOM 2575 C CA . GLY A 1 323 ? -13.077 17.866 6.764 1.00 63.56 323 GLY A CA 1
ATOM 2576 C C . GLY A 1 323 ? -13.434 18.568 5.450 1.00 63.56 323 GLY A C 1
ATOM 2577 O O . GLY A 1 323 ? -14.246 18.088 4.668 1.00 63.56 323 GLY A O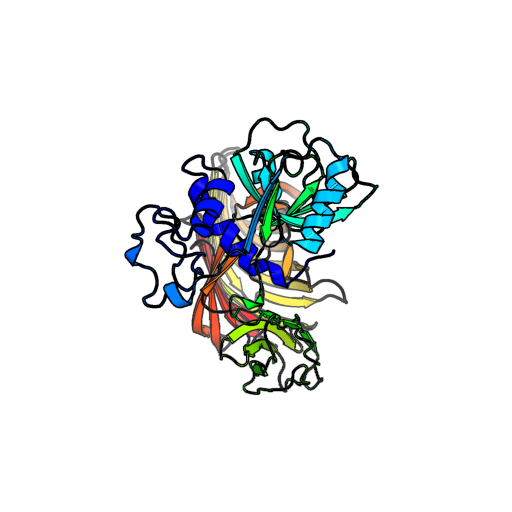 1
ATOM 2578 N N . THR A 1 324 ? -12.813 19.727 5.218 1.00 51.84 324 THR A N 1
ATOM 2579 C CA . THR A 1 324 ? -12.792 20.446 3.930 1.00 51.84 324 THR A CA 1
ATOM 2580 C C . THR A 1 324 ? -11.411 20.294 3.289 1.00 51.84 324 THR A C 1
ATOM 2582 O O . THR A 1 324 ? -10.430 20.270 4.027 1.00 51.84 324 THR A O 1
ATOM 2585 N N . ASP A 1 325 ? -11.344 20.228 1.955 1.00 50.38 325 ASP A N 1
ATOM 2586 C CA . ASP A 1 325 ? -10.151 20.126 1.089 1.00 50.38 325 ASP A CA 1
ATOM 2587 C C . ASP A 1 325 ? -8.770 20.143 1.784 1.00 50.38 325 ASP A C 1
ATOM 2589 O O . ASP A 1 325 ? -8.237 21.202 2.118 1.00 50.38 325 ASP A O 1
ATOM 2593 N N . GLY A 1 326 ? -8.153 18.961 1.934 1.00 53.00 326 GLY A N 1
ATOM 2594 C CA . GLY A 1 326 ? -6.718 18.828 2.239 1.00 53.00 326 GLY A CA 1
ATOM 2595 C C . GLY A 1 326 ? -6.306 17.612 3.078 1.00 53.00 326 GLY A C 1
ATOM 2596 O O . GLY A 1 326 ? -5.187 17.137 2.916 1.00 53.00 326 GLY A O 1
ATOM 2597 N N . ALA A 1 327 ? -7.194 17.074 3.920 1.00 59.62 327 ALA A N 1
ATOM 2598 C CA . ALA A 1 327 ? -6.948 15.891 4.756 1.00 59.62 327 ALA A CA 1
ATOM 2599 C C . ALA A 1 327 ? -8.247 15.095 4.965 1.00 59.62 327 ALA A C 1
ATOM 2601 O O . ALA A 1 327 ? -9.325 15.692 4.996 1.00 59.62 327 ALA A O 1
ATOM 2602 N N . TYR A 1 328 ? -8.150 13.770 5.117 1.00 71.44 328 TYR A N 1
ATOM 2603 C CA . TYR A 1 328 ? -9.287 12.956 5.553 1.00 71.44 328 TYR A CA 1
ATOM 2604 C C . TYR A 1 328 ? -9.314 12.940 7.080 1.00 71.44 328 TYR A C 1
ATOM 2606 O O . TYR A 1 328 ? -8.358 12.492 7.714 1.00 71.44 328 TYR A O 1
ATOM 2614 N N . THR A 1 329 ? -10.404 13.420 7.677 1.00 82.56 329 THR A N 1
ATOM 2615 C CA . THR A 1 329 ? -10.652 13.253 9.110 1.00 82.56 329 THR A CA 1
ATOM 2616 C C . THR A 1 329 ? -11.747 12.215 9.298 1.00 82.56 329 THR A C 1
ATOM 2618 O O . THR A 1 329 ? -12.872 12.419 8.857 1.00 82.56 329 THR A O 1
ATOM 2621 N N . LEU A 1 330 ? -11.458 11.110 9.979 1.00 86.44 330 LEU A N 1
ATOM 2622 C CA . LEU A 1 330 ? -12.483 10.159 10.405 1.00 86.44 330 LEU A CA 1
ATOM 2623 C C . LEU A 1 330 ? -12.872 10.478 11.843 1.00 86.44 330 LEU A C 1
ATOM 2625 O O . LEU A 1 330 ? -12.162 10.141 12.789 1.00 86.44 330 LEU A O 1
ATOM 2629 N N . ASN A 1 331 ? -14.011 11.140 12.009 1.00 89.62 331 ASN A N 1
ATOM 2630 C CA . ASN A 1 331 ? -14.590 11.380 13.321 1.00 89.62 331 ASN A CA 1
ATOM 2631 C C . ASN A 1 331 ? -15.183 10.079 13.834 1.00 89.62 331 ASN A C 1
ATOM 2633 O O . ASN A 1 331 ? -15.989 9.458 13.138 1.00 89.62 331 ASN A O 1
ATOM 2637 N N . PHE A 1 332 ? -14.851 9.695 15.063 1.00 90.88 332 PHE A N 1
ATOM 2638 C CA . PHE A 1 332 ? -15.412 8.495 15.650 1.00 90.88 332 PHE A CA 1
ATOM 2639 C C . PHE A 1 332 ? -16.152 8.717 16.954 1.00 90.88 332 PHE A C 1
ATOM 2641 O O . PHE A 1 332 ? -15.892 9.648 17.720 1.00 90.88 332 PHE A O 1
ATOM 2648 N N . LYS A 1 333 ? -17.118 7.835 17.212 1.00 93.25 333 LYS A N 1
ATOM 2649 C CA . LYS A 1 333 ? -17.886 7.811 18.455 1.00 93.25 333 LYS A CA 1
ATOM 2650 C C . LYS A 1 333 ? -18.452 6.428 18.712 1.00 93.25 333 LYS A C 1
ATOM 2652 O O . LYS A 1 333 ? -19.134 5.907 17.846 1.00 93.25 333 LYS A O 1
ATOM 2657 N N . GLY A 1 334 ? -18.278 5.912 19.925 1.00 91.69 334 GLY A N 1
ATOM 2658 C CA . GLY A 1 334 ? -18.847 4.634 20.351 1.00 91.69 334 GLY A CA 1
ATOM 2659 C C . GLY A 1 334 ? -19.026 4.540 21.866 1.00 91.69 334 GLY A C 1
ATOM 2660 O O . GLY A 1 334 ? -18.749 5.490 22.613 1.00 91.69 334 GLY A O 1
ATOM 2661 N N . THR A 1 335 ? -19.529 3.399 22.332 1.00 91.31 335 THR A N 1
ATOM 2662 C CA . THR A 1 335 ? -19.767 3.131 23.756 1.00 91.31 335 THR A CA 1
ATOM 2663 C C . THR A 1 335 ? -18.986 1.911 24.225 1.00 91.31 335 THR A C 1
ATOM 2665 O O . THR A 1 335 ? -19.291 0.790 23.829 1.00 91.31 335 THR A O 1
ATOM 2668 N N . ILE A 1 336 ? -18.031 2.140 25.123 1.00 90.75 336 ILE A N 1
ATOM 2669 C CA . ILE A 1 336 ? -17.225 1.104 25.768 1.00 90.75 336 ILE A CA 1
ATOM 2670 C C . ILE A 1 336 ? -17.956 0.584 27.004 1.00 90.75 336 ILE A C 1
ATOM 2672 O O . ILE A 1 336 ? -18.451 1.360 27.838 1.00 90.75 336 ILE A O 1
ATOM 2676 N N . LYS A 1 337 ? -17.974 -0.739 27.139 1.00 91.56 337 LYS A N 1
ATOM 2677 C CA . LYS A 1 337 ? -18.359 -1.468 28.348 1.00 91.56 337 LYS A CA 1
ATOM 2678 C C . LYS A 1 337 ? -17.381 -2.604 28.561 1.00 91.56 337 LYS A C 1
ATOM 2680 O O . LYS A 1 337 ? -16.906 -3.171 27.593 1.00 91.56 337 LYS A O 1
ATOM 2685 N N . GLY A 1 338 ? -17.126 -2.965 29.805 1.00 92.19 338 GLY A N 1
ATOM 2686 C CA . GLY A 1 338 ? -16.240 -4.083 30.090 1.00 92.19 338 GLY A CA 1
ATOM 2687 C C . GLY A 1 338 ? -15.757 -4.078 31.520 1.00 92.19 338 GLY A C 1
ATOM 2688 O O . GLY A 1 338 ? -15.973 -3.111 32.260 1.00 92.19 338 GLY A O 1
ATOM 2689 N N . ASP A 1 339 ? -15.116 -5.166 31.884 1.00 92.81 339 ASP A N 1
ATOM 2690 C CA . ASP A 1 339 ? -14.474 -5.361 33.162 1.00 92.81 339 ASP A CA 1
ATOM 2691 C C . ASP A 1 339 ? -13.011 -4.932 33.047 1.00 92.81 339 ASP A C 1
ATOM 2693 O O . ASP A 1 339 ? -12.390 -5.040 31.994 1.00 92.81 339 ASP A O 1
ATOM 2697 N N . PHE A 1 340 ? -12.463 -4.382 34.124 1.00 91.50 340 PHE A N 1
ATOM 2698 C CA . PHE A 1 340 ? -11.051 -4.033 34.181 1.00 91.50 340 PHE A CA 1
ATOM 2699 C C . PHE A 1 340 ? -10.459 -4.435 35.521 1.00 91.50 340 PHE A C 1
ATOM 2701 O O . PHE A 1 340 ? -11.140 -4.404 36.557 1.00 91.50 340 PHE A O 1
ATOM 2708 N N . THR A 1 341 ? -9.173 -4.753 35.506 1.00 89.81 341 THR A N 1
ATOM 2709 C CA . THR A 1 341 ? -8.364 -4.913 36.708 1.00 89.81 341 THR A CA 1
ATOM 2710 C C . THR A 1 341 ? -7.042 -4.174 36.551 1.00 89.81 341 THR A C 1
ATOM 2712 O O . THR A 1 341 ? -6.559 -3.970 35.443 1.00 89.81 341 THR A O 1
ATOM 2715 N N . ALA A 1 342 ? -6.495 -3.696 37.660 1.00 86.88 342 ALA A N 1
ATOM 2716 C CA . ALA A 1 342 ? -5.178 -3.095 37.723 1.00 86.88 342 ALA A CA 1
ATOM 2717 C C . ALA A 1 342 ? -4.558 -3.407 39.084 1.00 86.88 342 ALA A C 1
ATOM 2719 O O . ALA A 1 342 ? -5.149 -3.082 40.115 1.00 86.88 342 ALA A O 1
ATOM 2720 N N . SER A 1 343 ? -3.372 -3.994 39.080 1.00 87.62 343 SER A N 1
ATOM 2721 C CA . SER A 1 343 ? -2.599 -4.343 40.267 1.00 87.62 343 SER A CA 1
ATOM 2722 C C . SER A 1 343 ? -1.249 -3.654 40.184 1.00 87.62 343 SER A C 1
ATOM 2724 O O . SER A 1 343 ? -0.388 -4.068 39.421 1.00 87.62 343 SER A O 1
ATOM 2726 N N . LEU A 1 344 ? -1.067 -2.580 40.950 1.00 81.50 344 LEU A N 1
ATOM 2727 C CA . LEU A 1 344 ? 0.164 -1.788 40.961 1.00 81.50 344 LEU A CA 1
ATOM 2728 C C . LEU A 1 344 ? 1.088 -2.253 42.082 1.00 81.50 344 LEU A C 1
ATOM 2730 O O . LEU A 1 344 ? 0.628 -2.494 43.197 1.00 81.50 344 LEU A O 1
ATOM 2734 N N . THR A 1 345 ? 2.394 -2.317 41.827 1.00 82.44 345 THR A N 1
ATOM 2735 C CA . THR A 1 345 ? 3.389 -2.733 42.827 1.00 82.44 345 THR A CA 1
ATOM 2736 C C . THR A 1 345 ? 3.844 -1.573 43.715 1.00 82.44 345 THR A C 1
ATOM 2738 O O . THR A 1 345 ? 4.141 -1.784 44.895 1.00 82.44 345 THR A O 1
ATOM 2741 N N . GLN A 1 346 ? 3.885 -0.336 43.198 1.00 78.69 346 GLN A N 1
ATOM 2742 C CA . GLN A 1 346 ? 4.376 0.836 43.936 1.00 78.69 346 GLN A CA 1
ATOM 2743 C C . GLN A 1 346 ? 3.604 2.138 43.618 1.00 78.69 346 GLN A C 1
ATOM 2745 O O . GLN A 1 346 ? 3.840 2.762 42.583 1.00 78.69 346 GLN A O 1
ATOM 2750 N N . PRO A 1 347 ? 2.748 2.637 44.538 1.00 71.12 347 PRO A N 1
ATOM 2751 C CA . PRO A 1 347 ? 2.314 1.987 45.779 1.00 71.12 347 PRO A CA 1
ATOM 2752 C C . PRO A 1 347 ? 1.437 0.751 45.495 1.00 71.12 347 PRO A C 1
ATOM 2754 O O . PRO A 1 347 ? 0.701 0.780 44.511 1.00 71.12 347 PRO A O 1
ATOM 2757 N N . PRO A 1 348 ? 1.456 -0.281 46.367 1.00 82.12 348 PRO A N 1
ATOM 2758 C CA . PRO A 1 348 ? 0.568 -1.432 46.249 1.00 82.12 348 PRO A CA 1
ATOM 2759 C C . PRO A 1 348 ? -0.892 -0.993 46.181 1.00 82.12 348 PRO A C 1
ATOM 2761 O O . PRO A 1 348 ? -1.401 -0.392 47.135 1.00 82.12 348 PRO A O 1
ATOM 2764 N N . LEU A 1 349 ? -1.542 -1.246 45.052 1.00 82.38 349 LEU A N 1
ATOM 2765 C CA . LEU A 1 349 ? -2.922 -0.842 44.830 1.00 82.38 349 LEU A CA 1
ATOM 2766 C C . LEU A 1 349 ? -3.601 -1.797 43.859 1.00 82.38 349 LEU A C 1
ATOM 2768 O O . LEU A 1 349 ? -3.255 -1.819 42.681 1.00 82.38 349 LEU A O 1
ATOM 2772 N N . ASP A 1 350 ? -4.612 -2.501 44.357 1.00 84.38 350 ASP A N 1
ATOM 2773 C CA . ASP A 1 350 ? -5.478 -3.339 43.539 1.00 84.38 350 ASP A CA 1
ATOM 2774 C C . ASP A 1 350 ? -6.796 -2.612 43.278 1.00 84.38 350 ASP A C 1
ATOM 2776 O O . ASP A 1 350 ? -7.521 -2.199 44.196 1.00 84.38 350 ASP A O 1
ATOM 2780 N N . ILE A 1 351 ? -7.094 -2.432 41.998 1.00 86.62 351 ILE A N 1
ATOM 2781 C CA . ILE A 1 351 ? -8.321 -1.836 41.498 1.00 86.62 351 ILE A CA 1
ATOM 2782 C C . ILE A 1 351 ? -8.985 -2.852 40.584 1.00 86.62 351 ILE A C 1
ATOM 2784 O O . ILE A 1 351 ? -8.366 -3.412 39.689 1.00 86.62 351 ILE A O 1
ATOM 2788 N N . SER A 1 352 ? -10.276 -3.068 40.775 1.00 90.19 352 SER A N 1
ATOM 2789 C CA . SER A 1 352 ? -11.084 -3.851 39.844 1.00 90.19 352 SER A CA 1
ATOM 2790 C C . SER A 1 352 ? -12.425 -3.182 39.648 1.00 90.19 352 SER A C 1
ATOM 2792 O O . SER A 1 352 ? -12.932 -2.499 40.541 1.00 90.19 352 SER A O 1
ATOM 2794 N N . GLY A 1 353 ? -13.032 -3.342 38.484 1.00 90.56 353 GLY A N 1
ATOM 2795 C CA . GLY A 1 353 ? -14.300 -2.688 38.247 1.00 90.56 353 GLY A CA 1
ATOM 2796 C C . GLY A 1 353 ? -14.905 -2.965 36.896 1.00 90.56 353 GLY A C 1
ATOM 2797 O O . GLY A 1 353 ? -14.459 -3.829 36.153 1.00 90.56 353 GLY A O 1
ATOM 2798 N N . LYS A 1 354 ? -15.962 -2.206 36.614 1.00 91.62 354 LYS A N 1
ATOM 2799 C CA . LYS A 1 354 ? -16.685 -2.263 35.347 1.00 91.62 354 LYS A CA 1
ATOM 2800 C C . LYS A 1 354 ? -16.868 -0.870 34.772 1.00 91.62 354 LYS A C 1
ATOM 2802 O O . LYS A 1 354 ? -17.344 0.030 35.473 1.00 91.62 354 LYS A O 1
ATOM 2807 N N . PHE A 1 355 ? -16.576 -0.696 33.493 1.00 89.00 355 PHE A N 1
ATOM 2808 C CA . PHE A 1 355 ? -17.069 0.433 32.717 1.00 89.00 355 PHE A CA 1
ATOM 2809 C C . PHE A 1 355 ? -18.544 0.198 32.391 1.00 89.00 355 PHE A C 1
ATOM 2811 O O . PHE A 1 355 ? -18.898 -0.737 31.678 1.00 89.00 355 PHE A O 1
ATOM 2818 N N . LEU A 1 356 ? -19.423 1.035 32.949 1.00 82.44 356 LEU A N 1
ATOM 2819 C CA . LEU A 1 356 ? -20.871 0.861 32.796 1.00 82.44 356 LEU A CA 1
ATOM 2820 C C . LEU A 1 356 ? -21.395 1.539 31.525 1.00 82.44 356 LEU A C 1
ATOM 2822 O O . LEU A 1 356 ? -22.176 0.959 30.774 1.00 82.44 356 LEU A O 1
ATOM 2826 N N . LEU A 1 357 ? -20.988 2.793 31.325 1.00 77.19 357 LEU A N 1
ATOM 2827 C CA . LEU A 1 357 ? -21.426 3.689 30.254 1.00 77.19 357 LEU A CA 1
ATOM 2828 C C . LEU A 1 357 ? -20.281 4.663 29.957 1.00 77.19 357 LEU A C 1
ATOM 2830 O O . LEU A 1 357 ? -20.285 5.804 30.429 1.00 77.19 357 LEU A O 1
ATOM 2834 N N . THR A 1 358 ? -19.282 4.202 29.211 1.00 88.94 358 THR A N 1
ATOM 2835 C CA . THR A 1 358 ? -18.154 5.040 28.795 1.00 88.94 358 THR A CA 1
ATOM 2836 C C . THR A 1 358 ? -18.325 5.405 27.335 1.00 88.94 358 THR A C 1
ATOM 2838 O O . THR A 1 358 ? -18.408 4.534 26.480 1.00 88.94 358 THR A O 1
ATOM 2841 N N . ARG A 1 359 ? -18.393 6.699 27.029 1.00 92.81 359 ARG A N 1
ATOM 2842 C CA . ARG A 1 359 ? -18.382 7.170 25.643 1.00 92.81 359 ARG A CA 1
ATOM 2843 C C . ARG A 1 359 ? -16.948 7.381 25.200 1.00 92.81 359 ARG A C 1
ATOM 2845 O O . ARG A 1 359 ? -16.235 8.135 25.859 1.00 92.81 359 ARG A O 1
ATOM 2852 N N . ALA A 1 360 ? -16.589 6.774 24.081 1.00 92.12 360 ALA A N 1
ATOM 2853 C CA . ALA A 1 360 ? -15.399 7.104 23.318 1.00 92.12 360 ALA A CA 1
ATOM 2854 C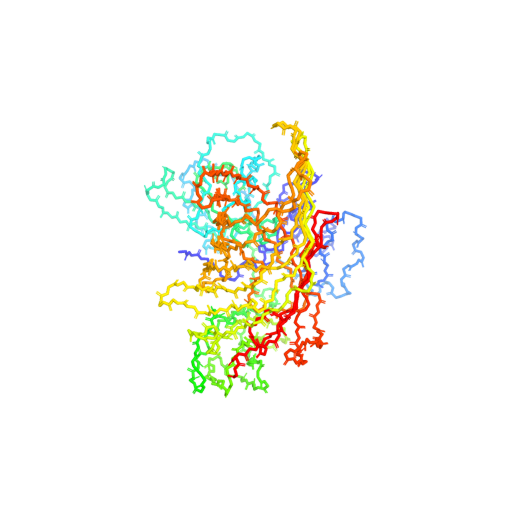 C . ALA A 1 360 ? -15.803 8.034 22.173 1.00 92.12 360 ALA A C 1
ATOM 2856 O O . ALA A 1 360 ? -16.844 7.830 21.548 1.00 92.12 360 ALA A O 1
ATOM 2857 N N . ASN A 1 361 ? -15.040 9.092 21.943 1.00 94.38 361 ASN A N 1
ATOM 2858 C CA . ASN A 1 361 ? -15.176 9.955 20.774 1.00 94.38 361 ASN A CA 1
ATOM 2859 C C . ASN A 1 361 ? -13.821 10.540 20.404 1.00 94.38 361 ASN A C 1
ATOM 2861 O O . ASN A 1 361 ? -12.986 10.701 21.288 1.00 94.38 361 ASN A O 1
ATOM 2865 N N . GLY A 1 362 ? -13.616 10.879 19.144 1.00 92.44 362 GLY A N 1
ATOM 2866 C CA . GLY A 1 362 ? -12.314 11.334 18.699 1.00 92.44 362 GLY A CA 1
ATOM 2867 C C . GLY A 1 362 ? -12.222 11.506 17.197 1.00 92.44 362 GLY A C 1
ATOM 2868 O O . GLY A 1 362 ? -13.246 11.513 16.512 1.00 92.44 362 GLY A O 1
ATOM 2869 N N . GLU A 1 363 ? -11.000 11.638 16.707 1.00 92.44 363 GLU A N 1
ATOM 2870 C CA . GLU A 1 363 ? -10.709 11.782 15.287 1.00 92.44 363 GLU A CA 1
ATOM 2871 C C . GLU A 1 363 ? -9.451 11.008 14.894 1.00 92.44 363 GLU A C 1
ATOM 2873 O O . GLU A 1 363 ? -8.514 10.878 15.678 1.00 92.44 363 GLU A O 1
ATOM 2878 N N . ILE A 1 364 ? -9.446 10.491 13.669 1.00 90.56 364 ILE A N 1
ATOM 2879 C CA . ILE A 1 364 ? -8.267 9.939 13.003 1.00 90.56 364 ILE A CA 1
ATOM 2880 C C . ILE A 1 364 ? -7.951 10.870 11.838 1.00 90.56 364 ILE A C 1
ATOM 2882 O O . ILE A 1 364 ? -8.833 11.155 11.025 1.00 90.56 364 ILE A O 1
ATOM 2886 N N . LYS A 1 365 ? -6.717 11.362 11.758 1.00 88.62 365 LYS A N 1
ATOM 2887 C CA . LYS A 1 365 ? -6.238 12.200 10.655 1.00 88.62 365 LYS A CA 1
ATOM 2888 C C . LYS A 1 365 ? -5.409 11.349 9.709 1.00 88.62 365 LYS A C 1
ATOM 2890 O O . LYS A 1 365 ? -4.436 10.731 10.143 1.00 88.62 365 LYS A O 1
ATOM 2895 N N . CYS A 1 366 ? -5.782 11.353 8.434 1.00 82.00 366 CYS A N 1
ATOM 2896 C CA . CYS A 1 366 ? -5.085 10.610 7.393 1.00 82.00 366 CYS A CA 1
ATOM 2897 C C . CYS A 1 366 ? -4.622 11.526 6.252 1.00 82.00 366 CYS A C 1
ATOM 2899 O O . CYS A 1 366 ? -5.338 12.449 5.838 1.00 82.00 366 CYS A O 1
ATOM 2901 N N . LYS A 1 367 ? -3.460 11.208 5.672 1.00 73.56 367 LYS A N 1
ATOM 2902 C CA . LYS A 1 367 ? -2.972 11.805 4.423 1.00 73.56 367 LYS A CA 1
ATOM 2903 C C . LYS A 1 367 ? -3.891 11.434 3.264 1.00 73.56 367 LYS A C 1
ATOM 2905 O O . LYS A 1 367 ? -4.232 10.272 3.078 1.00 73.56 367 LYS A O 1
ATOM 2910 N N . LYS A 1 368 ? -4.248 12.411 2.426 1.00 65.75 368 LYS A N 1
ATOM 2911 C CA . LYS A 1 368 ? -5.092 12.171 1.241 1.00 65.75 368 LYS A CA 1
ATOM 2912 C C . LYS A 1 368 ? -4.384 11.371 0.142 1.00 65.75 368 LYS A C 1
ATOM 2914 O O . LYS A 1 368 ? -5.045 10.661 -0.601 1.00 65.75 368 LYS A O 1
ATOM 2919 N N . SER A 1 369 ? -3.062 11.493 0.035 1.00 61.28 369 SER A N 1
ATOM 2920 C CA . SER A 1 369 ? -2.278 10.864 -1.034 1.00 61.28 369 SER A CA 1
ATOM 2921 C C . SER A 1 369 ? -2.201 9.342 -0.921 1.00 61.28 369 SER A C 1
ATOM 2923 O O . SER A 1 369 ? -2.197 8.670 -1.944 1.00 61.28 369 SER A O 1
ATOM 2925 N N . ASN A 1 370 ? -2.125 8.808 0.302 1.00 64.69 370 ASN A N 1
ATOM 2926 C CA . ASN A 1 370 ? -1.891 7.382 0.549 1.00 64.69 370 ASN A CA 1
ATOM 2927 C C . ASN A 1 370 ? -2.685 6.812 1.737 1.00 64.69 370 ASN A C 1
ATOM 2929 O O . ASN A 1 370 ? -2.374 5.724 2.203 1.00 64.69 370 ASN A O 1
ATOM 2933 N N . PHE A 1 371 ? -3.660 7.553 2.271 1.00 70.81 371 PHE A N 1
ATOM 2934 C CA . PHE A 1 371 ? -4.444 7.168 3.454 1.00 70.81 371 PHE A CA 1
ATOM 2935 C C . PHE A 1 371 ? -3.619 6.907 4.724 1.00 70.81 371 PHE A C 1
ATOM 2937 O O . PHE A 1 371 ? -4.147 6.364 5.692 1.00 70.81 371 PHE A O 1
ATOM 2944 N N . GLY A 1 372 ? -2.354 7.340 4.761 1.00 79.19 372 GLY A N 1
ATOM 2945 C CA . GLY A 1 372 ? -1.484 7.153 5.916 1.00 79.19 372 GLY A CA 1
ATOM 2946 C C . GLY A 1 372 ? -2.023 7.871 7.148 1.00 79.19 372 GLY A C 1
ATOM 2947 O O . GLY A 1 372 ? -2.295 9.069 7.092 1.00 79.19 372 GLY A O 1
ATOM 2948 N N . ILE A 1 373 ? -2.173 7.146 8.252 1.00 85.31 373 ILE A N 1
ATOM 2949 C CA . ILE A 1 373 ? -2.640 7.655 9.540 1.00 85.31 373 ILE A CA 1
ATOM 2950 C C . ILE A 1 373 ? -1.523 8.489 10.166 1.00 85.31 373 ILE A C 1
ATOM 2952 O O . ILE A 1 373 ? -0.457 7.974 10.488 1.00 85.31 373 ILE A O 1
ATOM 2956 N N . GLU A 1 374 ? -1.766 9.780 10.351 1.00 88.00 374 GLU A N 1
ATOM 2957 C CA . GLU A 1 374 ? -0.818 10.701 10.987 1.00 88.00 374 GLU A CA 1
ATOM 2958 C C . GLU A 1 374 ? -1.068 10.797 12.489 1.00 88.00 374 GLU A C 1
ATOM 2960 O O . GLU A 1 374 ? -0.142 10.913 13.291 1.00 88.00 374 GLU A O 1
ATOM 2965 N N . ASN A 1 375 ? -2.341 10.777 12.882 1.00 90.81 375 ASN A N 1
ATOM 2966 C CA . ASN A 1 375 ? -2.735 11.074 14.246 1.00 90.81 375 ASN A CA 1
ATOM 2967 C C . ASN A 1 375 ? -4.074 10.421 14.604 1.00 90.81 375 ASN A C 1
ATOM 2969 O O . ASN A 1 375 ? -4.996 10.386 13.788 1.00 90.81 375 ASN A O 1
ATOM 2973 N N . ILE A 1 376 ? -4.176 9.926 15.838 1.00 92.44 376 ILE A N 1
ATOM 2974 C CA . ILE A 1 376 ? -5.408 9.399 16.432 1.00 92.44 376 ILE A CA 1
ATOM 2975 C C . ILE A 1 376 ? -5.622 10.104 17.767 1.00 92.44 376 ILE A C 1
ATOM 2977 O O . ILE A 1 376 ? -4.849 9.916 18.704 1.00 92.44 376 ILE A O 1
ATOM 2981 N N . ASP A 1 377 ? -6.705 10.861 17.873 1.00 93.06 377 ASP A N 1
ATOM 2982 C CA . ASP A 1 377 ? -7.125 11.521 19.101 1.00 93.06 377 ASP A CA 1
ATOM 2983 C C . ASP A 1 377 ? -8.351 10.807 19.669 1.00 93.06 377 ASP A C 1
ATOM 2985 O O . ASP A 1 377 ? -9.381 10.700 19.011 1.00 93.06 377 ASP A O 1
ATOM 2989 N N . VAL A 1 378 ? -8.274 10.345 20.915 1.00 93.38 378 VAL A N 1
ATOM 2990 C CA . VAL A 1 378 ? -9.334 9.622 21.624 1.00 93.38 378 VAL A CA 1
ATOM 2991 C C . VAL A 1 378 ? -9.699 10.365 22.900 1.00 93.38 378 VAL A C 1
ATOM 2993 O O . VAL A 1 378 ? -8.854 10.667 23.733 1.00 93.38 378 VAL A O 1
ATOM 2996 N N . ASN A 1 379 ? -10.990 10.588 23.116 1.00 93.19 379 ASN A N 1
ATOM 2997 C CA . ASN A 1 379 ? -11.553 11.149 24.336 1.00 93.19 379 ASN A CA 1
ATOM 2998 C C . ASN A 1 379 ? -12.578 10.190 24.941 1.00 93.19 379 ASN A C 1
ATOM 3000 O O . ASN A 1 379 ? -13.632 9.901 24.365 1.00 93.19 379 ASN A O 1
ATOM 3004 N N . LEU A 1 380 ? -12.294 9.744 26.158 1.00 91.69 380 LEU A N 1
ATOM 3005 C CA . LEU A 1 380 ? -13.157 8.891 26.957 1.00 91.69 380 LEU A CA 1
ATOM 3006 C C . LEU A 1 380 ? -13.852 9.711 28.039 1.00 91.69 380 LEU A C 1
ATOM 3008 O O . LEU A 1 380 ? -13.229 10.494 28.758 1.00 91.69 380 LEU A O 1
ATOM 3012 N N . ARG A 1 381 ? -15.155 9.500 28.211 1.00 92.06 381 ARG A N 1
ATOM 3013 C CA . ARG A 1 381 ? -15.920 10.066 29.327 1.00 92.06 381 ARG A CA 1
ATOM 3014 C C . ARG A 1 381 ? -16.956 9.072 29.810 1.00 92.06 381 ARG A C 1
ATOM 3016 O O . ARG A 1 381 ? -17.820 8.652 29.041 1.00 92.06 381 ARG A O 1
ATOM 3023 N N . GLY A 1 382 ? -16.915 8.743 31.095 1.00 91.38 382 GLY A N 1
ATOM 3024 C CA . GLY A 1 382 ? -17.794 7.716 31.633 1.00 91.38 382 GLY A CA 1
ATOM 3025 C C . GLY A 1 382 ? -17.856 7.660 33.147 1.00 91.38 382 GLY A C 1
ATOM 3026 O O . GLY A 1 382 ? -17.343 8.524 33.863 1.00 91.38 382 GLY A O 1
ATOM 3027 N N . ILE A 1 383 ? -18.529 6.615 33.619 1.00 87.94 383 ILE A N 1
ATOM 3028 C CA . ILE A 1 383 ? -18.574 6.218 35.023 1.00 87.94 383 ILE A CA 1
ATOM 3029 C C . ILE A 1 383 ? -18.129 4.760 35.096 1.00 87.94 383 ILE A C 1
ATOM 3031 O O . ILE A 1 383 ? -18.726 3.890 34.454 1.00 87.94 383 ILE A O 1
ATOM 3035 N N . ALA A 1 384 ? -17.101 4.511 35.900 1.00 88.31 384 ALA A N 1
ATOM 3036 C CA . ALA A 1 384 ? -16.666 3.177 36.276 1.00 88.31 384 ALA A CA 1
ATOM 3037 C C . ALA A 1 384 ? -17.236 2.818 37.654 1.00 88.31 384 ALA A C 1
ATOM 3039 O O . ALA A 1 384 ? -17.257 3.656 38.553 1.00 88.31 384 ALA A O 1
ATOM 3040 N N . ALA A 1 385 ? -17.689 1.584 37.845 1.00 90.31 385 ALA A N 1
ATOM 3041 C CA . ALA A 1 385 ? -17.926 1.033 39.175 1.00 90.31 385 ALA A CA 1
ATOM 3042 C C . ALA A 1 385 ? -16.645 0.329 39.624 1.00 90.31 385 ALA A C 1
ATOM 3044 O O . ALA A 1 385 ? -16.391 -0.788 39.186 1.00 90.31 385 ALA A O 1
ATOM 3045 N N . ALA A 1 386 ? -15.837 0.990 40.453 1.00 88.00 386 ALA A N 1
ATOM 3046 C CA . ALA A 1 386 ? -14.509 0.516 40.829 1.00 88.00 386 ALA A CA 1
ATOM 3047 C C . ALA A 1 386 ? -14.439 0.163 42.317 1.00 88.00 386 ALA A C 1
ATOM 3049 O O . ALA A 1 386 ? -14.833 0.946 43.184 1.00 88.00 386 ALA A O 1
ATOM 3050 N N . ARG A 1 387 ? -13.915 -1.018 42.615 1.00 87.00 387 ARG A N 1
ATOM 3051 C CA . ARG A 1 387 ? -13.430 -1.421 43.927 1.00 87.00 387 ARG A CA 1
ATOM 3052 C C . ARG A 1 387 ? -11.947 -1.071 44.007 1.00 87.00 387 ARG A C 1
ATOM 3054 O O . ARG A 1 387 ? -11.203 -1.360 43.080 1.00 87.00 387 ARG A O 1
ATOM 3061 N N . ILE A 1 388 ? -11.551 -0.448 45.111 1.00 83.31 388 ILE A N 1
ATOM 3062 C CA . ILE A 1 388 ? -10.158 -0.113 45.411 1.00 83.31 388 ILE A CA 1
ATOM 3063 C C . ILE A 1 388 ? -9.842 -0.791 46.733 1.00 83.31 388 ILE A C 1
ATOM 3065 O O . ILE A 1 388 ? -10.416 -0.404 47.753 1.00 83.31 388 ILE A O 1
ATOM 3069 N N . ASP A 1 389 ? -8.984 -1.802 46.738 1.00 77.69 389 ASP A N 1
ATOM 3070 C CA . ASP A 1 389 ? -8.712 -2.531 47.970 1.00 77.69 389 ASP A CA 1
ATOM 3071 C C . ASP A 1 389 ? -7.997 -1.640 49.005 1.00 77.69 389 ASP A C 1
ATOM 3073 O O . ASP A 1 389 ? -7.150 -0.814 48.655 1.00 77.69 389 ASP A O 1
ATOM 3077 N N . PRO A 1 390 ? -8.369 -1.742 50.300 1.00 73.06 390 PRO A N 1
ATOM 3078 C CA . PRO A 1 390 ? -9.263 -2.740 50.901 1.00 73.06 390 PRO A CA 1
ATOM 3079 C C . PRO A 1 390 ? -10.745 -2.304 51.010 1.00 73.06 390 PRO A C 1
ATOM 3081 O O . PRO A 1 390 ? -11.484 -2.861 51.824 1.00 73.06 390 PRO A O 1
ATOM 3084 N N . ILE A 1 391 ? -11.205 -1.280 50.278 1.00 76.00 391 ILE A N 1
ATOM 3085 C CA . ILE A 1 391 ? -12.589 -0.776 50.364 1.00 76.00 391 ILE A CA 1
ATOM 3086 C C . ILE A 1 391 ? -13.555 -1.839 49.803 1.00 76.00 391 ILE A C 1
ATOM 3088 O O . ILE A 1 391 ? -13.561 -2.095 48.602 1.00 76.00 391 ILE A O 1
ATOM 3092 N N . PRO A 1 392 ? -14.449 -2.430 50.620 1.00 68.94 392 PRO A N 1
ATOM 3093 C CA . PRO A 1 392 ? -15.215 -3.613 50.216 1.00 68.94 392 PRO A CA 1
ATOM 3094 C C . PRO A 1 392 ? -16.393 -3.316 49.271 1.00 68.94 392 PRO A C 1
ATOM 3096 O O . PRO A 1 392 ? -17.051 -4.243 48.794 1.00 68.94 392 PRO A O 1
ATOM 3099 N N . ILE A 1 393 ? -16.697 -2.045 48.997 1.00 80.06 393 ILE A N 1
ATOM 3100 C CA . ILE A 1 393 ? -17.866 -1.626 48.212 1.00 80.06 393 ILE A CA 1
ATOM 3101 C C . ILE A 1 393 ? -17.387 -0.950 46.920 1.00 80.06 393 ILE A C 1
ATOM 3103 O O . ILE A 1 393 ? -16.586 -0.019 47.011 1.00 80.06 393 ILE A O 1
ATOM 3107 N N . PRO A 1 394 ? -17.885 -1.361 45.737 1.00 82.06 394 PRO A N 1
ATOM 3108 C CA . PRO A 1 394 ? -17.618 -0.654 44.490 1.00 82.06 394 PRO A CA 1
ATOM 3109 C C . PRO A 1 394 ? -18.162 0.776 44.553 1.00 82.06 394 PRO A C 1
ATOM 3111 O O . PRO A 1 394 ? -19.327 0.992 44.898 1.00 82.06 394 PRO A O 1
ATOM 3114 N N . LEU A 1 395 ? -17.332 1.751 44.201 1.00 85.62 395 LEU A N 1
ATOM 3115 C CA . LEU A 1 395 ? -17.698 3.160 44.159 1.00 85.62 395 LEU A CA 1
ATOM 3116 C C . LEU A 1 395 ? -17.908 3.608 42.708 1.00 85.62 395 LEU A C 1
ATOM 3118 O O . LEU A 1 395 ? -17.132 3.223 41.832 1.00 85.62 395 LEU A O 1
ATOM 3122 N N . PRO A 1 396 ? -18.928 4.439 42.428 1.00 86.50 396 PRO A N 1
ATOM 3123 C CA . PRO A 1 396 ? -19.050 5.086 41.132 1.00 86.50 396 PRO A CA 1
ATOM 3124 C C . PRO A 1 396 ? -17.964 6.159 41.001 1.00 86.50 396 PRO A C 1
ATOM 3126 O O . PRO A 1 396 ? -17.989 7.179 41.692 1.00 86.50 396 PRO A O 1
ATOM 3129 N N . ILE A 1 397 ? -17.016 5.933 40.098 1.00 86.06 397 ILE A N 1
ATOM 3130 C CA . ILE A 1 397 ? -15.920 6.845 39.790 1.00 86.06 397 ILE A CA 1
ATOM 3131 C C . ILE A 1 397 ? -16.185 7.456 38.413 1.00 86.06 397 ILE A C 1
ATOM 3133 O O . ILE A 1 397 ? -15.993 6.792 37.391 1.00 86.06 397 ILE A O 1
ATOM 3137 N N . PRO A 1 398 ? -16.646 8.717 38.348 1.00 87.00 398 PRO A N 1
ATOM 3138 C CA . PRO A 1 398 ? -16.677 9.439 37.091 1.00 87.00 398 PRO A CA 1
ATOM 3139 C C . PRO A 1 398 ? -15.247 9.732 36.652 1.00 87.00 398 PRO A C 1
ATOM 3141 O O . PRO A 1 398 ? -14.411 10.147 37.467 1.00 87.00 398 PRO A O 1
ATOM 3144 N N . PHE A 1 399 ? -14.989 9.555 35.363 1.00 87.62 399 PHE A N 1
ATOM 3145 C CA . PHE A 1 399 ? -13.681 9.813 34.789 1.00 87.62 399 PHE A CA 1
ATOM 3146 C C . PHE A 1 399 ? -13.769 10.441 33.402 1.00 87.62 399 PHE A C 1
ATOM 3148 O O . PHE A 1 399 ? -14.767 10.313 32.682 1.00 87.62 399 PHE A O 1
ATOM 3155 N N . THR A 1 400 ? -12.686 11.117 33.046 1.00 89.94 400 THR A N 1
ATOM 3156 C CA . THR A 1 400 ? -12.368 11.503 31.676 1.00 89.94 400 THR A CA 1
ATOM 3157 C C . THR A 1 400 ? -10.948 11.066 31.366 1.00 89.94 400 THR A C 1
ATOM 3159 O O . THR A 1 400 ? -10.085 11.183 32.237 1.00 89.94 400 THR A O 1
ATOM 3162 N N . ALA A 1 401 ? -10.701 10.608 30.148 1.00 89.31 401 ALA A N 1
ATOM 3163 C CA . ALA A 1 401 ? -9.357 10.375 29.645 1.00 89.31 401 ALA A CA 1
ATOM 3164 C C . ALA A 1 401 ? -9.227 10.931 28.228 1.00 89.31 401 ALA A C 1
ATOM 3166 O O . ALA A 1 401 ? -10.209 10.949 27.489 1.00 89.31 401 ALA A O 1
ATOM 3167 N N . SER A 1 402 ? -8.033 11.375 27.876 1.00 91.81 402 SER A N 1
ATOM 3168 C CA . SER A 1 402 ? -7.667 11.800 26.530 1.00 91.81 402 SER A CA 1
ATOM 3169 C C . SER A 1 402 ? -6.378 11.085 26.159 1.00 91.81 402 SER A C 1
ATOM 3171 O O . SER A 1 402 ? -5.488 10.999 27.002 1.00 91.81 402 SER A O 1
ATOM 3173 N N . ILE A 1 403 ? -6.308 10.5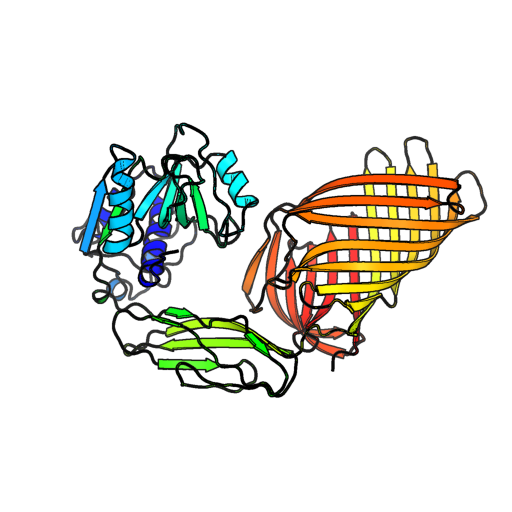38 24.954 1.00 92.00 403 ILE A N 1
ATOM 3174 C CA . ILE A 1 403 ? -5.149 9.826 24.416 1.00 92.00 403 ILE A CA 1
ATOM 3175 C C . ILE A 1 403 ? -4.921 10.372 23.013 1.00 92.00 403 ILE A C 1
ATOM 3177 O O . ILE A 1 403 ? -5.855 10.393 22.218 1.00 92.00 403 ILE A O 1
ATOM 3181 N N . THR A 1 404 ? -3.703 10.788 22.721 1.00 93.12 404 THR A N 1
ATOM 3182 C CA . THR A 1 404 ? -3.269 11.236 21.405 1.00 93.12 404 THR A CA 1
ATOM 3183 C C . THR A 1 404 ? -2.117 10.348 20.974 1.00 93.12 404 THR A C 1
ATOM 3185 O O . THR A 1 404 ? -1.110 10.270 21.675 1.00 93.12 404 THR A O 1
ATOM 3188 N N . LEU A 1 405 ? -2.275 9.682 19.835 1.00 92.19 405 LEU A N 1
ATOM 3189 C CA . LEU A 1 405 ? -1.222 8.941 19.148 1.00 92.19 405 LEU A CA 1
ATOM 3190 C C . LEU A 1 405 ? -0.778 9.748 17.929 1.00 92.19 405 LEU A C 1
ATOM 3192 O O . LEU A 1 405 ? -1.624 10.258 17.191 1.00 92.19 405 LEU A O 1
ATOM 3196 N N . THR A 1 406 ? 0.526 9.870 17.715 1.00 90.62 406 THR A N 1
ATOM 3197 C CA . THR A 1 406 ? 1.115 10.548 16.551 1.00 90.62 406 THR A CA 1
ATOM 3198 C C . THR A 1 406 ? 2.121 9.622 15.893 1.00 90.62 406 THR A C 1
ATOM 3200 O O . THR A 1 406 ? 2.974 9.081 16.590 1.00 90.62 406 THR A O 1
ATOM 3203 N N . PHE A 1 407 ? 2.013 9.449 14.578 1.00 86.94 407 PHE A N 1
ATOM 3204 C CA . PHE A 1 407 ? 2.841 8.544 13.786 1.00 86.94 407 PHE A CA 1
ATOM 3205 C C . PHE A 1 407 ? 3.807 9.348 12.917 1.00 86.94 407 PHE A C 1
ATOM 3207 O O . PHE A 1 407 ? 3.377 10.232 12.172 1.00 86.94 407 PHE A O 1
ATOM 3214 N N . ASP A 1 408 ? 5.097 9.029 13.003 1.00 81.69 408 ASP A N 1
ATOM 3215 C CA . ASP A 1 408 ? 6.145 9.620 12.173 1.00 81.69 408 ASP A CA 1
ATOM 3216 C C . ASP A 1 408 ? 7.103 8.535 11.626 1.00 81.69 408 ASP A C 1
ATOM 3218 O O . ASP A 1 408 ? 7.833 7.921 12.412 1.00 81.69 408 ASP A O 1
ATOM 3222 N N . PRO A 1 409 ? 7.099 8.250 10.307 1.00 79.12 409 PRO A N 1
ATOM 3223 C CA . PRO A 1 409 ? 6.185 8.800 9.303 1.00 79.12 409 PRO A CA 1
ATOM 3224 C C . PRO A 1 409 ? 4.738 8.309 9.493 1.00 79.12 409 PRO A C 1
ATOM 3226 O O . PRO A 1 409 ? 4.454 7.410 10.284 1.00 79.12 409 PRO A O 1
ATOM 3229 N N . ALA A 1 410 ? 3.810 8.902 8.734 1.00 78.50 410 ALA A N 1
ATOM 3230 C CA . ALA A 1 410 ? 2.405 8.495 8.721 1.00 78.50 410 ALA A CA 1
ATOM 3231 C C . ALA A 1 410 ? 2.258 6.994 8.417 1.00 78.50 410 ALA A C 1
ATOM 3233 O O . ALA A 1 410 ? 2.833 6.489 7.452 1.00 78.50 410 ALA A O 1
ATOM 3234 N N . PHE A 1 411 ? 1.444 6.298 9.206 1.00 80.38 411 PHE A N 1
ATOM 3235 C CA . PHE A 1 411 ? 1.266 4.855 9.111 1.00 80.38 411 PHE A CA 1
ATOM 3236 C C . PHE A 1 411 ? 0.287 4.492 7.987 1.00 80.38 411 PHE A C 1
ATOM 3238 O O . PHE A 1 411 ? -0.923 4.671 8.131 1.00 80.38 411 PHE A O 1
ATOM 3245 N N . ALA A 1 412 ? 0.796 3.995 6.859 1.00 78.19 412 ALA A N 1
ATOM 3246 C CA . ALA A 1 412 ? -0.003 3.556 5.713 1.00 78.19 412 ALA A CA 1
ATOM 3247 C C . ALA A 1 412 ? 0.078 2.026 5.573 1.00 78.19 412 ALA A C 1
ATOM 3249 O O . ALA A 1 412 ? 1.048 1.528 5.003 1.00 78.19 412 ALA A O 1
ATOM 3250 N N . PRO A 1 413 ? -0.899 1.265 6.104 1.00 73.12 413 PRO A N 1
ATOM 3251 C CA . PRO A 1 413 ? -0.807 -0.194 6.124 1.00 73.12 413 PRO A CA 1
ATOM 3252 C C . PRO A 1 413 ? -1.040 -0.845 4.757 1.00 73.12 413 PRO A C 1
ATOM 3254 O O . PRO A 1 413 ? -0.631 -1.980 4.537 1.00 73.12 413 PRO A O 1
ATOM 3257 N N . ILE A 1 414 ? -1.718 -0.137 3.853 1.00 80.56 414 ILE A N 1
ATOM 3258 C CA . ILE A 1 414 ? -2.023 -0.575 2.492 1.00 80.56 414 ILE A CA 1
ATOM 3259 C C . ILE A 1 414 ? -1.973 0.625 1.554 1.00 80.56 414 ILE A C 1
ATOM 3261 O O . ILE A 1 414 ? -2.242 1.757 1.960 1.00 80.56 414 ILE A O 1
ATOM 3265 N N . ASP A 1 415 ? -1.707 0.355 0.284 1.00 78.69 415 ASP A N 1
ATOM 3266 C CA . ASP A 1 415 ? -1.925 1.288 -0.816 1.00 78.69 415 ASP A CA 1
ATOM 3267 C C . ASP A 1 415 ? -2.854 0.658 -1.870 1.00 78.69 415 ASP A C 1
ATOM 3269 O O . ASP A 1 415 ? -3.199 -0.528 -1.819 1.00 78.69 415 ASP A O 1
ATOM 3273 N N . PHE A 1 416 ? -3.268 1.466 -2.842 1.00 82.19 416 PHE A N 1
ATOM 3274 C CA . PHE A 1 416 ? -4.139 1.038 -3.929 1.00 82.19 416 PHE A CA 1
ATOM 3275 C C . PHE A 1 416 ? -3.397 1.131 -5.274 1.00 82.19 416 PHE A C 1
ATOM 3277 O O . PHE A 1 416 ? -2.576 2.030 -5.444 1.00 82.19 416 PHE A O 1
ATOM 3284 N N . PRO A 1 417 ? -3.690 0.257 -6.256 1.00 85.94 417 PRO A N 1
ATOM 3285 C CA . PRO A 1 417 ? -4.775 -0.724 -6.249 1.00 85.94 417 PRO A CA 1
ATOM 3286 C C . PRO A 1 417 ? -4.444 -1.972 -5.417 1.00 85.94 417 PRO A C 1
ATOM 3288 O O . PRO A 1 417 ? -3.287 -2.399 -5.334 1.00 85.94 417 PRO A O 1
ATOM 3291 N N . LEU A 1 418 ? -5.481 -2.564 -4.810 1.00 85.12 418 LEU A N 1
ATOM 3292 C CA . LEU A 1 418 ? -5.375 -3.848 -4.114 1.00 85.12 418 LEU A CA 1
ATOM 3293 C C . LEU A 1 418 ? -5.376 -4.987 -5.137 1.00 85.12 418 LEU A C 1
ATOM 3295 O O . LEU A 1 418 ? -6.303 -5.109 -5.942 1.00 85.12 418 LEU A O 1
ATOM 3299 N N . LYS A 1 419 ? -4.390 -5.880 -5.052 1.00 86.31 419 LYS A N 1
ATOM 3300 C CA . LYS A 1 419 ? -4.332 -7.115 -5.844 1.00 86.31 419 LYS A CA 1
ATOM 3301 C C . LYS A 1 419 ? -3.907 -8.286 -4.972 1.00 86.31 419 LYS A C 1
ATOM 3303 O O . LYS A 1 419 ? -3.161 -8.108 -4.013 1.00 86.31 419 LYS A O 1
ATOM 3308 N N . VAL A 1 420 ? -4.412 -9.473 -5.295 1.00 87.75 420 VAL A N 1
ATOM 3309 C CA . VAL A 1 420 ? -4.017 -10.708 -4.606 1.00 87.75 420 VAL A CA 1
ATOM 3310 C C . VAL A 1 420 ? -2.528 -10.951 -4.852 1.00 87.75 420 VAL A C 1
ATOM 3312 O O . VAL A 1 420 ? -2.062 -10.810 -5.980 1.00 87.75 420 VAL A O 1
ATOM 3315 N N . GLY A 1 421 ? -1.794 -11.285 -3.794 1.00 84.31 421 GLY A N 1
ATOM 3316 C CA . GLY A 1 421 ? -0.342 -11.436 -3.803 1.00 84.31 421 GLY A CA 1
ATOM 3317 C C . GLY A 1 421 ? 0.437 -10.124 -3.683 1.00 84.31 421 GLY A C 1
ATOM 3318 O O . GLY A 1 421 ? 1.659 -10.158 -3.756 1.00 84.31 421 GLY A O 1
ATOM 3319 N N . LYS A 1 422 ? -0.223 -8.965 -3.517 1.00 84.12 422 LYS A N 1
ATOM 3320 C CA . LYS A 1 422 ? 0.487 -7.714 -3.208 1.00 84.12 422 LYS A CA 1
ATOM 3321 C C . LYS A 1 422 ? 1.042 -7.773 -1.792 1.00 84.12 422 LYS A C 1
ATOM 3323 O O . LYS A 1 422 ? 0.297 -8.077 -0.864 1.00 84.12 422 LYS A O 1
ATOM 3328 N N . GLU A 1 423 ? 2.313 -7.427 -1.653 1.00 83.81 423 GLU A N 1
ATOM 3329 C CA . GLU A 1 423 ? 2.981 -7.254 -0.368 1.00 83.81 423 GLU A CA 1
ATOM 3330 C C . GLU A 1 423 ? 3.350 -5.783 -0.175 1.00 83.81 423 GLU A C 1
ATOM 3332 O O . GLU A 1 423 ? 3.803 -5.107 -1.101 1.00 83.81 423 GLU A O 1
ATOM 3337 N N . TRP A 1 424 ? 3.158 -5.300 1.044 1.00 80.69 424 TRP A N 1
ATOM 3338 C CA . TRP A 1 424 ? 3.528 -3.975 1.506 1.00 80.69 424 TRP A CA 1
ATOM 3339 C C . TRP A 1 424 ? 4.563 -4.118 2.605 1.00 80.69 424 TRP A C 1
ATOM 3341 O O . TRP A 1 424 ? 4.339 -4.798 3.607 1.00 80.69 424 TRP A O 1
ATOM 3351 N N . ASN A 1 425 ? 5.688 -3.436 2.426 1.00 75.19 425 ASN A N 1
ATOM 3352 C CA . ASN A 1 425 ? 6.702 -3.299 3.457 1.00 75.19 425 ASN A CA 1
ATOM 3353 C C . ASN A 1 425 ? 6.548 -1.915 4.070 1.00 75.19 425 ASN A C 1
ATOM 3355 O O . ASN A 1 425 ? 7.008 -0.920 3.513 1.00 75.19 425 ASN A O 1
ATOM 3359 N N . ILE A 1 426 ? 5.843 -1.866 5.193 1.00 74.38 426 ILE A N 1
ATOM 3360 C CA . ILE A 1 426 ? 5.606 -0.643 5.942 1.00 74.38 426 ILE A CA 1
ATOM 3361 C C . ILE A 1 426 ? 6.897 -0.335 6.703 1.00 74.38 426 ILE A C 1
ATOM 3363 O O . ILE A 1 426 ? 7.368 -1.183 7.475 1.00 74.38 426 ILE A O 1
ATOM 3367 N N . PRO A 1 427 ? 7.490 0.847 6.499 1.00 66.19 427 PRO A N 1
ATOM 3368 C CA . PRO A 1 427 ? 8.722 1.190 7.176 1.00 66.19 427 PRO A CA 1
ATOM 3369 C C . PRO A 1 427 ? 8.500 1.354 8.684 1.00 66.19 427 PRO A C 1
ATOM 3371 O O . PRO A 1 427 ? 7.379 1.626 9.126 1.00 66.19 427 PRO A O 1
ATOM 3374 N N . PRO A 1 428 ? 9.559 1.209 9.495 1.00 72.69 428 PRO A N 1
ATOM 3375 C CA . PRO A 1 428 ? 9.508 1.515 10.913 1.00 72.69 428 PRO A CA 1
ATOM 3376 C C . PRO A 1 428 ? 8.969 2.918 11.162 1.00 72.69 428 PRO A C 1
ATOM 3378 O O . PRO A 1 428 ? 9.448 3.898 10.592 1.00 72.69 428 PRO A O 1
ATOM 3381 N N . SER A 1 429 ? 8.001 3.013 12.063 1.00 73.12 429 SER A N 1
ATOM 3382 C CA . SER A 1 429 ? 7.382 4.279 12.441 1.00 73.12 429 SER A CA 1
ATOM 3383 C C . SER A 1 429 ? 7.574 4.542 13.923 1.00 73.12 429 SER A C 1
ATOM 3385 O O . SER A 1 429 ? 7.411 3.643 14.756 1.00 73.12 429 SER A O 1
ATOM 3387 N N . HIS A 1 430 ? 7.872 5.787 14.265 1.00 81.94 430 HIS A N 1
ATOM 3388 C CA . HIS A 1 430 ? 7.841 6.249 15.639 1.00 81.94 430 HIS A CA 1
ATOM 3389 C C . HIS A 1 430 ? 6.415 6.646 16.014 1.00 81.94 430 HIS A C 1
ATOM 3391 O O . HIS A 1 430 ? 5.751 7.381 15.283 1.00 81.94 430 HIS A O 1
ATOM 3397 N N . VAL A 1 431 ? 5.939 6.140 17.147 1.00 86.12 431 VAL A N 1
ATOM 3398 C CA . VAL A 1 431 ? 4.606 6.418 17.672 1.00 86.12 431 VAL A CA 1
ATOM 3399 C C . VAL A 1 431 ? 4.740 7.114 19.013 1.00 86.12 431 VAL A C 1
ATOM 3401 O O . VAL A 1 431 ? 5.089 6.490 20.017 1.00 86.12 431 VAL A O 1
ATOM 3404 N N . SER A 1 432 ? 4.396 8.396 19.027 1.00 89.69 432 SER A N 1
ATOM 3405 C CA . SER A 1 432 ? 4.307 9.184 20.250 1.00 89.69 432 SER A CA 1
ATOM 3406 C C . SER A 1 432 ? 2.913 9.079 20.838 1.00 89.69 432 SER A C 1
ATOM 3408 O O . SER A 1 432 ? 1.918 9.273 20.136 1.00 89.69 432 SER A O 1
ATOM 3410 N N . MET A 1 433 ? 2.832 8.780 22.132 1.00 90.19 433 MET A N 1
ATOM 3411 C CA . MET A 1 433 ? 1.589 8.718 22.887 1.00 90.19 433 MET A CA 1
ATOM 3412 C C . MET A 1 433 ? 1.592 9.753 24.009 1.00 90.19 433 MET A C 1
ATOM 3414 O O . MET A 1 433 ? 2.376 9.654 24.953 1.00 90.19 433 MET A O 1
ATOM 3418 N N . ASP A 1 434 ? 0.635 10.679 23.968 1.00 89.69 434 ASP A N 1
ATOM 3419 C CA . ASP A 1 434 ? 0.293 11.560 25.086 1.00 89.69 434 ASP A CA 1
ATOM 3420 C C . ASP A 1 434 ? -1.071 11.156 25.644 1.00 89.69 434 ASP A C 1
ATOM 3422 O O . ASP A 1 434 ? -2.083 11.173 24.944 1.00 89.69 434 ASP A O 1
ATOM 3426 N N . ALA A 1 435 ? -1.110 10.762 26.913 1.00 87.25 435 ALA A N 1
ATOM 3427 C CA . ALA A 1 435 ? -2.330 10.367 27.587 1.00 87.25 435 ALA A CA 1
ATOM 3428 C C . ALA A 1 435 ? -2.531 11.160 28.878 1.00 87.25 435 ALA A C 1
ATOM 3430 O O . ALA A 1 435 ? -1.621 11.369 29.680 1.00 87.25 435 ALA A O 1
ATOM 3431 N N . SER A 1 436 ? -3.773 11.542 29.157 1.00 86.50 436 SER A N 1
ATOM 3432 C CA . SER A 1 436 ? -4.159 12.129 30.435 1.00 86.50 436 SER A CA 1
ATOM 3433 C C . SER A 1 436 ? -5.471 11.552 30.939 1.00 86.50 436 SER A C 1
ATOM 3435 O O . SER A 1 436 ? -6.381 11.251 30.174 1.00 86.50 436 SER A O 1
ATOM 3437 N N . ALA A 1 437 ? -5.583 11.401 32.254 1.00 85.12 437 ALA A N 1
ATOM 3438 C CA . ALA A 1 437 ? -6.769 10.896 32.920 1.00 85.12 437 ALA A CA 1
ATOM 3439 C C . ALA A 1 437 ? -7.110 11.756 34.137 1.00 85.12 437 ALA A C 1
ATOM 3441 O O . ALA A 1 437 ? -6.245 12.184 34.906 1.00 85.12 437 ALA A O 1
ATOM 3442 N N . SER A 1 438 ? -8.402 12.000 34.327 1.00 83.69 438 SER A N 1
ATOM 3443 C CA . SER A 1 438 ? -8.962 12.699 35.477 1.00 83.69 438 SER A CA 1
ATOM 3444 C C . SER A 1 438 ? -10.040 11.840 36.128 1.00 83.69 438 SER A C 1
ATOM 3446 O O . SER A 1 438 ? -11.011 11.464 35.476 1.00 83.69 438 SER A O 1
ATOM 3448 N N . LEU A 1 439 ? -9.898 11.564 37.425 1.00 78.19 439 LEU A N 1
ATOM 3449 C CA . LEU A 1 439 ? -10.845 10.770 38.217 1.00 78.19 439 LEU A CA 1
ATOM 3450 C C . LEU A 1 439 ? -11.571 11.651 39.241 1.00 78.19 439 LEU A C 1
ATOM 3452 O O . LEU A 1 439 ? -11.079 12.718 39.623 1.00 78.19 439 LEU A O 1
ATOM 3456 N N . LEU A 1 440 ? -12.729 11.183 39.721 1.00 77.88 440 LEU A N 1
ATOM 3457 C CA . LEU A 1 440 ? -13.501 11.815 40.802 1.00 77.88 440 LEU A CA 1
ATOM 3458 C C . LEU A 1 440 ? -13.773 13.306 40.535 1.00 77.88 440 LEU A C 1
ATOM 3460 O O . LEU A 1 440 ? -13.497 14.157 41.375 1.00 77.88 440 LEU A O 1
ATOM 3464 N N . PHE A 1 441 ? -14.281 13.636 39.346 1.00 72.75 441 PHE A N 1
ATOM 3465 C CA . PHE A 1 441 ? -14.525 15.025 38.921 1.00 72.75 441 PHE A CA 1
ATOM 3466 C C . PHE A 1 441 ? -13.258 15.902 38.857 1.00 72.75 441 PHE A C 1
ATOM 3468 O O . PHE A 1 441 ? -13.321 17.118 39.033 1.00 72.75 441 PHE A O 1
ATOM 3475 N N . GLY A 1 442 ? -12.102 15.293 38.579 1.00 69.31 442 GLY A N 1
ATOM 3476 C CA . GLY A 1 442 ? -10.840 16.002 38.362 1.00 69.31 442 GLY A CA 1
ATOM 3477 C C . GLY A 1 442 ? -10.041 16.293 39.629 1.00 69.31 442 GLY A C 1
ATOM 3478 O O . GLY A 1 442 ? -9.088 17.071 39.555 1.00 69.31 442 GLY A O 1
ATOM 3479 N N . ILE A 1 443 ? -10.407 15.673 40.758 1.00 73.88 443 ILE A N 1
ATOM 3480 C CA . ILE A 1 443 ? -9.628 15.707 42.007 1.00 73.88 443 ILE A CA 1
ATOM 3481 C C . ILE A 1 443 ? -8.279 15.014 41.805 1.00 73.88 443 ILE A C 1
ATOM 3483 O O . ILE A 1 443 ? -7.253 15.506 42.268 1.00 73.88 443 ILE A O 1
ATOM 3487 N N . ILE A 1 444 ? -8.280 13.882 41.102 1.00 72.25 444 ILE A N 1
ATOM 3488 C CA . ILE A 1 444 ? -7.065 13.146 40.759 1.00 72.25 444 ILE A CA 1
ATOM 3489 C C . ILE A 1 444 ? -6.809 13.367 39.278 1.00 72.25 444 ILE A C 1
ATOM 3491 O O . ILE A 1 444 ? -7.699 13.122 38.466 1.00 72.25 444 ILE A O 1
ATOM 3495 N N . ARG A 1 445 ? -5.601 13.818 38.940 1.00 80.94 445 ARG A N 1
ATOM 3496 C CA . ARG A 1 445 ? -5.141 13.980 37.561 1.00 80.94 445 ARG A CA 1
ATOM 3497 C C . ARG A 1 445 ? -3.827 13.246 37.379 1.00 80.94 445 ARG A C 1
ATOM 3499 O O . ARG A 1 445 ? -2.944 13.342 38.235 1.00 80.94 445 ARG A O 1
ATOM 3506 N N . LYS A 1 446 ? -3.711 12.527 36.275 1.00 80.69 446 LYS A N 1
ATOM 3507 C CA . LYS A 1 446 ? -2.493 11.847 35.850 1.00 80.69 446 LYS A CA 1
ATOM 3508 C C . LYS A 1 446 ? -2.286 12.103 34.368 1.00 80.69 446 LYS A C 1
ATOM 3510 O O . LYS A 1 446 ? -3.255 12.157 33.619 1.00 80.69 446 LYS A O 1
ATOM 3515 N N . SER A 1 447 ? -1.035 12.281 33.988 1.00 83.56 447 SER A N 1
ATOM 3516 C CA . SER A 1 447 ? -0.597 12.336 32.602 1.00 83.56 447 SER A CA 1
ATOM 3517 C C . SER A 1 447 ? 0.519 11.322 32.418 1.00 83.56 447 SER A C 1
ATOM 3519 O O . SER A 1 447 ? 1.248 11.017 33.367 1.00 83.56 447 SER A O 1
ATOM 3521 N N . PHE A 1 448 ? 0.614 10.800 31.212 1.00 80.31 448 PHE A N 1
ATOM 3522 C CA . PHE A 1 448 ? 1.560 9.793 30.793 1.00 80.31 448 PHE A CA 1
ATOM 3523 C C . PHE A 1 448 ? 2.002 10.147 29.381 1.00 80.31 448 PHE A C 1
ATOM 3525 O O . PHE A 1 448 ? 1.174 10.499 28.549 1.00 80.31 448 PHE A O 1
ATOM 3532 N N . GLN A 1 449 ? 3.302 10.085 29.143 1.00 86.19 449 GLN A N 1
ATOM 3533 C CA . GLN A 1 449 ? 3.876 10.236 27.818 1.00 86.19 449 GLN A CA 1
ATOM 3534 C C . GLN A 1 449 ? 4.759 9.027 27.576 1.00 86.19 449 GLN A C 1
ATOM 3536 O O . GLN A 1 449 ? 5.498 8.623 28.479 1.00 86.19 449 GLN A O 1
ATOM 3541 N N . ASN A 1 450 ? 4.652 8.446 26.391 1.00 83.56 450 ASN A N 1
ATOM 3542 C CA . ASN A 1 450 ? 5.474 7.323 25.990 1.00 83.56 450 ASN A CA 1
ATOM 3543 C C . ASN A 1 450 ? 5.785 7.405 24.504 1.00 83.56 450 ASN A C 1
ATOM 3545 O O . ASN A 1 450 ? 4.996 7.936 23.731 1.00 83.56 450 ASN A O 1
ATOM 3549 N N . GLU A 1 451 ? 6.916 6.832 24.134 1.00 83.94 451 GLU A N 1
ATOM 3550 C CA . GLU A 1 451 ? 7.352 6.713 22.753 1.00 83.94 451 GLU A CA 1
ATOM 3551 C C . GLU A 1 451 ? 7.516 5.228 22.445 1.00 83.94 451 GLU A C 1
ATOM 3553 O O . GLU A 1 451 ? 8.129 4.487 23.219 1.00 83.94 451 GLU A O 1
ATOM 3558 N N . LEU A 1 452 ? 6.954 4.786 21.327 1.00 79.62 452 LEU A N 1
ATOM 3559 C CA . LEU A 1 452 ? 7.040 3.414 20.849 1.00 79.62 452 LEU A CA 1
ATOM 3560 C C . LEU A 1 452 ? 7.652 3.417 19.452 1.00 79.62 452 LEU A C 1
ATOM 3562 O O . LEU A 1 452 ? 7.162 4.090 18.553 1.00 79.62 452 LEU A O 1
ATOM 3566 N N . SER A 1 453 ? 8.699 2.627 19.250 1.00 76.94 453 SER A N 1
ATOM 3567 C CA . SER A 1 453 ? 9.217 2.366 17.908 1.00 76.94 453 SER A CA 1
ATOM 3568 C C . SER A 1 453 ? 8.577 1.095 17.370 1.00 76.94 453 SER A C 1
ATOM 3570 O O . SER A 1 453 ? 8.830 0.009 17.893 1.00 76.94 453 SER A O 1
ATOM 3572 N N . LEU A 1 454 ? 7.760 1.231 16.328 1.00 72.31 454 LEU A N 1
ATOM 3573 C CA . LEU A 1 454 ? 7.274 0.095 15.557 1.00 72.31 454 LEU A CA 1
ATOM 3574 C C . LEU A 1 454 ? 8.363 -0.309 14.561 1.00 72.31 454 LEU A C 1
ATOM 3576 O O . LEU A 1 454 ? 8.921 0.543 13.872 1.00 72.31 454 LEU A O 1
ATOM 3580 N N . GLY A 1 455 ? 8.701 -1.600 14.529 1.00 70.25 455 GLY A N 1
ATOM 3581 C CA . GLY A 1 455 ? 9.605 -2.157 13.522 1.00 70.25 455 GLY A CA 1
ATOM 3582 C C . GLY A 1 455 ? 8.973 -2.156 12.130 1.00 70.25 455 GLY A C 1
ATOM 3583 O O . GLY A 1 455 ? 7.822 -1.763 11.967 1.00 70.25 455 GLY A O 1
ATOM 3584 N N . ALA A 1 456 ? 9.723 -2.610 11.127 1.00 71.06 456 ALA A N 1
ATOM 3585 C CA . ALA A 1 456 ? 9.200 -2.728 9.770 1.00 71.06 456 ALA A CA 1
ATOM 3586 C C . ALA A 1 456 ? 8.117 -3.807 9.755 1.00 71.06 456 ALA A C 1
ATOM 3588 O O . ALA A 1 456 ? 8.353 -4.896 10.279 1.00 71.06 456 ALA A O 1
ATOM 3589 N N . ILE A 1 457 ? 6.956 -3.503 9.181 1.00 75.56 457 ILE A N 1
ATOM 3590 C CA . ILE A 1 457 ? 5.786 -4.384 9.168 1.00 75.56 457 ILE A CA 1
ATOM 3591 C C . ILE A 1 457 ? 5.554 -4.878 7.748 1.00 75.56 457 ILE A C 1
ATOM 3593 O O . ILE A 1 457 ? 5.371 -4.081 6.832 1.00 75.56 457 ILE A O 1
ATOM 3597 N N . THR A 1 458 ? 5.519 -6.195 7.568 1.00 81.50 458 THR A N 1
ATOM 3598 C CA . THR A 1 458 ? 5.095 -6.793 6.302 1.00 81.50 458 THR A CA 1
ATOM 3599 C C . THR A 1 458 ? 3.599 -7.070 6.355 1.00 81.50 458 THR A C 1
ATOM 3601 O O . THR A 1 458 ? 3.113 -7.760 7.255 1.00 81.50 458 THR A O 1
ATOM 3604 N N . THR A 1 459 ? 2.881 -6.513 5.385 1.00 86.19 459 THR A N 1
ATOM 3605 C CA . THR A 1 459 ? 1.451 -6.733 5.157 1.00 86.19 459 THR A CA 1
ATOM 3606 C C . THR A 1 459 ? 1.268 -7.363 3.786 1.00 86.19 459 THR A C 1
ATOM 3608 O O . THR A 1 459 ? 1.960 -6.988 2.847 1.00 86.19 459 THR A O 1
ATOM 3611 N N . ALA A 1 460 ? 0.344 -8.304 3.638 1.00 88.81 460 ALA A N 1
ATOM 3612 C CA . ALA A 1 460 ? 0.103 -8.988 2.375 1.00 88.81 460 ALA A CA 1
ATOM 3613 C C . ALA A 1 460 ? -1.389 -9.160 2.100 1.00 88.81 460 ALA A C 1
ATOM 3615 O O . ALA A 1 460 ? -2.188 -9.401 3.004 1.00 88.81 460 ALA A O 1
ATOM 3616 N N . CYS A 1 461 ? -1.764 -9.053 0.829 1.00 92.12 461 CYS A N 1
ATOM 3617 C CA . CYS A 1 461 ? -3.094 -9.375 0.338 1.00 92.12 461 CYS A CA 1
ATOM 3618 C C . CYS A 1 461 ? -3.136 -10.846 -0.079 1.00 92.12 461 CYS A C 1
ATOM 3620 O O . CYS A 1 461 ? -2.647 -11.222 -1.146 1.00 92.12 461 CYS A O 1
ATOM 3622 N N . ASN A 1 462 ? -3.741 -11.683 0.752 1.00 92.69 462 ASN A N 1
ATOM 3623 C CA . ASN A 1 462 ? -3.692 -13.137 0.616 1.00 92.69 462 ASN A CA 1
ATOM 3624 C C . ASN A 1 462 ? -4.723 -13.687 -0.373 1.00 92.69 462 ASN A C 1
ATOM 3626 O O . ASN A 1 462 ? -4.541 -14.765 -0.941 1.00 92.69 462 ASN A O 1
ATOM 3630 N N . GLY A 1 463 ? -5.814 -12.957 -0.603 1.00 93.62 463 GLY A N 1
ATOM 3631 C CA . GLY A 1 463 ? -6.887 -13.443 -1.457 1.00 93.62 463 GLY A CA 1
ATOM 3632 C C . GLY A 1 463 ? -8.113 -12.548 -1.493 1.00 93.62 463 GLY A C 1
ATOM 3633 O O . GLY A 1 463 ? -8.129 -11.440 -0.960 1.00 93.62 463 GLY A O 1
ATOM 3634 N N . ARG A 1 464 ? -9.163 -13.065 -2.136 1.00 94.31 464 ARG A N 1
ATOM 3635 C CA . ARG A 1 464 ? -10.521 -12.520 -2.072 1.00 94.31 464 ARG A CA 1
ATOM 3636 C C . ARG A 1 464 ? -11.490 -13.563 -1.541 1.00 94.31 464 ARG A C 1
ATOM 3638 O O . ARG A 1 464 ? -11.406 -14.738 -1.913 1.00 94.31 464 ARG A O 1
ATOM 3645 N N . LYS A 1 465 ? -12.419 -13.130 -0.695 1.00 95.25 465 LYS A N 1
ATOM 3646 C CA . LYS A 1 465 ? -13.441 -13.976 -0.074 1.00 95.25 465 LYS A CA 1
ATOM 3647 C C . LYS A 1 465 ? -14.760 -13.216 0.041 1.00 95.25 465 LYS A C 1
ATOM 3649 O O . LYS A 1 465 ? -14.780 -12.009 0.251 1.00 95.25 465 LYS A O 1
ATOM 3654 N N . ASN A 1 466 ? -15.863 -13.962 -0.029 1.00 96.75 466 ASN A N 1
ATOM 3655 C CA . ASN A 1 466 ? -17.167 -13.444 0.374 1.00 96.75 466 ASN A CA 1
ATOM 3656 C C . ASN A 1 466 ? -17.278 -13.525 1.897 1.00 96.75 466 ASN A C 1
ATOM 3658 O O . ASN A 1 466 ? -17.319 -14.625 2.452 1.00 96.75 466 ASN A O 1
ATOM 3662 N N . VAL A 1 467 ? -17.350 -12.373 2.551 1.00 96.94 467 VAL A N 1
ATOM 3663 C CA . VAL A 1 467 ? -17.406 -12.239 4.010 1.00 96.94 467 VAL A CA 1
ATOM 3664 C C . VAL A 1 467 ? -18.802 -11.781 4.406 1.00 96.94 467 VAL A C 1
ATOM 3666 O O . VAL A 1 467 ? -19.389 -10.927 3.743 1.00 96.94 467 VAL A O 1
ATOM 3669 N N . THR A 1 468 ? -19.370 -12.385 5.451 1.00 96.88 468 THR A N 1
ATOM 3670 C CA . THR A 1 468 ? -20.706 -12.037 5.954 1.00 96.88 468 THR A CA 1
ATOM 3671 C C . THR A 1 468 ? -20.591 -11.451 7.348 1.00 96.88 468 THR A C 1
ATOM 3673 O O . THR A 1 468 ? -20.183 -12.153 8.264 1.00 96.88 468 THR A O 1
ATOM 3676 N N . VAL A 1 469 ? -21.021 -10.202 7.473 1.00 95.56 469 VAL A N 1
ATOM 3677 C CA . VAL A 1 469 ? -21.092 -9.412 8.709 1.00 95.56 469 VAL A CA 1
ATOM 3678 C C . VAL A 1 469 ? -22.536 -8.969 8.942 1.00 95.56 469 VAL A C 1
ATOM 3680 O O . VAL A 1 469 ? -23.400 -9.169 8.079 1.00 95.56 469 VAL A O 1
ATOM 3683 N N . GLU A 1 470 ? -22.835 -8.330 10.074 1.00 94.56 470 GLU A N 1
ATOM 3684 C CA . GLU A 1 470 ? -24.195 -7.844 10.367 1.00 94.56 470 GLU A CA 1
ATOM 3685 C C . GLU A 1 470 ? -24.750 -6.902 9.272 1.00 94.56 470 GLU A C 1
ATOM 3687 O O . GLU A 1 470 ? -25.940 -6.971 8.946 1.00 94.56 470 GLU A O 1
ATOM 3692 N N . ALA A 1 471 ? -23.905 -6.079 8.639 1.00 94.62 471 ALA A N 1
ATOM 3693 C CA . ALA A 1 471 ? -24.319 -5.189 7.549 1.00 94.62 471 ALA A CA 1
ATOM 3694 C C . ALA A 1 471 ? -24.717 -5.914 6.245 1.00 94.62 471 ALA A C 1
ATOM 3696 O O . ALA A 1 471 ? -25.462 -5.345 5.439 1.00 94.62 471 ALA A O 1
ATOM 3697 N N . GLY A 1 472 ? -24.245 -7.145 6.019 1.00 95.19 472 GLY A N 1
ATOM 3698 C CA . GLY A 1 472 ? -24.483 -7.899 4.788 1.00 95.19 472 GLY A CA 1
ATOM 3699 C C . GLY A 1 472 ? -23.337 -8.834 4.395 1.00 95.19 472 GLY A C 1
ATOM 3700 O O . GLY A 1 472 ? -22.401 -9.064 5.156 1.00 95.19 472 GLY A O 1
ATOM 3701 N N . THR A 1 473 ? -23.426 -9.379 3.180 1.00 96.38 473 THR A N 1
ATOM 3702 C CA . THR A 1 473 ? -22.366 -10.192 2.566 1.00 96.38 473 THR A CA 1
ATOM 3703 C C . THR A 1 473 ? -21.684 -9.388 1.469 1.00 96.38 473 THR A C 1
ATOM 3705 O O . THR A 1 473 ? -22.377 -8.851 0.606 1.00 96.38 473 THR A O 1
ATOM 3708 N N . TYR A 1 474 ? -20.354 -9.351 1.484 1.00 94.88 474 TYR A N 1
ATOM 3709 C CA . TYR A 1 474 ? -19.536 -8.542 0.581 1.00 94.88 474 TYR A CA 1
ATOM 3710 C C . TYR A 1 474 ? -18.374 -9.356 0.009 1.00 94.88 474 TYR A C 1
ATOM 3712 O O . TYR A 1 474 ? -17.795 -10.176 0.726 1.00 94.88 474 TYR A O 1
ATOM 3720 N N . ASP A 1 475 ? -17.993 -9.093 -1.243 1.00 94.00 475 ASP A N 1
ATOM 3721 C CA . ASP A 1 475 ? -16.679 -9.506 -1.746 1.00 94.00 475 ASP A CA 1
ATOM 3722 C C . ASP A 1 475 ? -15.603 -8.592 -1.139 1.00 94.00 475 ASP A C 1
ATOM 3724 O O . ASP A 1 475 ? -15.717 -7.358 -1.169 1.00 94.00 475 ASP A O 1
ATOM 3728 N N . ALA A 1 476 ? -14.577 -9.189 -0.539 1.00 95.50 476 ALA A N 1
ATOM 3729 C CA . ALA A 1 476 ? -13.542 -8.469 0.189 1.00 95.50 476 ALA A CA 1
ATOM 3730 C C . ALA A 1 476 ? -12.160 -9.083 -0.023 1.00 95.50 476 ALA A C 1
ATOM 3732 O O . ALA A 1 476 ? -12.004 -10.298 -0.166 1.00 95.50 476 ALA A O 1
ATOM 3733 N N . TYR A 1 477 ? -11.151 -8.218 -0.011 1.00 94.75 477 TYR A N 1
ATOM 3734 C CA . TYR A 1 477 ? -9.750 -8.603 0.039 1.00 94.75 477 TYR A CA 1
ATOM 3735 C C . TYR A 1 477 ? -9.380 -9.024 1.456 1.00 94.75 477 TYR A C 1
ATOM 3737 O O . TYR A 1 477 ? -9.660 -8.292 2.402 1.00 94.75 477 TYR A O 1
ATOM 3745 N N . GLU A 1 478 ? -8.750 -10.185 1.581 1.00 95.88 478 GLU A N 1
ATOM 3746 C CA . GLU A 1 478 ? -8.173 -10.695 2.824 1.00 95.88 478 GLU A CA 1
ATOM 3747 C C . GLU A 1 478 ? -6.746 -10.170 2.952 1.00 95.88 478 GLU A C 1
ATOM 3749 O O . GLU A 1 478 ? -5.893 -10.494 2.120 1.00 95.88 478 GLU A O 1
ATOM 3754 N N . ILE A 1 479 ? -6.500 -9.342 3.963 1.00 94.25 479 ILE A N 1
ATOM 3755 C CA . ILE A 1 479 ? -5.217 -8.679 4.174 1.00 94.25 479 ILE A CA 1
ATOM 3756 C C . ILE A 1 479 ? -4.712 -9.017 5.572 1.00 94.25 479 ILE A C 1
ATOM 3758 O O . ILE A 1 479 ? -5.436 -8.840 6.549 1.00 94.25 479 ILE A O 1
ATOM 3762 N N . SER A 1 480 ? -3.466 -9.477 5.648 1.00 92.12 480 SER A N 1
ATOM 3763 C CA . SER A 1 480 ? -2.823 -9.900 6.892 1.00 92.12 480 SER A CA 1
ATOM 3764 C C . SER A 1 480 ? -1.522 -9.144 7.109 1.00 92.12 480 SER A C 1
ATOM 3766 O O . SER A 1 480 ? -0.755 -8.935 6.171 1.00 92.12 480 SER A O 1
ATOM 3768 N N . SER A 1 481 ? -1.255 -8.757 8.351 1.00 88.19 481 SER A N 1
ATOM 3769 C CA . SER A 1 481 ? -0.071 -8.010 8.768 1.00 88.19 481 SER A CA 1
ATOM 3770 C C . SER A 1 481 ? 0.606 -8.711 9.943 1.00 88.19 481 SER A C 1
ATOM 3772 O O . SER A 1 481 ? 0.031 -8.780 11.031 1.00 88.19 481 SER A O 1
ATOM 3774 N N . MET A 1 482 ? 1.844 -9.180 9.740 1.00 79.25 482 MET A N 1
ATOM 3775 C CA . MET A 1 482 ? 2.699 -9.825 10.759 1.00 79.25 482 MET A CA 1
ATOM 3776 C C . MET A 1 482 ? 2.087 -11.024 11.513 1.00 79.25 482 MET A C 1
ATOM 3778 O O . MET A 1 482 ? 2.530 -11.321 12.616 1.00 79.25 482 MET A O 1
ATOM 3782 N N . ASP A 1 483 ? 1.070 -11.696 10.969 1.00 78.06 483 ASP A N 1
ATOM 3783 C CA . ASP A 1 483 ? 0.248 -12.683 11.704 1.00 78.06 483 ASP A CA 1
ATOM 3784 C C . ASP A 1 483 ? -0.446 -12.103 12.960 1.00 78.06 483 ASP A C 1
ATOM 3786 O O . ASP A 1 483 ? -0.934 -12.847 13.807 1.00 78.06 483 ASP A O 1
ATOM 3790 N N . ILE A 1 484 ? -0.479 -10.769 13.091 1.00 85.06 484 ILE A N 1
ATOM 3791 C CA . ILE A 1 484 ? -1.072 -10.045 14.223 1.00 85.06 484 ILE A CA 1
ATOM 3792 C C . ILE A 1 484 ? -2.452 -9.532 13.851 1.00 85.06 484 ILE A C 1
ATOM 3794 O O . ILE A 1 484 ? -3.382 -9.626 14.643 1.00 85.06 484 ILE A O 1
ATOM 3798 N N . VAL A 1 485 ? -2.572 -8.910 12.678 1.00 90.38 485 VAL A N 1
ATOM 3799 C CA . VAL A 1 485 ? -3.799 -8.242 12.246 1.00 90.38 485 VAL A CA 1
ATOM 3800 C C . VAL A 1 485 ? -4.264 -8.859 10.944 1.00 90.38 485 VAL A C 1
ATOM 3802 O O . VAL A 1 485 ? -3.547 -8.797 9.950 1.00 90.38 485 VAL A O 1
ATOM 3805 N N . ASP A 1 486 ? -5.489 -9.360 10.947 1.00 93.06 486 ASP A N 1
ATOM 3806 C CA . ASP A 1 486 ? -6.228 -9.778 9.768 1.00 93.06 486 ASP A CA 1
ATOM 3807 C C . ASP A 1 486 ? -7.414 -8.842 9.578 1.00 93.06 486 ASP A C 1
ATOM 3809 O O . ASP A 1 486 ? -8.202 -8.604 10.496 1.00 93.06 486 ASP A O 1
ATOM 3813 N N . PHE A 1 487 ? -7.579 -8.304 8.379 1.00 94.62 487 PHE A N 1
ATOM 3814 C CA . PHE A 1 487 ? -8.750 -7.506 8.065 1.00 94.62 487 PHE A CA 1
ATOM 3815 C C . PHE A 1 487 ? -9.238 -7.744 6.647 1.00 94.62 487 PHE A C 1
ATOM 3817 O O . PHE A 1 487 ? -8.489 -8.068 5.724 1.00 94.62 487 PHE A O 1
ATOM 3824 N N . TYR A 1 488 ? -10.541 -7.557 6.487 1.00 95.75 488 TYR A N 1
ATOM 3825 C CA . TYR A 1 488 ? -11.233 -7.735 5.227 1.00 95.75 488 TYR A CA 1
ATOM 3826 C C . TYR A 1 488 ? -11.653 -6.375 4.701 1.00 95.75 488 TYR A C 1
ATOM 3828 O O . TYR A 1 488 ? -12.470 -5.689 5.315 1.00 95.75 488 TYR A O 1
ATOM 3836 N N . TYR A 1 489 ? -11.096 -5.972 3.564 1.00 93.75 489 TYR A N 1
ATOM 3837 C CA . TYR A 1 489 ? -11.425 -4.704 2.920 1.00 93.75 489 TYR A CA 1
ATOM 3838 C C . TYR A 1 489 ? -12.361 -4.942 1.738 1.00 93.75 489 TYR A C 1
ATOM 3840 O O . TYR A 1 489 ? -11.991 -5.636 0.789 1.00 93.75 489 TYR A O 1
ATOM 3848 N N . SER A 1 490 ? -13.557 -4.348 1.757 1.00 92.31 490 SER A N 1
ATOM 3849 C CA . SER A 1 490 ? -14.494 -4.460 0.637 1.00 92.31 490 SER A CA 1
ATOM 3850 C C . SER A 1 490 ? -14.535 -3.174 -0.194 1.00 92.31 490 SER A C 1
ATOM 3852 O O . SER A 1 490 ? -14.921 -2.120 0.327 1.00 92.31 490 SER A O 1
ATOM 3854 N N . PRO A 1 491 ? -14.228 -3.247 -1.504 1.00 87.12 491 PRO A N 1
ATOM 3855 C CA . PRO A 1 491 ? -14.400 -2.120 -2.421 1.00 87.12 491 PRO A CA 1
ATOM 3856 C C . PRO A 1 491 ? -15.853 -1.633 -2.515 1.00 87.12 491 PRO A C 1
ATOM 3858 O O . PRO A 1 491 ? -16.083 -0.447 -2.741 1.00 87.12 491 PRO A O 1
ATOM 3861 N N . GLU A 1 492 ? -16.834 -2.518 -2.289 1.00 86.69 492 GLU A N 1
ATOM 3862 C CA . GLU A 1 492 ? -18.269 -2.202 -2.376 1.00 86.69 492 GLU A CA 1
ATOM 3863 C C . GLU A 1 492 ? -18.733 -1.191 -1.327 1.00 86.69 492 GLU A C 1
ATOM 3865 O O . GLU A 1 492 ? -19.706 -0.475 -1.552 1.00 86.69 492 GLU A O 1
ATOM 3870 N N . VAL A 1 493 ? -18.048 -1.133 -0.183 1.00 89.56 493 VAL A N 1
ATOM 3871 C CA . VAL A 1 493 ? -18.290 -0.134 0.870 1.00 89.56 493 VAL A CA 1
ATOM 3872 C C . VAL A 1 493 ? -17.083 0.769 1.115 1.00 89.56 493 VAL A C 1
ATOM 3874 O O . VAL A 1 493 ? -17.110 1.570 2.048 1.00 89.56 493 VAL A O 1
ATOM 3877 N N . SER A 1 494 ? -16.038 0.631 0.288 1.00 87.75 494 SER A N 1
ATOM 3878 C CA . SER A 1 494 ? -14.758 1.354 0.359 1.00 87.75 494 SER A CA 1
ATOM 3879 C C . SER A 1 494 ? -14.163 1.405 1.772 1.00 87.75 494 SER A C 1
ATOM 3881 O O . SER A 1 494 ? -13.607 2.420 2.198 1.00 87.75 494 SER A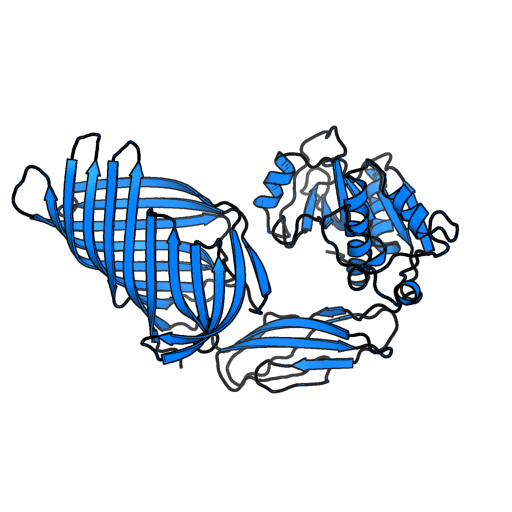 O 1
ATOM 3883 N N . ASN A 1 495 ? -14.312 0.322 2.539 1.00 89.62 495 ASN A N 1
ATOM 3884 C CA . ASN A 1 495 ? -13.831 0.262 3.914 1.00 89.62 495 ASN A CA 1
ATOM 3885 C C . ASN A 1 495 ? -13.615 -1.181 4.389 1.00 89.62 495 ASN A C 1
ATOM 3887 O O . ASN A 1 495 ? -14.065 -2.146 3.762 1.00 89.62 495 ASN A O 1
ATOM 3891 N N . VAL A 1 496 ? -12.943 -1.306 5.531 1.00 92.25 496 VAL A N 1
ATOM 3892 C CA . VAL A 1 496 ? -12.832 -2.549 6.288 1.00 92.25 496 VAL A CA 1
ATOM 3893 C C . VAL A 1 496 ? -14.223 -2.970 6.743 1.00 92.25 496 VAL A C 1
ATOM 3895 O O . VAL A 1 496 ? -14.981 -2.155 7.273 1.00 92.25 496 VAL A O 1
ATOM 3898 N N . ILE A 1 497 ? -14.570 -4.231 6.517 1.00 95.81 497 ILE A N 1
ATOM 3899 C CA . ILE A 1 497 ? -15.844 -4.817 6.940 1.00 95.81 497 ILE A CA 1
ATOM 3900 C C . ILE A 1 497 ? -15.687 -5.709 8.166 1.00 95.81 497 ILE A C 1
ATOM 3902 O O . ILE A 1 497 ? -16.633 -5.844 8.928 1.00 95.81 497 ILE A O 1
ATOM 3906 N N . GLU A 1 498 ? -14.504 -6.270 8.384 1.00 96.25 498 GLU A N 1
ATOM 3907 C CA . GLU A 1 498 ? -14.188 -7.132 9.520 1.00 96.25 498 GLU A CA 1
ATOM 3908 C C . GLU A 1 498 ? -12.699 -6.991 9.835 1.00 96.25 498 GLU A C 1
ATOM 3910 O O . GLU A 1 498 ? -11.879 -6.880 8.919 1.00 96.25 498 GLU A O 1
ATOM 3915 N N . LEU A 1 499 ? -12.360 -6.955 11.120 1.00 94.75 499 LEU A N 1
ATOM 3916 C CA . LEU A 1 499 ? -10.995 -6.878 11.619 1.00 94.75 499 LEU A CA 1
ATOM 3917 C C . LEU A 1 499 ? -10.840 -7.800 12.825 1.00 94.75 499 LEU A C 1
ATOM 3919 O O . LEU A 1 499 ? -11.617 -7.738 13.776 1.00 94.75 499 LEU A O 1
ATOM 3923 N N . SER A 1 500 ? -9.785 -8.599 12.789 1.00 93.75 500 SER A N 1
ATOM 3924 C CA . SER A 1 500 ? -9.280 -9.402 13.891 1.00 93.75 500 SER A CA 1
ATOM 3925 C C . SER A 1 500 ? -7.841 -8.993 14.160 1.00 93.75 500 SER A C 1
ATOM 3927 O O . SER A 1 500 ? -7.041 -8.883 13.237 1.00 93.75 500 SER A O 1
ATOM 3929 N N . ALA A 1 501 ? -7.499 -8.742 15.415 1.00 91.69 501 ALA A N 1
ATOM 3930 C CA . ALA A 1 501 ? -6.132 -8.451 15.805 1.00 91.69 501 ALA A CA 1
ATOM 3931 C C . ALA A 1 501 ? -5.794 -9.196 17.094 1.00 91.69 501 ALA A C 1
ATOM 3933 O O . ALA A 1 501 ? -6.471 -9.016 18.104 1.00 91.69 501 ALA A O 1
ATOM 3934 N N . GLU A 1 502 ? -4.753 -10.016 17.078 1.00 90.88 502 GLU A N 1
ATOM 3935 C CA . GLU A 1 502 ? -4.326 -10.820 18.218 1.00 90.88 502 GLU A CA 1
ATOM 3936 C C . GLU A 1 502 ? -2.803 -10.805 18.326 1.00 90.88 502 GLU A C 1
ATOM 3938 O O . GLU A 1 502 ? -2.091 -11.000 17.345 1.00 90.88 502 GLU A O 1
ATOM 3943 N N . TYR A 1 503 ? -2.291 -10.555 19.528 1.00 86.19 503 TYR A N 1
ATOM 3944 C CA . TYR A 1 503 ? -0.861 -10.628 19.798 1.00 86.19 503 TYR A CA 1
ATOM 3945 C C . TYR A 1 503 ? -0.613 -11.312 21.133 1.00 86.19 503 TYR A C 1
ATOM 3947 O O . TYR A 1 503 ? -0.793 -10.702 22.194 1.00 86.19 503 TYR A O 1
ATOM 3955 N N . GLU A 1 504 ? -0.163 -12.566 21.054 1.00 85.75 504 GLU A N 1
ATOM 3956 C CA . GLU A 1 504 ? 0.099 -13.423 22.213 1.00 85.75 504 GLU A CA 1
ATOM 3957 C C . GLU A 1 504 ? -1.055 -13.333 23.236 1.00 85.75 504 GLU A C 1
ATOM 3959 O O . GLU A 1 504 ? -2.223 -13.377 22.860 1.00 85.75 504 GLU A O 1
ATOM 3964 N N . ASP A 1 505 ? -0.743 -13.158 24.521 1.00 82.38 505 ASP A N 1
ATOM 3965 C CA . ASP A 1 505 ? -1.735 -12.907 25.569 1.00 82.38 505 ASP A CA 1
ATOM 3966 C C . ASP A 1 505 ? -1.973 -11.398 25.809 1.00 82.38 505 ASP A C 1
ATOM 3968 O O . ASP A 1 505 ? -2.740 -11.027 26.704 1.00 82.38 505 ASP A O 1
ATOM 3972 N N . MET A 1 506 ? -1.310 -10.514 25.045 1.00 84.50 506 MET A N 1
ATOM 3973 C CA . MET A 1 506 ? -1.325 -9.068 25.294 1.00 84.50 506 MET A CA 1
ATOM 3974 C C . MET A 1 506 ? -2.610 -8.395 24.830 1.00 84.50 506 MET A C 1
ATOM 3976 O O . MET A 1 506 ? -3.139 -7.535 25.530 1.00 84.50 506 MET A O 1
ATOM 3980 N N . PHE A 1 507 ? -3.104 -8.720 23.637 1.00 87.94 507 PHE A N 1
ATOM 3981 C CA . PHE A 1 507 ? -4.392 -8.205 23.189 1.00 87.94 507 PHE A CA 1
ATOM 3982 C C . PHE A 1 507 ? -5.081 -9.147 22.212 1.00 87.94 507 PHE A C 1
ATOM 3984 O O . PHE A 1 507 ? -4.433 -9.843 21.435 1.00 87.94 507 PHE A O 1
ATOM 3991 N N . SER A 1 508 ? -6.410 -9.117 22.236 1.00 92.38 508 SER A N 1
ATOM 3992 C CA . SER A 1 508 ? -7.274 -9.792 21.274 1.00 92.38 508 SER A CA 1
ATOM 3993 C C . SER A 1 508 ? -8.480 -8.903 20.997 1.00 92.38 508 SER A C 1
ATOM 3995 O O . SER A 1 508 ? -9.243 -8.546 21.897 1.00 92.38 508 SER A O 1
ATOM 3997 N N . ILE A 1 509 ? -8.621 -8.497 19.746 1.00 92.69 509 ILE A N 1
ATOM 3998 C CA . ILE A 1 509 ? -9.623 -7.559 19.272 1.00 92.69 509 ILE A CA 1
ATOM 3999 C C . ILE A 1 509 ? -10.344 -8.197 18.093 1.00 92.69 509 ILE A C 1
ATOM 4001 O O . ILE A 1 509 ? -9.705 -8.662 17.156 1.00 92.69 509 ILE A O 1
ATOM 4005 N N . HIS A 1 510 ? -11.670 -8.167 18.120 1.00 95.62 510 HIS A N 1
ATOM 4006 C CA . HIS A 1 510 ? -12.500 -8.525 16.978 1.00 95.62 510 HIS A CA 1
ATOM 4007 C C . HIS A 1 510 ? -13.572 -7.454 16.787 1.00 95.62 510 HIS A C 1
ATOM 4009 O O . HIS A 1 510 ? -14.144 -6.945 17.758 1.00 95.62 510 HIS A O 1
ATOM 4015 N N . GLY A 1 511 ? -13.812 -7.074 15.536 1.00 94.56 511 GLY A N 1
ATOM 4016 C CA . GLY A 1 511 ? -14.856 -6.128 15.188 1.00 94.56 511 GLY A CA 1
ATOM 4017 C C . GLY A 1 511 ? -15.378 -6.316 13.776 1.00 94.56 511 GLY A C 1
ATOM 4018 O O . GLY A 1 511 ? -14.632 -6.634 12.853 1.00 94.56 511 GLY A O 1
ATOM 4019 N N . GLU A 1 512 ? -16.669 -6.058 13.611 1.00 96.31 512 GLU A N 1
ATOM 4020 C CA . GLU A 1 512 ? -17.374 -6.216 12.345 1.00 96.31 512 GLU A CA 1
ATOM 4021 C C . GLU A 1 512 ? -18.234 -4.996 12.006 1.00 96.31 512 GLU A C 1
ATOM 4023 O O . GLU A 1 512 ? -18.688 -4.231 12.868 1.00 96.31 512 GLU A O 1
ATOM 4028 N N . LEU A 1 513 ? -18.452 -4.794 10.709 1.00 96.50 513 LEU A N 1
ATOM 4029 C CA . LEU A 1 513 ? -19.303 -3.744 10.183 1.00 96.50 513 LEU A CA 1
ATOM 4030 C C . LEU A 1 513 ? -20.768 -4.099 10.440 1.00 96.50 513 LEU A C 1
ATOM 4032 O O . LEU A 1 513 ? -21.341 -5.021 9.858 1.00 96.50 513 LEU A O 1
ATOM 4036 N N . LYS A 1 514 ? -21.401 -3.265 11.257 1.00 95.38 514 LYS A N 1
ATOM 4037 C CA . LYS A 1 514 ? -22.804 -3.372 11.644 1.00 95.38 514 LYS A CA 1
ATOM 4038 C C . LYS A 1 514 ? -23.743 -2.734 10.637 1.00 95.38 514 LYS A C 1
ATOM 4040 O O . LYS A 1 514 ? -24.801 -3.260 10.308 1.00 95.38 514 LYS A O 1
ATOM 4045 N N . SER A 1 515 ? -23.397 -1.534 10.180 1.00 94.50 515 SER A N 1
ATOM 4046 C CA . SER A 1 515 ? -24.192 -0.808 9.191 1.00 94.50 515 SER A CA 1
ATOM 4047 C C . SER A 1 515 ? -23.383 0.298 8.534 1.00 94.50 515 SER A C 1
ATOM 4049 O O . SER A 1 515 ? -22.419 0.807 9.102 1.00 94.50 515 SER A O 1
ATOM 4051 N N . THR A 1 516 ? -23.810 0.720 7.351 1.00 92.81 516 THR A N 1
ATOM 4052 C CA . THR A 1 516 ? -23.229 1.868 6.658 1.00 92.81 516 THR A CA 1
ATOM 4053 C C . THR A 1 516 ? -24.312 2.663 5.932 1.00 92.81 516 THR A C 1
ATOM 4055 O O . THR A 1 516 ? -25.336 2.109 5.521 1.00 92.81 516 THR A O 1
ATOM 4058 N N . ASN A 1 517 ? -24.125 3.980 5.810 1.00 89.75 517 ASN A N 1
ATOM 4059 C CA . ASN A 1 517 ? -24.933 4.816 4.912 1.00 89.75 517 ASN A CA 1
ATOM 4060 C C . ASN A 1 517 ? -24.315 4.927 3.508 1.00 89.75 517 ASN A C 1
ATOM 4062 O O . ASN A 1 517 ? -24.907 5.578 2.645 1.00 89.75 517 ASN A O 1
ATOM 4066 N N . TYR A 1 518 ? -23.164 4.285 3.291 1.00 81.62 518 TYR A N 1
ATOM 4067 C CA . TYR A 1 518 ? -22.509 4.170 2.004 1.00 81.62 518 TYR A CA 1
ATOM 4068 C C . TYR A 1 518 ? -23.432 3.400 1.049 1.00 81.62 518 TYR A C 1
ATOM 4070 O O . TYR A 1 518 ? -23.635 2.195 1.192 1.00 81.62 518 TYR A O 1
ATOM 4078 N N . LYS A 1 519 ? -24.061 4.127 0.122 1.00 61.50 519 LYS A N 1
ATOM 4079 C CA . LYS A 1 519 ? -24.942 3.595 -0.925 1.00 61.50 519 LYS A CA 1
ATOM 4080 C C . LYS A 1 519 ? -24.481 3.983 -2.302 1.00 61.50 519 LYS A C 1
ATOM 4082 O O . LYS A 1 519 ? -24.170 5.187 -2.444 1.00 61.50 519 LYS A O 1
#